Protein 1AZE (pdb70)

Secondary structure (DSSP, 8-state):
-EEEESS-B--SSTTBPPB-TT-EEEEEE-TT-SSEEEEE-SS-EEEEETTTEE--/-PPP------

GO terms:
  GO:0005515 protein binding (F, IPI)
  GO:0005091 guanyl-nucleotide exchange factor adaptor activity (F, IDA)
  GO:0042110 T cell activation (P, IDA)
  GO:0042267 natural killer cell mediated cytotoxicity (P, IDA)
  GO:0030674 protein-macromolecule adaptor activity (F, IDA)
  GO:0045953 negative regulation of natural killer cell mediated cytotoxicity (P, IDA)
  GO:0035022 positive regulation of Rac protein signal transduction (P, IC)
  GO:0005829 cytosol (C, TAS)
  GO:0005634 nucleus (C, IDA)
  GO:0005737 cytoplasm (C, IDA)
  GO:0005768 endosome (C, IDA)
  GO:0017124 SH3 domain binding (F, IDA)
  GO:0005634 nucleus (C, EXP)
  GO:0005737 cytoplasm (C, EXP)
  GO:0005168 neurotrophin TRKA receptor binding (F, IPI)
  GO:0046875 ephrin receptor binding (F, IPI)
  GO:0005886 plasma membrane (C, TAS)
  GO:0042802 identical protein binding (F, IPI)
  GO:0070436 Grb2-EGFR complex (C, IDA)
  GO:0042770 signal transduction in response to DNA damage (P, IMP)

Structure (mmCIF, N/CA/C/O backbone):
data_1AZE
#
_entry.id   1AZE
#
_cell.length_a   1.000
_cell.length_b   1.000
_cell.length_c   1.000
_cell.angle_alpha   90.00
_cell.angle_beta   90.00
_cell.angle_gamma   90.00
#
_symmetry.space_group_name_H-M   'P 1'
#
loop_
_entity.id
_entity.type
_entity.pdbx_description
1 polymer GRB2
2 polymer SOS
#
loop_
_atom_site.group_PDB
_atom_site.id
_atom_site.type_symbol
_atom_site.label_atom_id
_atom_site.label_alt_id
_atom_site.label_comp_id
_atom_site.label_asym_id
_atom_site.label_entity_id
_atom_site.label_seq_id
_atom_site.pdbx_PDB_ins_code
_atom_site.Cartn_x
_atom_site.Cartn_y
_atom_site.Cartn_z
_atom_site.occupancy
_atom_site.B_iso_or_equiv
_atom_site.auth_seq_id
_atom_site.auth_comp_id
_atom_site.auth_asym_id
_atom_site.auth_atom_id
_atom_site.pdbx_PDB_model_num
ATOM 1 N N . MET A 1 1 ? 11.739 3.234 3.588 1.00 0.00 1 MET A N 1
ATOM 2 C CA . MET A 1 1 ? 12.086 1.892 3.129 1.00 0.00 1 MET A CA 1
ATOM 3 C C . MET A 1 1 ? 11.454 1.573 1.758 1.00 0.00 1 MET A C 1
ATOM 4 O O . MET A 1 1 ? 10.885 2.442 1.096 1.00 0.00 1 MET A O 1
ATOM 19 N N . GLU A 1 2 ? 11.567 0.310 1.322 1.00 0.00 2 GLU A N 1
ATOM 20 C CA . GLU A 1 2 ? 10.882 -0.228 0.147 1.00 0.00 2 GLU A CA 1
ATOM 21 C C . GLU A 1 2 ? 10.572 -1.721 0.331 1.00 0.00 2 GLU A C 1
ATOM 22 O O . GLU A 1 2 ? 11.313 -2.437 1.007 1.00 0.00 2 GLU A O 1
ATOM 34 N N . ALA A 1 3 ? 9.445 -2.171 -0.241 1.00 0.00 3 ALA A N 1
ATOM 35 C CA . ALA A 1 3 ? 8.866 -3.493 -0.010 1.00 0.00 3 ALA A CA 1
ATOM 36 C C . ALA A 1 3 ? 8.196 -4.053 -1.277 1.00 0.00 3 ALA A C 1
ATOM 37 O O . ALA A 1 3 ? 7.710 -3.301 -2.123 1.00 0.00 3 ALA A O 1
ATOM 44 N N . ILE A 1 4 ? 8.181 -5.389 -1.399 1.00 0.00 4 ILE A N 1
ATOM 45 C CA . ILE A 1 4 ? 7.683 -6.125 -2.561 1.00 0.00 4 ILE A CA 1
ATOM 46 C C . ILE A 1 4 ? 6.181 -6.390 -2.385 1.00 0.00 4 ILE A C 1
ATOM 47 O O . ILE A 1 4 ? 5.769 -6.970 -1.382 1.00 0.00 4 ILE A O 1
ATOM 63 N N . ALA A 1 5 ? 5.367 -6.011 -3.379 1.00 0.00 5 ALA A N 1
ATOM 64 C CA . ALA A 1 5 ? 3.938 -6.304 -3.440 1.00 0.00 5 ALA A CA 1
ATOM 65 C C . ALA A 1 5 ? 3.689 -7.820 -3.408 1.00 0.00 5 ALA A C 1
ATOM 66 O O . ALA A 1 5 ? 4.115 -8.543 -4.308 1.00 0.00 5 ALA A O 1
ATOM 73 N N . LYS A 1 6 ? 3.004 -8.289 -2.358 1.00 0.00 6 LYS A N 1
ATOM 74 C CA . LYS A 1 6 ? 2.694 -9.695 -2.100 1.00 0.00 6 LYS A CA 1
ATOM 75 C C . LYS A 1 6 ? 1.353 -10.080 -2.751 1.00 0.00 6 LYS A C 1
ATOM 76 O O . LYS A 1 6 ? 1.244 -11.143 -3.361 1.00 0.00 6 LYS A O 1
ATOM 95 N N . VAL A 1 7 ? 0.350 -9.196 -2.646 1.00 0.00 7 VAL A N 1
ATOM 96 C CA . VAL A 1 7 ? -0.936 -9.260 -3.344 1.00 0.00 7 VAL A CA 1
ATOM 97 C C . VAL A 1 7 ? -1.184 -7.934 -4.090 1.00 0.00 7 VAL A C 1
ATOM 98 O O . VAL A 1 7 ? -0.776 -6.864 -3.634 1.00 0.00 7 VAL A O 1
ATOM 111 N N . ASP A 1 8 ? -1.856 -8.017 -5.247 1.00 0.00 8 ASP A N 1
ATOM 112 C CA . ASP A 1 8 ? -2.221 -6.885 -6.093 1.00 0.00 8 ASP A CA 1
ATOM 113 C C . ASP A 1 8 ? -3.353 -6.057 -5.455 1.00 0.00 8 ASP A C 1
ATOM 114 O O . ASP A 1 8 ? -4.388 -6.610 -5.083 1.00 0.00 8 ASP A O 1
ATOM 123 N N . PHE A 1 9 ? -3.162 -4.732 -5.342 1.00 0.00 9 PHE A N 1
ATOM 124 C CA . PHE A 1 9 ? -4.183 -3.783 -4.901 1.00 0.00 9 PHE A CA 1
ATOM 125 C C . PHE A 1 9 ? -4.834 -3.136 -6.133 1.00 0.00 9 PHE A C 1
ATOM 126 O O . PHE A 1 9 ? -4.193 -2.359 -6.842 1.00 0.00 9 PHE A O 1
ATOM 143 N N . LYS A 1 10 ? -6.111 -3.459 -6.379 1.00 0.00 10 LYS A N 1
ATOM 144 C CA . LYS A 1 10 ? -6.914 -2.952 -7.488 1.00 0.00 10 LYS A CA 1
ATOM 145 C C . LYS A 1 10 ? -7.815 -1.818 -6.976 1.00 0.00 10 LYS A C 1
ATOM 146 O O . LYS A 1 10 ? -8.942 -2.062 -6.545 1.00 0.00 10 LYS A O 1
ATOM 165 N N . ALA A 1 11 ? -7.309 -0.575 -7.005 1.00 0.00 11 ALA A N 1
ATOM 166 C CA . ALA A 1 11 ? -8.001 0.598 -6.468 1.00 0.00 11 ALA A CA 1
ATOM 167 C C . ALA A 1 11 ? -9.218 1.000 -7.317 1.00 0.00 11 ALA A C 1
ATOM 168 O O . ALA A 1 11 ? -9.150 0.995 -8.546 1.00 0.00 11 ALA A O 1
ATOM 175 N N . THR A 1 12 ? -10.309 1.395 -6.646 1.00 0.00 12 THR A N 1
ATOM 176 C CA . THR A 1 12 ? -11.490 2.011 -7.254 1.00 0.00 12 THR A CA 1
ATOM 177 C C . THR A 1 12 ? -11.289 3.534 -7.328 1.00 0.00 12 THR A C 1
ATOM 178 O O . THR A 1 12 ? -11.383 4.123 -8.403 1.00 0.00 12 THR A O 1
ATOM 189 N N . ALA A 1 13 ? -11.014 4.163 -6.174 1.00 0.00 13 ALA A N 1
ATOM 190 C CA . ALA A 1 13 ? -10.782 5.598 -6.024 1.00 0.00 13 ALA A CA 1
ATOM 191 C C . ALA A 1 13 ? -9.338 5.970 -6.408 1.00 0.00 13 ALA A C 1
ATOM 192 O O . ALA A 1 13 ? -8.392 5.314 -5.967 1.00 0.00 13 ALA A O 1
ATOM 199 N N . ASP A 1 14 ? -9.171 7.026 -7.223 1.00 0.00 14 ASP A N 1
ATOM 200 C CA . ASP A 1 14 ? -7.876 7.516 -7.701 1.00 0.00 14 ASP A CA 1
ATOM 201 C C . ASP A 1 14 ? -7.192 8.387 -6.625 1.00 0.00 14 ASP A C 1
ATOM 202 O O . ASP A 1 14 ? -7.024 9.596 -6.781 1.00 0.00 14 ASP A O 1
ATOM 211 N N . ASP A 1 15 ? -6.797 7.729 -5.529 1.00 0.00 15 ASP A N 1
ATOM 212 C CA . ASP A 1 15 ? -6.104 8.272 -4.360 1.00 0.00 15 ASP A CA 1
ATOM 213 C C . ASP A 1 15 ? -5.393 7.128 -3.611 1.00 0.00 15 ASP A C 1
ATOM 214 O O . ASP A 1 15 ? -4.224 7.254 -3.247 1.00 0.00 15 ASP A O 1
ATOM 223 N N . GLU A 1 16 ? -6.086 5.994 -3.425 1.00 0.00 16 GLU A N 1
ATOM 224 C CA . GLU A 1 16 ? -5.520 4.740 -2.943 1.00 0.00 16 GLU A CA 1
ATOM 225 C C . GLU A 1 16 ? -4.648 4.152 -4.067 1.00 0.00 16 GLU A C 1
ATOM 226 O O . GLU A 1 16 ? -5.143 3.906 -5.167 1.00 0.00 16 GLU A O 1
ATOM 238 N N . LEU A 1 17 ? -3.344 3.965 -3.816 1.00 0.00 17 LEU A N 1
ATOM 239 C CA . LEU A 1 17 ? -2.370 3.543 -4.822 1.00 0.00 17 LEU A CA 1
ATOM 240 C C . LEU A 1 17 ? -2.683 2.131 -5.333 1.00 0.00 17 LEU A C 1
ATOM 241 O O . LEU A 1 17 ? -2.725 1.187 -4.544 1.00 0.00 17 LEU A O 1
ATOM 257 N N . SER A 1 18 ? -2.870 1.990 -6.653 1.00 0.00 18 SER A N 1
ATOM 258 C CA . SER A 1 18 ? -3.058 0.704 -7.325 1.00 0.00 18 SER A CA 1
ATOM 259 C C . SER A 1 18 ? -1.706 0.137 -7.771 1.00 0.00 18 SER A C 1
ATOM 260 O O . SER A 1 18 ? -0.894 0.863 -8.346 1.00 0.00 18 SER A O 1
ATOM 268 N N . PHE A 1 19 ? -1.476 -1.156 -7.510 1.00 0.00 19 PHE A N 1
ATOM 269 C CA . PHE A 1 19 ? -0.224 -1.854 -7.803 1.00 0.00 19 PHE A CA 1
ATOM 270 C C . PHE A 1 19 ? -0.451 -3.365 -7.944 1.00 0.00 19 PHE A C 1
ATOM 271 O O . PHE A 1 19 ? -1.436 -3.903 -7.439 1.00 0.00 19 PHE A O 1
ATOM 288 N N . LYS A 1 20 ? 0.476 -4.042 -8.637 1.00 0.00 20 LYS A N 1
ATOM 289 C CA . LYS A 1 20 ? 0.446 -5.477 -8.910 1.00 0.00 20 LYS A CA 1
ATOM 290 C C . LYS A 1 20 ? 1.486 -6.223 -8.062 1.00 0.00 20 LYS A C 1
ATOM 291 O O . LYS A 1 20 ? 2.543 -5.687 -7.732 1.00 0.00 20 LYS A O 1
ATOM 310 N N . ARG A 1 21 ? 1.184 -7.488 -7.737 1.00 0.00 21 ARG A N 1
ATOM 311 C CA . ARG A 1 21 ? 2.062 -8.401 -7.011 1.00 0.00 21 ARG A CA 1
ATOM 312 C C . ARG A 1 21 ? 3.388 -8.606 -7.768 1.00 0.00 21 ARG A C 1
ATOM 313 O O . ARG A 1 21 ? 3.383 -9.056 -8.913 1.00 0.00 21 ARG A O 1
ATOM 334 N N . GLY A 1 22 ? 4.511 -8.226 -7.140 1.00 0.00 22 GLY A N 1
ATOM 335 C CA . GLY A 1 22 ? 5.838 -8.160 -7.750 1.00 0.00 22 GLY A CA 1
ATOM 336 C C . GLY A 1 22 ? 6.448 -6.750 -7.709 1.00 0.00 22 GLY A C 1
ATOM 337 O O . GLY A 1 22 ? 7.659 -6.624 -7.528 1.00 0.00 22 GLY A O 1
ATOM 341 N N . ASP A 1 23 ? 5.633 -5.694 -7.889 1.00 0.00 23 ASP A N 1
ATOM 342 C CA . ASP A 1 23 ? 6.052 -4.298 -7.949 1.00 0.00 23 ASP A CA 1
ATOM 343 C C . ASP A 1 23 ? 6.867 -3.877 -6.713 1.00 0.00 23 ASP A C 1
ATOM 344 O O . ASP A 1 23 ? 6.651 -4.364 -5.604 1.00 0.00 23 ASP A O 1
ATOM 353 N N . ILE A 1 24 ? 7.800 -2.945 -6.928 1.00 0.00 24 ILE A N 1
ATOM 354 C CA . ILE A 1 24 ? 8.649 -2.343 -5.898 1.00 0.00 24 ILE A CA 1
ATOM 355 C C . ILE A 1 24 ? 7.939 -1.090 -5.363 1.00 0.00 24 ILE A C 1
ATOM 356 O O . ILE A 1 24 ? 8.018 -0.021 -5.968 1.00 0.00 24 ILE A O 1
ATOM 372 N N . LEU A 1 25 ? 7.245 -1.229 -4.225 1.00 0.00 25 LEU A N 1
ATOM 373 C CA . LEU A 1 25 ? 6.538 -0.147 -3.543 1.00 0.00 25 LEU A CA 1
ATOM 374 C C . LEU A 1 25 ? 7.503 0.510 -2.551 1.00 0.00 25 LEU A C 1
ATOM 375 O O . LEU A 1 25 ? 7.752 -0.022 -1.468 1.00 0.00 25 LEU A O 1
ATOM 391 N N . LYS A 1 26 ? 8.041 1.672 -2.939 1.00 0.00 26 LYS A N 1
ATOM 392 C CA . LYS A 1 26 ? 8.972 2.475 -2.155 1.00 0.00 26 LYS A CA 1
ATOM 393 C C . LYS A 1 26 ? 8.195 3.468 -1.285 1.00 0.00 26 LYS A C 1
ATOM 394 O O . LYS A 1 26 ? 7.394 4.243 -1.800 1.00 0.00 26 LYS A O 1
ATOM 413 N N . VAL A 1 27 ? 8.433 3.463 0.032 1.00 0.00 27 VAL A N 1
ATOM 414 C CA . VAL A 1 27 ? 7.645 4.223 1.000 1.00 0.00 27 VAL A CA 1
ATOM 415 C C . VAL A 1 27 ? 8.245 5.621 1.172 1.00 0.00 27 VAL A C 1
ATOM 416 O O . VAL A 1 27 ? 9.456 5.784 1.318 1.00 0.00 27 VAL A O 1
ATOM 429 N N . LEU A 1 28 ? 7.358 6.624 1.148 1.00 0.00 28 LEU A N 1
ATOM 430 C CA . LEU A 1 28 ? 7.681 8.039 1.299 1.00 0.00 28 LEU A CA 1
ATOM 431 C C . LEU A 1 28 ? 7.510 8.460 2.765 1.00 0.00 28 LEU A C 1
ATOM 432 O O . LEU A 1 28 ? 8.442 9.006 3.356 1.00 0.00 28 LEU A O 1
ATOM 448 N N . ASN A 1 29 ? 6.323 8.218 3.346 1.00 0.00 29 ASN A N 1
ATOM 449 C CA . ASN A 1 29 ? 6.022 8.546 4.737 1.00 0.00 29 ASN A CA 1
ATOM 450 C C . ASN A 1 29 ? 4.988 7.583 5.344 1.00 0.00 29 ASN A C 1
ATOM 451 O O . ASN A 1 29 ? 3.781 7.773 5.180 1.00 0.00 29 ASN A O 1
ATOM 462 N N . GLU A 1 30 ? 5.474 6.577 6.083 1.00 0.00 30 GLU A N 1
ATOM 463 C CA . GLU A 1 30 ? 4.669 5.693 6.928 1.00 0.00 30 GLU A CA 1
ATOM 464 C C . GLU A 1 30 ? 4.511 6.270 8.351 1.00 0.00 30 GLU A C 1
ATOM 465 O O . GLU A 1 30 ? 3.591 5.875 9.068 1.00 0.00 30 GLU A O 1
ATOM 477 N N . GLU A 1 31 ? 5.390 7.208 8.750 1.00 0.00 31 GLU A N 1
ATOM 478 C CA . GLU A 1 31 ? 5.408 7.903 10.035 1.00 0.00 31 GLU A CA 1
ATOM 479 C C . GLU A 1 31 ? 4.249 8.905 10.079 1.00 0.00 31 GLU A C 1
ATOM 480 O O . GLU A 1 31 ? 4.418 10.110 9.896 1.00 0.00 31 GLU A O 1
ATOM 492 N N . SER A 1 32 ? 3.057 8.340 10.275 1.00 0.00 32 SER A N 1
ATOM 493 C CA . SER A 1 32 ? 1.750 8.979 10.164 1.00 0.00 32 SER A CA 1
ATOM 494 C C . SER A 1 32 ? 0.695 8.036 10.753 1.00 0.00 32 SER A C 1
ATOM 495 O O . SER A 1 32 ? 0.006 8.387 11.711 1.00 0.00 32 SER A O 1
ATOM 503 N N . ASP A 1 33 ? 0.623 6.820 10.196 1.00 0.00 33 ASP A N 1
ATOM 504 C CA . ASP A 1 33 ? -0.144 5.693 10.716 1.00 0.00 33 ASP A CA 1
ATOM 505 C C . ASP A 1 33 ? 0.362 4.363 10.127 1.00 0.00 33 ASP A C 1
ATOM 506 O O . ASP A 1 33 ? 0.817 4.306 8.983 1.00 0.00 33 ASP A O 1
ATOM 515 N N . GLN A 1 34 ? 0.263 3.290 10.923 1.00 0.00 34 GLN A N 1
ATOM 516 C CA . GLN A 1 34 ? 0.669 1.935 10.554 1.00 0.00 34 GLN A CA 1
ATOM 517 C C . GLN A 1 34 ? -0.254 1.321 9.486 1.00 0.00 34 GLN A C 1
ATOM 518 O O . GLN A 1 34 ? 0.231 0.631 8.592 1.00 0.00 34 GLN A O 1
ATOM 532 N N . ASN A 1 35 ? -1.573 1.551 9.584 1.00 0.00 35 ASN A N 1
ATOM 533 C CA . ASN A 1 35 ? -2.599 0.970 8.714 1.00 0.00 35 ASN A CA 1
ATOM 534 C C . ASN A 1 35 ? -2.337 1.238 7.221 1.00 0.00 35 ASN A C 1
ATOM 535 O O . ASN A 1 35 ? -2.251 0.295 6.432 1.00 0.00 35 ASN A O 1
ATOM 546 N N . TRP A 1 36 ? -2.232 2.523 6.849 1.00 0.00 36 TRP A N 1
ATOM 547 C CA . TRP A 1 36 ? -2.083 3.003 5.478 1.00 0.00 36 TRP A CA 1
ATOM 548 C C . TRP A 1 36 ? -0.788 3.817 5.333 1.00 0.00 36 TRP A C 1
ATOM 549 O O . TRP A 1 36 ? -0.661 4.902 5.899 1.00 0.00 36 TRP A O 1
ATOM 570 N N . TYR A 1 37 ? 0.157 3.298 4.538 1.00 0.00 37 TYR A N 1
ATOM 571 C CA . TYR A 1 37 ? 1.438 3.924 4.222 1.00 0.00 37 TYR A CA 1
ATOM 572 C C . TYR A 1 37 ? 1.314 4.805 2.977 1.00 0.00 37 TYR A C 1
ATOM 573 O O . TYR A 1 37 ? 0.725 4.382 1.983 1.00 0.00 37 TYR A O 1
ATOM 591 N N . LYS A 1 38 ? 1.924 5.998 3.004 1.00 0.00 38 LYS A N 1
ATOM 592 C CA . LYS A 1 38 ? 2.007 6.873 1.839 1.00 0.00 38 LYS A CA 1
ATOM 593 C C . LYS A 1 38 ? 3.288 6.523 1.070 1.00 0.00 38 LYS A C 1
ATOM 594 O O . LYS A 1 38 ? 4.394 6.720 1.579 1.00 0.00 38 LYS A O 1
ATOM 613 N N . ALA A 1 39 ? 3.119 5.956 -0.135 1.00 0.00 39 ALA A N 1
ATOM 614 C CA . ALA A 1 39 ? 4.182 5.351 -0.933 1.00 0.00 39 ALA A CA 1
ATOM 615 C C . ALA A 1 39 ? 4.126 5.735 -2.423 1.00 0.00 39 ALA A C 1
ATOM 616 O O . ALA A 1 39 ? 3.219 6.430 -2.884 1.00 0.00 39 ALA A O 1
ATOM 623 N N . GLU A 1 40 ? 5.145 5.257 -3.146 1.00 0.00 40 GLU A N 1
ATOM 624 C CA . GLU A 1 40 ? 5.528 5.566 -4.515 1.00 0.00 40 GLU A CA 1
ATOM 625 C C . GLU A 1 40 ? 5.797 4.246 -5.251 1.00 0.00 40 GLU A C 1
ATOM 626 O O . GLU A 1 40 ? 6.717 3.512 -4.887 1.00 0.00 40 GLU A O 1
ATOM 638 N N . LEU A 1 41 ? 5.013 3.944 -6.297 1.00 0.00 41 LEU A N 1
ATOM 639 C CA . LEU A 1 41 ? 5.238 2.812 -7.181 1.00 0.00 41 LEU A CA 1
ATOM 640 C C . LEU A 1 41 ? 6.477 3.080 -8.054 1.00 0.00 41 LEU A C 1
ATOM 641 O O . LEU A 1 41 ? 7.541 2.516 -7.813 1.00 0.00 41 LEU A O 1
ATOM 657 N N . ASN A 1 42 ? 6.315 3.966 -9.045 1.00 0.00 42 ASN A N 1
ATOM 658 C CA . ASN A 1 42 ? 7.299 4.459 -10.001 1.00 0.00 42 ASN A CA 1
ATOM 659 C C . ASN A 1 42 ? 6.703 5.678 -10.723 1.00 0.00 42 ASN A C 1
ATOM 660 O O . ASN A 1 42 ? 7.254 6.777 -10.672 1.00 0.00 42 ASN A O 1
ATOM 671 N N . GLY A 1 43 ? 5.566 5.458 -11.395 1.00 0.00 43 GLY A N 1
ATOM 672 C CA . GLY A 1 43 ? 4.822 6.449 -12.166 1.00 0.00 43 GLY A CA 1
ATOM 673 C C . GLY A 1 43 ? 3.900 7.341 -11.318 1.00 0.00 43 GLY A C 1
ATOM 674 O O . GLY A 1 43 ? 3.711 8.506 -11.664 1.00 0.00 43 GLY A O 1
ATOM 678 N N . LYS A 1 44 ? 3.298 6.798 -10.245 1.00 0.00 44 LYS A N 1
ATOM 679 C CA . LYS A 1 44 ? 2.297 7.483 -9.419 1.00 0.00 44 LYS A CA 1
ATOM 680 C C . LYS A 1 44 ? 2.397 7.098 -7.929 1.00 0.00 44 LYS A C 1
ATOM 681 O O . LYS A 1 44 ? 3.096 6.149 -7.562 1.00 0.00 44 LYS A O 1
ATOM 700 N N . ASP A 1 45 ? 1.674 7.851 -7.085 1.00 0.00 45 ASP A N 1
ATOM 701 C CA . ASP A 1 45 ? 1.757 7.827 -5.623 1.00 0.00 45 ASP A CA 1
ATOM 702 C C . ASP A 1 45 ? 0.360 7.749 -4.979 1.00 0.00 45 ASP A C 1
ATOM 703 O O . ASP A 1 45 ? -0.616 8.254 -5.535 1.00 0.00 45 ASP A O 1
ATOM 712 N N . GLY A 1 46 ? 0.272 7.132 -3.790 1.00 0.00 46 GLY A N 1
ATOM 713 C CA . GLY A 1 46 ? -0.955 7.082 -2.993 1.00 0.00 46 GLY A CA 1
ATOM 714 C C . GLY A 1 46 ? -0.837 6.202 -1.739 1.00 0.00 46 GLY A C 1
ATOM 715 O O . GLY A 1 46 ? 0.265 5.886 -1.290 1.00 0.00 46 GLY A O 1
ATOM 719 N N . PHE A 1 47 ? -1.991 5.800 -1.182 1.00 0.00 47 PHE A N 1
ATOM 720 C CA . PHE A 1 47 ? -2.106 5.032 0.063 1.00 0.00 47 PHE A CA 1
ATOM 721 C C . PHE A 1 47 ? -2.081 3.514 -0.204 1.00 0.00 47 PHE A C 1
ATOM 722 O O . PHE A 1 47 ? -2.705 3.038 -1.151 1.00 0.00 47 PHE A O 1
ATOM 739 N N . ILE A 1 48 ? -1.351 2.759 0.634 1.00 0.00 48 ILE A N 1
ATOM 740 C CA . ILE A 1 48 ? -1.050 1.334 0.483 1.00 0.00 48 ILE A CA 1
ATOM 741 C C . ILE A 1 48 ? -1.346 0.590 1.801 1.00 0.00 48 ILE A C 1
ATOM 742 O O . ILE A 1 48 ? -0.793 0.980 2.830 1.00 0.00 48 ILE A O 1
ATOM 758 N N . PRO A 1 49 ? -2.150 -0.496 1.806 1.00 0.00 49 PRO A N 1
ATOM 759 C CA . PRO A 1 49 ? -2.353 -1.330 2.991 1.00 0.00 49 PRO A CA 1
ATOM 760 C C . PRO A 1 49 ? -1.048 -1.976 3.485 1.00 0.00 49 PRO A C 1
ATOM 761 O O . PRO A 1 49 ? -0.290 -2.529 2.687 1.00 0.00 49 PRO A O 1
ATOM 772 N N . LYS A 1 50 ? -0.827 -1.962 4.807 1.00 0.00 50 LYS A N 1
ATOM 773 C CA . LYS A 1 50 ? 0.243 -2.705 5.479 1.00 0.00 50 LYS A CA 1
ATOM 774 C C . LYS A 1 50 ? 0.272 -4.200 5.096 1.00 0.00 50 LYS A C 1
ATOM 775 O O . LYS A 1 50 ? 1.343 -4.774 4.902 1.00 0.00 50 LYS A O 1
ATOM 794 N N . ASN A 1 51 ? -0.911 -4.823 4.989 1.00 0.00 51 ASN A N 1
ATOM 795 C CA . ASN A 1 51 ? -1.107 -6.247 4.717 1.00 0.00 51 ASN A CA 1
ATOM 796 C C . ASN A 1 51 ? -0.658 -6.655 3.303 1.00 0.00 51 ASN A C 1
ATOM 797 O O . ASN A 1 51 ? -0.095 -7.736 3.130 1.00 0.00 51 ASN A O 1
ATOM 808 N N . TYR A 1 52 ? -0.940 -5.819 2.291 1.00 0.00 52 TYR A N 1
ATOM 809 C CA . TYR A 1 52 ? -0.775 -6.150 0.874 1.00 0.00 52 TYR A CA 1
ATOM 810 C C . TYR A 1 52 ? 0.692 -6.262 0.414 1.00 0.00 52 TYR A C 1
ATOM 811 O O . TYR A 1 52 ? 0.955 -6.924 -0.592 1.00 0.00 52 TYR A O 1
ATOM 829 N N . ILE A 1 53 ? 1.634 -5.629 1.130 1.00 0.00 53 ILE A N 1
ATOM 830 C CA . ILE A 1 53 ? 3.063 -5.601 0.808 1.00 0.00 53 ILE A CA 1
ATOM 831 C C . ILE A 1 53 ? 3.874 -6.442 1.812 1.00 0.00 53 ILE A C 1
ATOM 832 O O . ILE A 1 53 ? 3.473 -6.602 2.966 1.00 0.00 53 ILE A O 1
ATOM 848 N N . GLU A 1 54 ? 5.040 -6.945 1.382 1.00 0.00 54 GLU A N 1
ATOM 849 C CA . GLU A 1 54 ? 6.015 -7.626 2.231 1.00 0.00 54 GLU A CA 1
ATOM 850 C C . GLU A 1 54 ? 6.849 -6.583 2.999 1.00 0.00 54 GLU A C 1
ATOM 851 O O . GLU A 1 54 ? 8.043 -6.409 2.756 1.00 0.00 54 GLU A O 1
ATOM 863 N N . MET A 1 55 ? 6.191 -5.874 3.926 1.00 0.00 55 MET A N 1
ATOM 864 C CA . MET A 1 55 ? 6.770 -4.806 4.745 1.00 0.00 55 MET A CA 1
ATOM 865 C C . MET A 1 55 ? 7.900 -5.301 5.664 1.00 0.00 55 MET A C 1
ATOM 866 O O . MET A 1 55 ? 8.866 -4.576 5.900 1.00 0.00 55 MET A O 1
ATOM 880 N N . LYS A 1 56 ? 7.765 -6.528 6.184 1.00 0.00 56 LYS A N 1
ATOM 881 C CA . LYS A 1 56 ? 8.722 -7.209 7.051 1.00 0.00 56 LYS A CA 1
ATOM 882 C C . LYS A 1 56 ? 8.801 -8.683 6.628 1.00 0.00 56 LYS A C 1
ATOM 883 O O . LYS A 1 56 ? 9.891 -9.189 6.373 1.00 0.00 56 LYS A O 1
ATOM 904 N N . VAL B 2 1 ? -8.245 -17.467 4.646 1.00 0.00 1 VAL B N 1
ATOM 905 C CA . VAL B 2 1 ? -8.577 -16.067 4.997 1.00 0.00 1 VAL B CA 1
ATOM 906 C C . VAL B 2 1 ? -7.809 -15.081 4.093 1.00 0.00 1 VAL B C 1
ATOM 907 O O . VAL B 2 1 ? -6.586 -15.191 4.001 1.00 0.00 1 VAL B O 1
ATOM 922 N N . PRO B 2 2 ? -8.493 -14.137 3.414 1.00 0.00 2 PRO B N 1
ATOM 923 C CA . PRO B 2 2 ? -7.873 -13.206 2.474 1.00 0.00 2 PRO B CA 1
ATOM 924 C C . PRO B 2 2 ? -7.145 -12.059 3.206 1.00 0.00 2 PRO B C 1
ATOM 925 O O . PRO B 2 2 ? -7.468 -11.763 4.358 1.00 0.00 2 PRO B O 1
ATOM 936 N N . PRO B 2 3 ? -6.173 -11.394 2.550 1.00 0.00 3 PRO B N 1
ATOM 937 C CA . PRO B 2 3 ? -5.440 -10.260 3.109 1.00 0.00 3 PRO B CA 1
ATOM 938 C C . PRO B 2 3 ? -6.387 -9.052 3.272 1.00 0.00 3 PRO B C 1
ATOM 939 O O . PRO B 2 3 ? -6.962 -8.603 2.280 1.00 0.00 3 PRO B O 1
ATOM 950 N N . PRO B 2 4 ? -6.593 -8.534 4.501 1.00 0.00 4 PRO B N 1
ATOM 951 C CA . PRO B 2 4 ? -7.587 -7.502 4.782 1.00 0.00 4 PRO B CA 1
ATOM 952 C C . PRO B 2 4 ? -7.093 -6.099 4.386 1.00 0.00 4 PRO B C 1
ATOM 953 O O . PRO B 2 4 ? -5.893 -5.822 4.401 1.00 0.00 4 PRO B O 1
ATOM 964 N N . VAL B 2 5 ? -8.045 -5.211 4.062 1.00 0.00 5 VAL B N 1
ATOM 965 C CA . VAL B 2 5 ? -7.826 -3.794 3.775 1.00 0.00 5 VAL B CA 1
ATOM 966 C C . VAL B 2 5 ? -8.292 -2.985 5.004 1.00 0.00 5 VAL B C 1
ATOM 967 O O . VAL B 2 5 ? -9.491 -2.976 5.288 1.00 0.00 5 VAL B O 1
ATOM 980 N N . PRO B 2 6 ? -7.392 -2.287 5.729 1.00 0.00 6 PRO B N 1
ATOM 981 C CA . PRO B 2 6 ? -7.746 -1.445 6.875 1.00 0.00 6 PRO B CA 1
ATOM 982 C C . PRO B 2 6 ? -8.692 -0.281 6.511 1.00 0.00 6 PRO B C 1
ATOM 983 O O . PRO B 2 6 ? -8.733 0.131 5.352 1.00 0.00 6 PRO B O 1
ATOM 994 N N . PRO B 2 7 ? -9.423 0.298 7.483 1.00 0.00 7 PRO B N 1
ATOM 995 C CA . PRO B 2 7 ? -10.237 1.494 7.270 1.00 0.00 7 PRO B CA 1
ATOM 996 C C . PRO B 2 7 ? -9.340 2.724 7.037 1.00 0.00 7 PRO B C 1
ATOM 997 O O . PRO B 2 7 ? -8.309 2.877 7.694 1.00 0.00 7 PRO B O 1
ATOM 1008 N N . ARG B 2 8 ? -9.723 3.595 6.090 1.00 0.00 8 ARG B N 1
ATOM 1009 C CA . ARG B 2 8 ? -8.950 4.783 5.708 1.00 0.00 8 ARG B CA 1
ATOM 1010 C C . ARG B 2 8 ? -8.789 5.807 6.845 1.00 0.00 8 ARG B C 1
ATOM 1011 O O . ARG B 2 8 ? -7.773 6.500 6.883 1.00 0.00 8 ARG B O 1
ATOM 1032 N N . ARG B 2 9 ? -9.774 5.891 7.756 1.00 0.00 9 ARG B N 1
ATOM 1033 C CA . ARG B 2 9 ? -9.788 6.732 8.957 1.00 0.00 9 ARG B CA 1
ATOM 1034 C C . ARG B 2 9 ? -10.253 8.161 8.631 1.00 0.00 9 ARG B C 1
ATOM 1035 O O . ARG B 2 9 ? -9.740 8.786 7.703 1.00 0.00 9 ARG B O 1
ATOM 1056 N N . ARG B 2 10 ? -11.218 8.678 9.406 1.00 0.00 10 ARG B N 1
ATOM 1057 C CA . ARG B 2 10 ? -11.710 10.054 9.306 1.00 0.00 10 ARG B CA 1
ATOM 1058 C C . ARG B 2 10 ? -10.720 11.065 9.914 1.00 0.00 10 ARG B C 1
ATOM 1059 O O . ARG B 2 10 ? -10.675 12.199 9.389 1.00 0.00 10 ARG B O 1
ATOM 1081 N N . MET A 1 1 ? 13.683 1.678 2.676 1.00 0.00 1 MET A N 2
ATOM 1082 C CA . MET A 1 1 ? 12.581 1.119 3.456 1.00 0.00 1 MET A CA 2
ATOM 1083 C C . MET A 1 1 ? 11.475 0.480 2.584 1.00 0.00 1 MET A C 2
ATOM 1084 O O . MET A 1 1 ? 10.327 0.390 3.019 1.00 0.00 1 MET A O 2
ATOM 1099 N N . GLU A 1 2 ? 11.809 0.007 1.372 1.00 0.00 2 GLU A N 2
ATOM 1100 C CA . GLU A 1 2 ? 10.869 -0.573 0.411 1.00 0.00 2 GLU A CA 2
ATOM 1101 C C . GLU A 1 2 ? 10.301 -1.936 0.855 1.00 0.00 2 GLU A C 2
ATOM 1102 O O . GLU A 1 2 ? 10.829 -2.587 1.757 1.00 0.00 2 GLU A O 2
ATOM 1114 N N . ALA A 1 3 ? 9.190 -2.340 0.220 1.00 0.00 3 ALA A N 2
ATOM 1115 C CA . ALA A 1 3 ? 8.370 -3.499 0.570 1.00 0.00 3 ALA A CA 2
ATOM 1116 C C . ALA A 1 3 ? 7.707 -4.065 -0.700 1.00 0.00 3 ALA A C 2
ATOM 1117 O O . ALA A 1 3 ? 7.131 -3.306 -1.477 1.00 0.00 3 ALA A O 2
ATOM 1124 N N . ILE A 1 4 ? 7.791 -5.385 -0.937 1.00 0.00 4 ILE A N 2
ATOM 1125 C CA . ILE A 1 4 ? 7.281 -6.020 -2.163 1.00 0.00 4 ILE A CA 2
ATOM 1126 C C . ILE A 1 4 ? 5.756 -6.201 -2.126 1.00 0.00 4 ILE A C 2
ATOM 1127 O O . ILE A 1 4 ? 5.182 -6.386 -1.057 1.00 0.00 4 ILE A O 2
ATOM 1143 N N . ALA A 1 5 ? 5.080 -6.145 -3.282 1.00 0.00 5 ALA A N 2
ATOM 1144 C CA . ALA A 1 5 ? 3.643 -6.398 -3.384 1.00 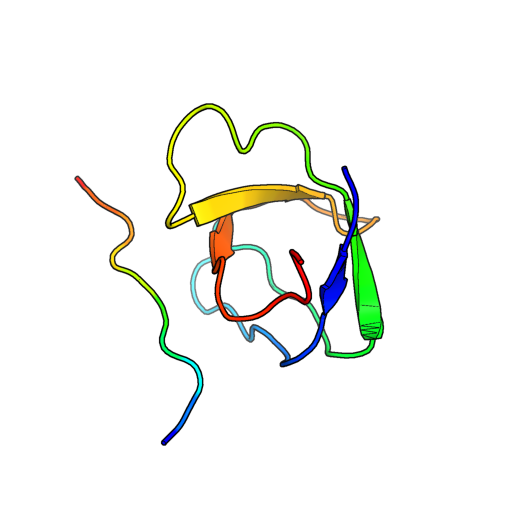0.00 5 ALA A CA 2
ATOM 1145 C C . ALA A 1 5 ? 3.362 -7.874 -3.075 1.00 0.00 5 ALA A C 2
ATOM 1146 O O . ALA A 1 5 ? 3.724 -8.752 -3.858 1.00 0.00 5 ALA A O 2
ATOM 1153 N N . LYS A 1 6 ? 2.728 -8.137 -1.925 1.00 0.00 6 LYS A N 2
ATOM 1154 C CA . LYS A 1 6 ? 2.508 -9.475 -1.379 1.00 0.00 6 LYS A CA 2
ATOM 1155 C C . LYS A 1 6 ? 1.184 -10.058 -1.894 1.00 0.00 6 LYS A C 2
ATOM 1156 O O . LYS A 1 6 ? 1.111 -11.252 -2.179 1.00 0.00 6 LYS A O 2
ATOM 1175 N N . VAL A 1 7 ? 0.155 -9.208 -2.041 1.00 0.00 7 VAL A N 2
ATOM 1176 C CA . VAL A 1 7 ? -1.112 -9.506 -2.707 1.00 0.00 7 VAL A CA 2
ATOM 1177 C C . VAL A 1 7 ? -1.456 -8.350 -3.665 1.00 0.00 7 VAL A C 2
ATOM 1178 O O . VAL A 1 7 ? -1.142 -7.192 -3.388 1.00 0.00 7 VAL A O 2
ATOM 1191 N N . ASP A 1 8 ? -2.104 -8.670 -4.794 1.00 0.00 8 ASP A N 2
ATOM 1192 C CA . ASP A 1 8 ? -2.536 -7.721 -5.817 1.00 0.00 8 ASP A CA 2
ATOM 1193 C C . ASP A 1 8 ? -3.556 -6.714 -5.249 1.00 0.00 8 ASP A C 2
ATOM 1194 O O . ASP A 1 8 ? -4.702 -7.074 -4.980 1.00 0.00 8 ASP A O 2
ATOM 1203 N N . PHE A 1 9 ? -3.134 -5.455 -5.048 1.00 0.00 9 PHE A N 2
ATOM 1204 C CA . PHE A 1 9 ? -3.975 -4.390 -4.506 1.00 0.00 9 PHE A CA 2
ATOM 1205 C C . PHE A 1 9 ? -4.771 -3.714 -5.629 1.00 0.00 9 PHE A C 2
ATOM 1206 O O . PHE A 1 9 ? -4.196 -3.061 -6.499 1.00 0.00 9 PHE A O 2
ATOM 1223 N N . LYS A 1 10 ? -6.098 -3.880 -5.589 1.00 0.00 10 LYS A N 2
ATOM 1224 C CA . LYS A 1 10 ? -7.058 -3.349 -6.549 1.00 0.00 10 LYS A CA 2
ATOM 1225 C C . LYS A 1 10 ? -7.983 -2.383 -5.794 1.00 0.00 10 LYS A C 2
ATOM 1226 O O . LYS A 1 10 ? -9.043 -2.783 -5.311 1.00 0.00 10 LYS A O 2
ATOM 1245 N N . ALA A 1 11 ? -7.557 -1.117 -5.654 1.00 0.00 11 ALA A N 2
ATOM 1246 C CA . ALA A 1 11 ? -8.212 -0.118 -4.809 1.00 0.00 11 ALA A CA 2
ATOM 1247 C C . ALA A 1 11 ? -9.652 0.195 -5.247 1.00 0.00 11 ALA A C 2
ATOM 1248 O O . ALA A 1 11 ? -9.947 0.270 -6.440 1.00 0.00 11 ALA A O 2
ATOM 1255 N N . THR A 1 12 ? -10.534 0.406 -4.260 1.00 0.00 12 THR A N 2
ATOM 1256 C CA . THR A 1 12 ? -11.920 0.838 -4.440 1.00 0.00 12 THR A CA 2
ATOM 1257 C C . THR A 1 12 ? -11.985 2.371 -4.551 1.00 0.00 12 THR A C 2
ATOM 1258 O O . THR A 1 12 ? -12.475 2.901 -5.547 1.00 0.00 12 THR A O 2
ATOM 1269 N N . ALA A 1 13 ? -11.482 3.075 -3.526 1.00 0.00 13 ALA A N 2
ATOM 1270 C CA . ALA A 1 13 ? -11.430 4.533 -3.448 1.00 0.00 13 ALA A CA 2
ATOM 1271 C C . ALA A 1 13 ? -10.451 5.108 -4.486 1.00 0.00 13 ALA A C 2
ATOM 1272 O O . ALA A 1 13 ? -9.283 4.716 -4.519 1.00 0.00 13 ALA A O 2
ATOM 1279 N N . ASP A 1 14 ? -10.925 6.041 -5.326 1.00 0.00 14 ASP A N 2
ATOM 1280 C CA . ASP A 1 14 ? -10.173 6.653 -6.424 1.00 0.00 14 ASP A CA 2
ATOM 1281 C C . ASP A 1 14 ? -9.233 7.782 -5.944 1.00 0.00 14 ASP A C 2
ATOM 1282 O O . ASP A 1 14 ? -9.206 8.870 -6.519 1.00 0.00 14 ASP A O 2
ATOM 1291 N N . ASP A 1 15 ? -8.424 7.492 -4.914 1.00 0.00 15 ASP A N 2
ATOM 1292 C CA . ASP A 1 15 ? -7.372 8.356 -4.375 1.00 0.00 15 ASP A CA 2
ATOM 1293 C C . ASP A 1 15 ? -6.300 7.522 -3.640 1.00 0.00 15 ASP A C 2
ATOM 1294 O O . ASP A 1 15 ? -5.792 7.933 -2.599 1.00 0.00 15 ASP A O 2
ATOM 1303 N N . GLU A 1 16 ? -5.957 6.348 -4.195 1.00 0.00 16 GLU A N 2
ATOM 1304 C CA . GLU A 1 16 ? -5.027 5.363 -3.639 1.00 0.00 16 GLU A CA 2
ATOM 1305 C C . GLU A 1 16 ? -4.143 4.775 -4.755 1.00 0.00 16 GLU A C 2
ATOM 1306 O O . GLU A 1 16 ? -4.426 4.941 -5.943 1.00 0.00 16 GLU A O 2
ATOM 1318 N N . LEU A 1 17 ? -3.082 4.050 -4.369 1.00 0.00 17 LEU A N 2
ATOM 1319 C CA . LEU A 1 17 ? -2.258 3.258 -5.290 1.00 0.00 17 LEU A CA 2
ATOM 1320 C C . LEU A 1 17 ? -3.006 1.977 -5.718 1.00 0.00 17 LEU A C 2
ATOM 1321 O O . LEU A 1 17 ? -4.044 1.631 -5.159 1.00 0.00 17 LEU A O 2
ATOM 1337 N N . SER A 1 18 ? -2.471 1.265 -6.718 1.00 0.00 18 SER A N 2
ATOM 1338 C CA . SER A 1 18 ? -2.938 -0.053 -7.161 1.00 0.00 18 SER A CA 2
ATOM 1339 C C . SER A 1 18 ? -1.818 -0.756 -7.939 1.00 0.00 18 SER A C 2
ATOM 1340 O O . SER A 1 18 ? -1.023 -0.102 -8.617 1.00 0.00 18 SER A O 2
ATOM 1348 N N . PHE A 1 19 ? -1.744 -2.089 -7.815 1.00 0.00 19 PHE A N 2
ATOM 1349 C CA . PHE A 1 19 ? -0.626 -2.895 -8.303 1.00 0.00 19 PHE A CA 2
ATOM 1350 C C . PHE A 1 19 ? -0.946 -4.397 -8.298 1.00 0.00 19 PHE A C 2
ATOM 1351 O O . PHE A 1 19 ? -1.936 -4.830 -7.707 1.00 0.00 19 PHE A O 2
ATOM 1368 N N . LYS A 1 20 ? -0.069 -5.189 -8.935 1.00 0.00 20 LYS A N 2
ATOM 1369 C CA . LYS A 1 20 ? -0.088 -6.651 -8.900 1.00 0.00 20 LYS A CA 2
ATOM 1370 C C . LYS A 1 20 ? 0.986 -7.194 -7.943 1.00 0.00 20 LYS A C 2
ATOM 1371 O O . LYS A 1 20 ? 2.019 -6.562 -7.715 1.00 0.00 20 LYS A O 2
ATOM 1390 N N . ARG A 1 21 ? 0.743 -8.401 -7.416 1.00 0.00 21 ARG A N 2
ATOM 1391 C CA . ARG A 1 21 ? 1.676 -9.196 -6.619 1.00 0.00 21 ARG A CA 2
ATOM 1392 C C . ARG A 1 21 ? 3.019 -9.356 -7.358 1.00 0.00 21 ARG A C 2
ATOM 1393 O O . ARG A 1 21 ? 3.051 -9.887 -8.468 1.00 0.00 21 ARG A O 2
ATOM 1414 N N . GLY A 1 22 ? 4.111 -8.860 -6.752 1.00 0.00 22 GLY A N 2
ATOM 1415 C CA . GLY A 1 22 ? 5.450 -8.786 -7.337 1.00 0.00 22 GLY A CA 2
ATOM 1416 C C . GLY A 1 22 ? 6.010 -7.355 -7.393 1.00 0.00 22 GLY A C 2
ATOM 1417 O O . GLY A 1 22 ? 7.190 -7.157 -7.104 1.00 0.00 22 GLY A O 2
ATOM 1421 N N . ASP A 1 23 ? 5.188 -6.362 -7.776 1.00 0.00 23 ASP A N 2
ATOM 1422 C CA . ASP A 1 23 ? 5.565 -4.960 -7.932 1.00 0.00 23 ASP A CA 2
ATOM 1423 C C . ASP A 1 23 ? 6.194 -4.397 -6.645 1.00 0.00 23 ASP A C 2
ATOM 1424 O O . ASP A 1 23 ? 5.593 -4.466 -5.576 1.00 0.00 23 ASP A O 2
ATOM 1433 N N . ILE A 1 24 ? 7.402 -3.832 -6.746 1.00 0.00 24 ILE A N 2
ATOM 1434 C CA . ILE A 1 24 ? 8.115 -3.224 -5.620 1.00 0.00 24 ILE A CA 2
ATOM 1435 C C . ILE A 1 24 ? 7.499 -1.861 -5.248 1.00 0.00 24 ILE A C 2
ATOM 1436 O O . ILE A 1 24 ? 7.514 -0.930 -6.052 1.00 0.00 24 ILE A O 2
ATOM 1452 N N . LEU A 1 25 ? 6.963 -1.744 -4.023 1.00 0.00 25 LEU A N 2
ATOM 1453 C CA . LEU A 1 25 ? 6.473 -0.492 -3.447 1.00 0.00 25 LEU A CA 2
ATOM 1454 C C . LEU A 1 25 ? 7.623 0.156 -2.663 1.00 0.00 25 LEU A C 2
ATOM 1455 O O . LEU A 1 25 ? 8.056 -0.380 -1.643 1.00 0.00 25 LEU A O 2
ATOM 1471 N N . LYS A 1 26 ? 8.091 1.326 -3.119 1.00 0.00 26 LYS A N 2
ATOM 1472 C CA . LYS A 1 26 ? 9.131 2.104 -2.455 1.00 0.00 26 LYS A CA 2
ATOM 1473 C C . LYS A 1 26 ? 8.445 3.052 -1.466 1.00 0.00 26 LYS A C 2
ATOM 1474 O O . LYS A 1 26 ? 7.775 3.992 -1.889 1.00 0.00 26 LYS A O 2
ATOM 1493 N N . VAL A 1 27 ? 8.636 2.838 -0.156 1.00 0.00 27 VAL A N 2
ATOM 1494 C CA . VAL A 1 27 ? 7.916 3.568 0.889 1.00 0.00 27 VAL A CA 2
ATOM 1495 C C . VAL A 1 27 ? 8.694 4.840 1.237 1.00 0.00 27 VAL A C 2
ATOM 1496 O O . VAL A 1 27 ? 9.925 4.854 1.277 1.00 0.00 27 VAL A O 2
ATOM 1509 N N . LEU A 1 28 ? 7.941 5.923 1.447 1.00 0.00 28 LEU A N 2
ATOM 1510 C CA . LEU A 1 28 ? 8.459 7.264 1.704 1.00 0.00 28 LEU A CA 2
ATOM 1511 C C . LEU A 1 28 ? 8.655 7.487 3.209 1.00 0.00 28 LEU A C 2
ATOM 1512 O O . LEU A 1 28 ? 9.725 7.923 3.633 1.00 0.00 28 LEU A O 2
ATOM 1528 N N . ASN A 1 29 ? 7.619 7.194 4.010 1.00 0.00 29 ASN A N 2
ATOM 1529 C CA . ASN A 1 29 ? 7.642 7.314 5.465 1.00 0.00 29 ASN A CA 2
ATOM 1530 C C . ASN A 1 29 ? 6.707 6.299 6.141 1.00 0.00 29 ASN A C 2
ATOM 1531 O O . ASN A 1 29 ? 5.811 5.737 5.509 1.00 0.00 29 ASN A O 2
ATOM 1542 N N . GLU A 1 30 ? 6.904 6.125 7.453 1.00 0.0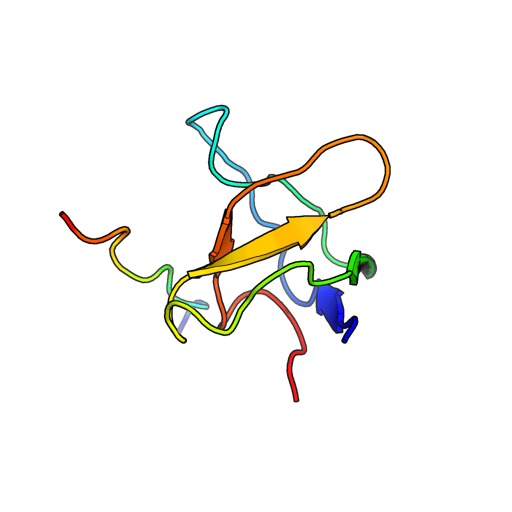0 30 GLU A N 2
ATOM 1543 C CA . GLU A 1 30 ? 6.005 5.399 8.343 1.00 0.00 30 GLU A CA 2
ATOM 1544 C C . GLU A 1 30 ? 5.011 6.423 8.913 1.00 0.00 30 GLU A C 2
ATOM 1545 O O . GLU A 1 30 ? 5.388 7.553 9.232 1.00 0.00 30 GLU A O 2
ATOM 1557 N N . GLU A 1 31 ? 3.734 6.038 9.012 1.00 0.00 31 GLU A N 2
ATOM 1558 C CA . GLU A 1 31 ? 2.651 6.947 9.393 1.00 0.00 31 GLU A CA 2
ATOM 1559 C C . GLU A 1 31 ? 2.524 7.094 10.919 1.00 0.00 31 GLU A C 2
ATOM 1560 O O . GLU A 1 31 ? 3.203 6.412 11.689 1.00 0.00 31 GLU A O 2
ATOM 1572 N N . SER A 1 32 ? 1.638 8.003 11.352 1.00 0.00 32 SER A N 2
ATOM 1573 C CA . SER A 1 32 ? 1.398 8.322 12.763 1.00 0.00 32 SER A CA 2
ATOM 1574 C C . SER A 1 32 ? 0.745 7.133 13.484 1.00 0.00 32 SER A C 2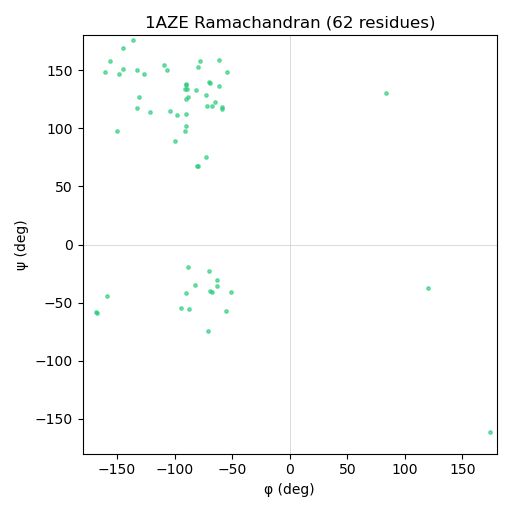
ATOM 1575 O O . SER A 1 32 ? 1.345 6.528 14.372 1.00 0.00 32 SER A O 2
ATOM 1583 N N . ASP A 1 33 ? -0.477 6.797 13.061 1.00 0.00 33 ASP A N 2
ATOM 1584 C CA . ASP A 1 33 ? -1.210 5.593 13.437 1.00 0.00 33 ASP A CA 2
ATOM 1585 C C . ASP A 1 33 ? -2.231 5.296 12.333 1.00 0.00 33 ASP A C 2
ATOM 1586 O O . ASP A 1 33 ? -3.385 5.716 12.407 1.00 0.00 33 ASP A O 2
ATOM 1595 N N . GLN A 1 34 ? -1.785 4.565 11.308 1.00 0.00 34 GLN A N 2
ATOM 1596 C CA . GLN A 1 34 ? -2.600 4.076 10.202 1.00 0.00 34 GLN A CA 2
ATOM 1597 C C . GLN A 1 34 ? -2.082 2.696 9.785 1.00 0.00 34 GLN A C 2
ATOM 1598 O O . GLN A 1 34 ? -0.870 2.486 9.712 1.00 0.00 34 GLN A O 2
ATOM 1612 N N . ASN A 1 35 ? -2.992 1.771 9.449 1.00 0.00 35 ASN A N 2
ATOM 1613 C CA . ASN A 1 35 ? -2.647 0.488 8.831 1.00 0.00 35 ASN A CA 2
ATOM 1614 C C . ASN A 1 35 ? -2.465 0.677 7.310 1.00 0.00 35 ASN A C 2
ATOM 1615 O O . ASN A 1 35 ? -3.033 -0.056 6.500 1.00 0.00 35 ASN A O 2
ATOM 1626 N N . TRP A 1 36 ? -1.666 1.693 6.950 1.00 0.00 36 TRP A N 2
ATOM 1627 C CA . TRP A 1 36 ? -1.378 2.174 5.605 1.00 0.00 36 TRP A CA 2
ATOM 1628 C C . TRP A 1 36 ? 0.037 2.780 5.556 1.00 0.00 36 TRP A C 2
ATOM 1629 O O . TRP A 1 36 ? 0.650 3.030 6.596 1.00 0.00 36 TRP A O 2
ATOM 1650 N N . TYR A 1 37 ? 0.536 3.045 4.340 1.00 0.00 37 TYR A N 2
ATOM 1651 C CA . TYR A 1 37 ? 1.814 3.717 4.084 1.00 0.00 37 TYR A CA 2
ATOM 1652 C C . TYR A 1 37 ? 1.745 4.548 2.799 1.00 0.00 37 TYR A C 2
ATOM 1653 O O . TYR A 1 37 ? 1.046 4.165 1.864 1.00 0.00 37 TYR A O 2
ATOM 1671 N N . LYS A 1 38 ? 2.514 5.645 2.722 1.00 0.00 38 LYS A N 2
ATOM 1672 C CA . LYS A 1 38 ? 2.712 6.399 1.483 1.00 0.00 38 LYS A CA 2
ATOM 1673 C C . LYS A 1 38 ? 3.920 5.819 0.736 1.00 0.00 38 LYS A C 2
ATOM 1674 O O . LYS A 1 38 ? 4.987 5.633 1.324 1.00 0.00 38 LYS A O 2
ATOM 1693 N N . ALA A 1 39 ? 3.737 5.529 -0.560 1.00 0.00 39 ALA A N 2
ATOM 1694 C CA . ALA A 1 39 ? 4.726 4.850 -1.390 1.00 0.00 39 ALA A CA 2
ATOM 1695 C C . ALA A 1 39 ? 4.633 5.272 -2.860 1.00 0.00 39 ALA A C 2
ATOM 1696 O O . ALA A 1 39 ? 3.552 5.584 -3.355 1.00 0.00 39 ALA A O 2
ATOM 1703 N N . GLU A 1 40 ? 5.779 5.220 -3.550 1.00 0.00 40 GLU A N 2
ATOM 1704 C CA . GLU A 1 40 ? 5.941 5.409 -4.988 1.00 0.00 40 GLU A CA 2
ATOM 1705 C C . GLU A 1 40 ? 6.084 4.055 -5.693 1.00 0.00 40 GLU A C 2
ATOM 1706 O O . GLU A 1 40 ? 6.786 3.158 -5.220 1.00 0.00 40 GLU A O 2
ATOM 1718 N N . LEU A 1 41 ? 5.445 3.949 -6.863 1.00 0.00 41 LEU A N 2
ATOM 1719 C CA . LEU A 1 41 ? 5.564 2.846 -7.798 1.00 0.00 41 LEU A CA 2
ATOM 1720 C C . LEU A 1 41 ? 5.139 3.374 -9.179 1.00 0.00 41 LEU A C 2
ATOM 1721 O O . LEU A 1 41 ? 3.971 3.709 -9.386 1.00 0.00 41 LEU A O 2
ATOM 1737 N N . ASN A 1 42 ? 6.098 3.460 -10.117 1.00 0.00 42 ASN A N 2
ATOM 1738 C CA . ASN A 1 42 ? 5.887 3.861 -11.508 1.00 0.00 42 ASN A CA 2
ATOM 1739 C C . ASN A 1 42 ? 5.138 5.206 -11.596 1.00 0.00 42 ASN A C 2
ATOM 1740 O O . ASN A 1 42 ? 3.989 5.257 -12.036 1.00 0.00 42 ASN A O 2
ATOM 1751 N N . GLY A 1 43 ? 5.783 6.290 -11.135 1.00 0.00 43 GLY A N 2
ATOM 1752 C CA . GLY A 1 43 ? 5.254 7.655 -11.174 1.00 0.00 43 GLY A CA 2
ATOM 1753 C C . GLY A 1 43 ? 4.173 7.969 -10.123 1.00 0.00 43 GLY A C 2
ATOM 1754 O O . GLY A 1 43 ? 4.037 9.123 -9.719 1.00 0.00 43 GLY A O 2
ATOM 1758 N N . LYS A 1 44 ? 3.390 6.966 -9.698 1.00 0.00 44 LYS A N 2
ATOM 1759 C CA . LYS A 1 44 ? 2.195 7.121 -8.875 1.00 0.00 44 LYS A CA 2
ATOM 1760 C C . LYS A 1 44 ? 2.557 7.062 -7.383 1.00 0.00 44 LYS A C 2
ATOM 1761 O O . LYS A 1 44 ? 2.804 5.977 -6.854 1.00 0.00 44 LYS A O 2
ATOM 1780 N N . ASP A 1 45 ? 2.552 8.222 -6.704 1.00 0.00 45 ASP A N 2
ATOM 1781 C CA . ASP A 1 45 ? 2.666 8.321 -5.250 1.00 0.00 45 ASP A CA 2
ATOM 1782 C C . ASP A 1 45 ? 1.269 8.326 -4.613 1.00 0.00 45 ASP A C 2
ATOM 1783 O O . ASP A 1 45 ? 0.739 9.373 -4.240 1.00 0.00 45 ASP A O 2
ATOM 1792 N N . GLY A 1 46 ? 0.696 7.128 -4.471 1.00 0.00 46 GLY A N 2
ATOM 1793 C CA . GLY A 1 46 ? -0.523 6.880 -3.708 1.00 0.00 46 GLY A CA 2
ATOM 1794 C C . GLY A 1 46 ? -0.190 6.311 -2.325 1.00 0.00 46 GLY A C 2
ATOM 1795 O O . GLY A 1 46 ? 0.853 6.616 -1.740 1.00 0.00 46 GLY A O 2
ATOM 1799 N N . PHE A 1 47 ? -1.090 5.469 -1.805 1.00 0.00 47 PHE A N 2
ATOM 1800 C CA . PHE A 1 47 ? -0.896 4.730 -0.564 1.00 0.00 47 PHE A CA 2
ATOM 1801 C C . PHE A 1 47 ? -1.491 3.333 -0.649 1.00 0.00 47 PHE A C 2
ATOM 1802 O O . PHE A 1 47 ? -2.393 3.036 -1.435 1.00 0.00 47 PHE A O 2
ATOM 1819 N N . ILE A 1 48 ? -0.880 2.485 0.179 1.00 0.00 48 ILE A N 2
ATOM 1820 C CA . ILE A 1 48 ? -0.985 1.052 0.207 1.00 0.00 48 ILE A CA 2
ATOM 1821 C C . ILE A 1 48 ? -1.331 0.516 1.608 1.00 0.00 48 ILE A C 2
ATOM 1822 O O . ILE A 1 48 ? -0.788 1.019 2.591 1.00 0.00 48 ILE A O 2
ATOM 1838 N N . PRO A 1 49 ? -2.200 -0.511 1.722 1.00 0.00 49 PRO A N 2
ATOM 1839 C CA . PRO A 1 49 ? -2.485 -1.209 2.973 1.00 0.00 49 PRO A CA 2
ATOM 1840 C C . PRO A 1 49 ? -1.255 -1.822 3.657 1.00 0.00 49 PRO A C 2
ATOM 1841 O O . PRO A 1 49 ? -0.265 -2.161 3.009 1.00 0.00 49 PRO A O 2
ATOM 1852 N N . LYS A 1 50 ? -1.376 -2.037 4.971 1.00 0.00 50 LYS A N 2
ATOM 1853 C CA . LYS A 1 50 ? -0.430 -2.798 5.783 1.00 0.00 50 LYS A CA 2
ATOM 1854 C C . LYS A 1 50 ? -0.391 -4.284 5.369 1.00 0.00 50 LYS A C 2
ATOM 1855 O O . LYS A 1 50 ? 0.684 -4.880 5.311 1.00 0.00 50 LYS A O 2
ATOM 1874 N N . ASN A 1 51 ? -1.563 -4.875 5.086 1.00 0.00 51 ASN A N 2
ATOM 1875 C CA . ASN A 1 51 ? -1.750 -6.295 4.774 1.00 0.00 51 ASN A CA 2
ATOM 1876 C C . ASN A 1 51 ? -1.195 -6.682 3.389 1.00 0.00 51 ASN A C 2
ATOM 1877 O O . ASN A 1 51 ? -0.458 -7.661 3.270 1.00 0.00 51 ASN A O 2
ATOM 1888 N N . TYR A 1 52 ? -1.581 -5.940 2.340 1.00 0.00 52 TYR A N 2
ATOM 1889 C CA . TYR A 1 52 ? -1.294 -6.239 0.934 1.00 0.00 52 TYR A CA 2
ATOM 1890 C C . TYR A 1 52 ? 0.201 -6.184 0.562 1.00 0.00 52 TYR A C 2
ATOM 1891 O O . TYR A 1 52 ? 0.581 -6.773 -0.450 1.00 0.00 52 TYR A O 2
ATOM 1909 N N . ILE A 1 53 ? 1.041 -5.481 1.341 1.00 0.00 53 ILE A N 2
ATOM 1910 C CA . ILE A 1 53 ? 2.479 -5.332 1.093 1.00 0.00 53 ILE A CA 2
ATOM 1911 C C . ILE A 1 53 ? 3.315 -6.216 2.044 1.00 0.00 53 ILE A C 2
ATOM 1912 O O . ILE A 1 53 ? 2.866 -6.591 3.128 1.00 0.00 53 ILE A O 2
ATOM 1928 N N . GLU A 1 54 ? 4.557 -6.513 1.639 1.00 0.00 54 GLU A N 2
ATOM 1929 C CA . GLU A 1 54 ? 5.565 -7.251 2.396 1.00 0.00 54 GLU A CA 2
ATOM 1930 C C . GLU A 1 54 ? 6.328 -6.272 3.297 1.00 0.00 54 GLU A C 2
ATOM 1931 O O . GLU A 1 54 ? 7.495 -5.955 3.067 1.00 0.00 54 GLU A O 2
ATOM 1943 N N . MET A 1 55 ? 5.611 -5.764 4.304 1.00 0.00 55 MET A N 2
ATOM 1944 C CA . MET A 1 55 ? 6.024 -4.665 5.175 1.00 0.00 55 MET A CA 2
ATOM 1945 C C . MET A 1 55 ? 7.348 -4.942 5.911 1.00 0.00 55 MET A C 2
ATOM 1946 O O . MET A 1 55 ? 7.623 -6.072 6.317 1.00 0.00 55 MET A O 2
ATOM 1960 N N . LYS A 1 56 ? 8.161 -3.890 6.079 1.00 0.00 56 LYS A N 2
ATOM 1961 C CA . LYS A 1 56 ? 9.485 -3.935 6.693 1.00 0.00 56 LYS A CA 2
ATOM 1962 C C . LYS A 1 56 ? 9.374 -3.704 8.208 1.00 0.00 56 LYS A C 2
ATOM 1963 O O . LYS A 1 56 ? 9.842 -4.531 8.987 1.00 0.00 56 LYS A O 2
ATOM 1984 N N . VAL B 2 1 ? -9.161 -14.658 -2.837 1.00 0.00 1 VAL B N 2
ATOM 1985 C CA . VAL B 2 1 ? -9.807 -13.644 -1.974 1.00 0.00 1 VAL B CA 2
ATOM 1986 C C . VAL B 2 1 ? -8.747 -12.836 -1.197 1.00 0.00 1 VAL B C 2
ATOM 1987 O O . VAL B 2 1 ? -8.276 -13.309 -0.163 1.00 0.00 1 VAL B O 2
ATOM 2002 N N . PRO B 2 2 ? -8.348 -11.643 -1.683 1.00 0.00 2 PRO B N 2
ATOM 2003 C CA . PRO B 2 2 ? -7.365 -10.777 -1.028 1.00 0.00 2 PRO B CA 2
ATOM 2004 C C . PRO B 2 2 ? -7.720 -10.391 0.426 1.00 0.00 2 PRO B C 2
ATOM 2005 O O . PRO B 2 2 ? -8.891 -10.457 0.803 1.00 0.00 2 PRO B O 2
ATOM 2016 N N . PRO B 2 3 ? -6.733 -9.960 1.243 1.00 0.00 3 PRO B N 2
ATOM 2017 C CA . PRO B 2 3 ? -6.935 -9.469 2.609 1.00 0.00 3 PRO B CA 2
ATOM 2018 C C . PRO B 2 3 ? -7.997 -8.357 2.729 1.00 0.00 3 PRO B C 2
ATOM 2019 O O . PRO B 2 3 ? -8.270 -7.660 1.751 1.00 0.00 3 PRO B O 2
ATOM 2030 N N . PRO B 2 4 ? -8.572 -8.138 3.927 1.00 0.00 4 PRO B N 2
ATOM 2031 C CA . PRO B 2 4 ? -9.451 -7.004 4.189 1.00 0.00 4 PRO B CA 2
ATOM 2032 C C . PRO B 2 4 ? -8.643 -5.695 4.136 1.00 0.00 4 PRO B C 2
ATOM 2033 O O . PRO B 2 4 ? -7.585 -5.592 4.757 1.00 0.00 4 PRO B O 2
ATOM 2044 N N . VAL B 2 5 ? -9.139 -4.703 3.382 1.00 0.00 5 VAL B N 2
ATOM 2045 C CA . VAL B 2 5 ? -8.520 -3.386 3.231 1.00 0.00 5 VAL B CA 2
ATOM 2046 C C . VAL B 2 5 ? -8.718 -2.590 4.543 1.00 0.00 5 VAL B C 2
ATOM 2047 O O . VAL B 2 5 ? -9.864 -2.294 4.886 1.00 0.00 5 VAL B O 2
ATOM 2060 N N . PRO B 2 6 ? -7.649 -2.248 5.296 1.00 0.00 6 PRO B N 2
ATOM 2061 C CA . PRO B 2 6 ? -7.750 -1.584 6.600 1.00 0.00 6 PRO B CA 2
ATOM 2062 C C . PRO B 2 6 ? -8.364 -0.172 6.535 1.00 0.00 6 PRO B C 2
ATOM 2063 O O . PRO B 2 6 ? -8.341 0.460 5.479 1.00 0.00 6 PRO B O 2
ATOM 2074 N N . PRO B 2 7 ? -8.871 0.363 7.663 1.00 0.00 7 PRO B N 2
ATOM 2075 C CA . PRO B 2 7 ? -9.376 1.729 7.752 1.00 0.00 7 PRO B CA 2
ATOM 2076 C C . PRO B 2 7 ? -8.223 2.751 7.767 1.00 0.00 7 PRO B C 2
ATOM 2077 O O . PRO B 2 7 ? -7.180 2.519 8.379 1.00 0.00 7 PRO B O 2
ATOM 2088 N N . ARG B 2 8 ? -8.433 3.898 7.107 1.00 0.00 8 ARG B N 2
ATOM 2089 C CA . ARG B 2 8 ? -7.527 5.050 7.126 1.00 0.00 8 ARG B CA 2
ATOM 2090 C C . ARG B 2 8 ? -7.494 5.754 8.498 1.00 0.00 8 ARG B C 2
ATOM 2091 O O . ARG B 2 8 ? -6.462 6.307 8.869 1.00 0.00 8 ARG B O 2
ATOM 2112 N N . ARG B 2 9 ? -8.636 5.759 9.206 1.00 0.00 9 ARG B N 2
ATOM 2113 C CA . ARG B 2 9 ? -8.953 6.516 10.421 1.00 0.00 9 ARG B CA 2
ATOM 2114 C C . ARG B 2 9 ? -9.412 7.947 10.078 1.00 0.00 9 ARG B C 2
ATOM 2115 O O . ARG B 2 9 ? -9.114 8.471 9.004 1.00 0.00 9 ARG B O 2
ATOM 2136 N N . ARG B 2 10 ? -10.137 8.577 11.014 1.00 0.00 10 ARG B N 2
ATOM 2137 C CA . ARG B 2 10 ? -10.627 9.951 10.916 1.00 0.00 10 ARG B CA 2
ATOM 2138 C C . ARG B 2 10 ? -10.879 10.502 12.328 1.00 0.00 10 ARG B C 2
ATOM 2139 O O . ARG B 2 10 ? -10.241 11.522 12.672 1.00 0.00 10 ARG B O 2
ATOM 2161 N N . MET A 1 1 ? 11.809 3.199 3.220 1.00 0.00 1 MET A N 3
ATOM 2162 C CA . MET A 1 1 ? 11.834 1.779 3.542 1.00 0.00 1 MET A CA 3
ATOM 2163 C C . MET A 1 1 ? 10.947 1.001 2.556 1.00 0.00 1 MET A C 3
ATOM 2164 O O . MET A 1 1 ? 9.831 0.603 2.891 1.00 0.00 1 MET A O 3
ATOM 2179 N N . GLU A 1 2 ? 11.451 0.778 1.331 1.00 0.00 2 GLU A N 3
ATOM 2180 C CA . GLU A 1 2 ? 10.731 0.099 0.252 1.00 0.00 2 GLU A CA 3
ATOM 2181 C C . GLU A 1 2 ? 10.108 -1.244 0.683 1.00 0.00 2 GLU A C 3
ATOM 2182 O O . GLU A 1 2 ? 10.669 -1.962 1.512 1.00 0.00 2 GLU A O 3
ATOM 2194 N N . ALA A 1 3 ? 8.915 -1.544 0.144 1.00 0.00 3 ALA A N 3
ATOM 2195 C CA . ALA A 1 3 ? 8.064 -2.653 0.571 1.00 0.00 3 ALA A CA 3
ATOM 2196 C C . ALA A 1 3 ? 7.620 -3.522 -0.613 1.00 0.00 3 ALA A C 3
ATOM 2197 O O . ALA A 1 3 ? 7.261 -3.004 -1.671 1.00 0.00 3 ALA A O 3
ATOM 2204 N N . ILE A 1 4 ? 7.627 -4.848 -0.417 1.00 0.00 4 ILE A N 3
ATOM 2205 C CA . ILE A 1 4 ? 7.244 -5.847 -1.409 1.00 0.00 4 ILE A CA 3
ATOM 2206 C C . ILE A 1 4 ? 5.714 -5.963 -1.467 1.00 0.00 4 ILE A C 3
ATOM 2207 O O . ILE A 1 4 ? 5.075 -6.189 -0.441 1.00 0.00 4 ILE A O 3
ATOM 2223 N N . ALA A 1 5 ? 5.125 -5.849 -2.666 1.00 0.00 5 ALA A N 3
ATOM 2224 C CA . ALA A 1 5 ? 3.697 -6.069 -2.886 1.00 0.00 5 ALA A CA 3
ATOM 2225 C C . ALA A 1 5 ? 3.325 -7.528 -2.572 1.00 0.00 5 ALA A C 3
ATOM 2226 O O . ALA A 1 5 ? 3.839 -8.449 -3.206 1.00 0.00 5 ALA A O 3
ATOM 2233 N N . LYS A 1 6 ? 2.449 -7.735 -1.580 1.00 0.00 6 LYS A N 3
ATOM 2234 C CA . LYS A 1 6 ? 2.073 -9.052 -1.066 1.00 0.00 6 LYS A CA 3
ATOM 2235 C C . LYS A 1 6 ? 0.864 -9.619 -1.832 1.00 0.00 6 LYS A C 3
ATOM 2236 O O . LYS A 1 6 ? 0.872 -10.793 -2.203 1.00 0.00 6 LYS A O 3
ATOM 2255 N N . VAL A 1 7 ? -0.165 -8.787 -2.070 1.00 0.00 7 VAL A N 3
ATOM 2256 C CA . VAL A 1 7 ? -1.384 -9.138 -2.807 1.00 0.00 7 VAL A CA 3
ATOM 2257 C C . VAL A 1 7 ? -1.768 -8.012 -3.787 1.00 0.00 7 VAL A C 3
ATOM 2258 O O . VAL A 1 7 ? -1.558 -6.832 -3.506 1.00 0.00 7 VAL A O 3
ATOM 2271 N N . ASP A 1 8 ? -2.359 -8.397 -4.930 1.00 0.00 8 ASP A N 3
ATOM 2272 C CA . ASP A 1 8 ? -2.915 -7.523 -5.962 1.00 0.00 8 ASP A CA 3
ATOM 2273 C C . ASP A 1 8 ? -4.073 -6.671 -5.410 1.00 0.00 8 ASP A C 3
ATOM 2274 O O . ASP A 1 8 ? -5.158 -7.190 -5.144 1.00 0.00 8 ASP A O 3
ATOM 2283 N N . PHE A 1 9 ? -3.827 -5.363 -5.220 1.00 0.00 9 PHE A N 3
ATOM 2284 C CA . PHE A 1 9 ? -4.750 -4.424 -4.583 1.00 0.00 9 PHE A CA 3
ATOM 2285 C C . PHE A 1 9 ? -5.595 -3.679 -5.628 1.00 0.00 9 PHE A C 3
ATOM 2286 O O . PHE A 1 9 ? -5.057 -3.083 -6.562 1.00 0.00 9 PHE A O 3
ATOM 2303 N N . LYS A 1 10 ? -6.925 -3.719 -5.459 1.00 0.00 10 LYS A N 3
ATOM 2304 C CA . LYS A 1 10 ? -7.918 -3.208 -6.404 1.00 0.00 10 LYS A CA 3
ATOM 2305 C C . LYS A 1 10 ? -8.353 -1.794 -5.989 1.00 0.00 10 LYS A C 3
ATOM 2306 O O . LYS A 1 10 ? -9.449 -1.592 -5.466 1.00 0.00 10 LYS A O 3
ATOM 2325 N N . ALA A 1 11 ? -7.474 -0.811 -6.231 1.00 0.00 11 ALA A N 3
ATOM 2326 C CA . ALA A 1 11 ? -7.653 0.588 -5.855 1.00 0.00 11 ALA A CA 3
ATOM 2327 C C . ALA A 1 11 ? -8.600 1.325 -6.817 1.00 0.00 11 ALA A C 3
ATOM 2328 O O . ALA A 1 11 ? -8.167 2.152 -7.620 1.00 0.00 11 ALA A O 3
ATOM 2335 N N . THR A 1 12 ? -9.908 1.053 -6.707 1.00 0.00 12 THR A N 3
ATOM 2336 C CA . THR A 1 12 ? -10.964 1.719 -7.475 1.00 0.00 12 THR A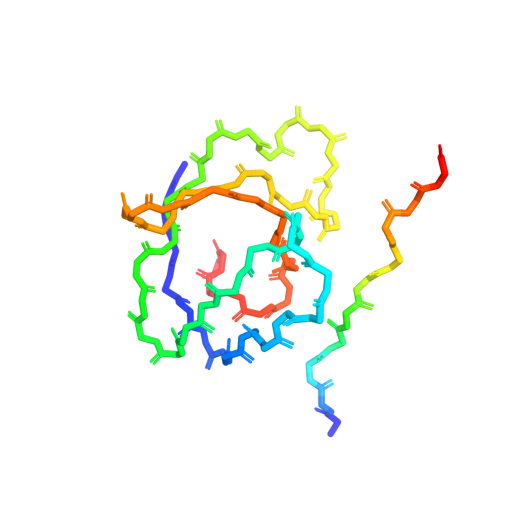 CA 3
ATOM 2337 C C . THR A 1 12 ? -11.359 3.052 -6.808 1.00 0.00 12 THR A C 3
ATOM 2338 O O . THR A 1 12 ? -12.530 3.272 -6.499 1.00 0.00 12 THR A O 3
ATOM 2349 N N . ALA A 1 13 ? -10.372 3.935 -6.585 1.00 0.00 13 ALA A N 3
ATOM 2350 C CA . ALA A 1 13 ? -10.520 5.223 -5.903 1.00 0.00 13 ALA A CA 3
ATOM 2351 C C . ALA A 1 13 ? -9.239 6.064 -6.041 1.00 0.00 13 ALA A C 3
ATOM 2352 O O . ALA A 1 13 ? -8.131 5.525 -6.002 1.00 0.00 13 ALA A O 3
ATOM 2359 N N . ASP A 1 14 ? -9.394 7.392 -6.171 1.00 0.00 14 ASP A N 3
ATOM 2360 C CA . ASP A 1 14 ? -8.309 8.370 -6.274 1.00 0.00 14 ASP A CA 3
ATOM 2361 C C . ASP A 1 14 ? -7.729 8.709 -4.883 1.00 0.00 14 ASP A C 3
ATOM 2362 O O . ASP A 1 14 ? -7.761 9.855 -4.436 1.00 0.00 14 ASP A O 3
ATOM 2371 N N . ASP A 1 15 ? -7.180 7.684 -4.215 1.00 0.00 15 ASP A N 3
ATOM 2372 C CA . ASP A 1 15 ? -6.589 7.725 -2.878 1.00 0.00 15 ASP A CA 3
ATOM 2373 C C . ASP A 1 15 ? -5.705 6.475 -2.710 1.00 0.00 15 ASP A C 3
ATOM 2374 O O . ASP A 1 15 ? -4.489 6.583 -2.551 1.00 0.00 15 ASP A O 3
ATOM 2383 N N . GLU A 1 16 ? -6.325 5.288 -2.792 1.00 0.00 16 GLU A N 3
ATOM 2384 C CA . GLU A 1 16 ? -5.667 3.989 -2.861 1.00 0.00 16 GLU A CA 3
ATOM 2385 C C . GLU A 1 16 ? -4.759 3.889 -4.108 1.00 0.00 16 GLU A C 3
ATOM 2386 O O . GLU A 1 16 ? -4.997 4.553 -5.118 1.00 0.00 16 GLU A O 3
ATOM 2398 N N . LEU A 1 17 ? -3.714 3.049 -4.033 1.00 0.00 17 LEU A N 3
ATOM 2399 C CA . LEU A 1 17 ? -2.691 2.860 -5.069 1.00 0.00 17 LEU A CA 3
ATOM 2400 C C . LEU A 1 17 ? -2.923 1.526 -5.800 1.00 0.00 17 LEU A C 3
ATOM 2401 O O . LEU A 1 17 ? -3.029 0.482 -5.161 1.00 0.00 17 LEU A O 3
ATOM 2417 N N . SER A 1 18 ? -2.978 1.546 -7.137 1.00 0.00 18 SER A N 3
ATOM 2418 C CA . SER A 1 18 ? -3.117 0.351 -7.973 1.00 0.00 18 SER A CA 3
ATOM 2419 C C . SER A 1 18 ? -1.757 -0.354 -8.117 1.00 0.00 18 SER A C 3
ATOM 2420 O O . SER A 1 18 ? -0.880 0.155 -8.816 1.00 0.00 18 SER A O 3
ATOM 2428 N N . PHE A 1 19 ? -1.584 -1.523 -7.478 1.00 0.00 19 PHE A N 3
ATOM 2429 C CA . PHE A 1 19 ? -0.382 -2.358 -7.592 1.00 0.00 19 PHE A CA 3
ATOM 2430 C C . PHE A 1 19 ? -0.724 -3.859 -7.594 1.00 0.00 19 PHE A C 3
ATOM 2431 O O . PHE A 1 19 ? -1.809 -4.262 -7.171 1.00 0.00 19 PHE A O 3
ATOM 2448 N N . LYS A 1 20 ? 0.216 -4.679 -8.090 1.00 0.00 20 LYS A N 3
ATOM 2449 C CA . LYS A 1 20 ? 0.065 -6.117 -8.302 1.00 0.00 20 LYS A CA 3
ATOM 2450 C C . LYS A 1 20 ? 0.672 -6.888 -7.112 1.00 0.00 20 LYS A C 3
ATOM 2451 O O . LYS A 1 20 ? 0.267 -6.674 -5.971 1.00 0.00 20 LYS A O 3
ATOM 2470 N N . ARG A 1 21 ? 1.626 -7.794 -7.363 1.00 0.00 21 ARG A N 3
ATOM 2471 C CA . ARG A 1 21 ? 2.233 -8.670 -6.365 1.00 0.00 21 ARG A CA 3
ATOM 2472 C C . ARG A 1 21 ? 3.624 -9.113 -6.841 1.00 0.00 21 ARG A C 3
ATOM 2473 O O . ARG A 1 21 ? 3.815 -9.407 -8.021 1.00 0.00 21 ARG A O 3
ATOM 2494 N N . GLY A 1 22 ? 4.602 -9.116 -5.925 1.00 0.00 22 GLY A N 3
ATOM 2495 C CA . GLY A 1 22 ? 6.019 -9.296 -6.230 1.00 0.00 22 GLY A CA 3
ATOM 2496 C C . GLY A 1 22 ? 6.728 -7.989 -6.636 1.00 0.00 22 GLY A C 3
ATOM 2497 O O . GLY A 1 22 ? 7.951 -7.988 -6.769 1.00 0.00 22 GLY A O 3
ATOM 2501 N N . ASP A 1 23 ? 5.986 -6.879 -6.805 1.00 0.00 23 ASP A N 3
ATOM 2502 C CA . ASP A 1 23 ? 6.506 -5.538 -7.050 1.00 0.00 23 ASP A CA 3
ATOM 2503 C C . ASP A 1 23 ? 7.334 -5.042 -5.849 1.00 0.00 23 ASP A C 3
ATOM 2504 O O . ASP A 1 23 ? 7.335 -5.652 -4.780 1.00 0.00 23 ASP A O 3
ATOM 2513 N N . ILE A 1 24 ? 8.001 -3.897 -6.026 1.00 0.00 24 ILE A N 3
ATOM 2514 C CA . ILE A 1 24 ? 8.716 -3.165 -4.979 1.00 0.00 24 ILE A CA 3
ATOM 2515 C C . ILE A 1 24 ? 8.339 -1.676 -5.053 1.00 0.00 24 ILE A C 3
ATOM 2516 O O . ILE A 1 24 ? 8.779 -0.957 -5.949 1.00 0.00 24 ILE A O 3
ATOM 2532 N N . LEU A 1 25 ? 7.507 -1.222 -4.105 1.00 0.00 25 LEU A N 3
ATOM 2533 C CA . LEU A 1 25 ? 7.083 0.167 -3.957 1.00 0.00 25 LEU A CA 3
ATOM 2534 C C . LEU A 1 25 ? 8.051 0.926 -3.039 1.00 0.00 25 LEU A C 3
ATOM 2535 O O . LEU A 1 25 ? 8.629 0.347 -2.120 1.00 0.00 25 LEU A O 3
ATOM 2551 N N . LYS A 1 26 ? 8.176 2.241 -3.261 1.00 0.00 26 LYS A N 3
ATOM 2552 C CA . LYS A 1 26 ? 8.967 3.164 -2.451 1.00 0.00 26 LYS A CA 3
ATOM 2553 C C . LYS A 1 26 ? 8.062 3.707 -1.338 1.00 0.00 26 LYS A C 3
ATOM 2554 O O . LYS A 1 26 ? 7.044 4.323 -1.648 1.00 0.00 26 LYS A O 3
ATOM 2573 N N . VAL A 1 27 ? 8.426 3.527 -0.060 1.00 0.00 27 VAL A N 3
ATOM 2574 C CA . VAL A 1 27 ? 7.642 4.051 1.064 1.00 0.00 27 VAL A CA 3
ATOM 2575 C C . VAL A 1 27 ? 8.120 5.467 1.397 1.00 0.00 27 VAL A C 3
ATOM 2576 O O . VAL A 1 27 ? 9.319 5.743 1.446 1.00 0.00 27 VAL A O 3
ATOM 2589 N N . LEU A 1 28 ? 7.142 6.357 1.593 1.00 0.00 28 LEU A N 3
ATOM 2590 C CA . LEU A 1 28 ? 7.314 7.785 1.851 1.00 0.00 28 LEU A CA 3
ATOM 2591 C C . LEU A 1 28 ? 6.981 8.093 3.321 1.00 0.00 28 LEU A C 3
ATOM 2592 O O . LEU A 1 28 ? 7.784 8.715 4.016 1.00 0.00 28 LEU A O 3
ATOM 2608 N N . ASN A 1 29 ? 5.809 7.638 3.798 1.00 0.00 29 ASN A N 3
ATOM 2609 C CA . ASN A 1 29 ? 5.410 7.704 5.205 1.00 0.00 29 ASN A CA 3
ATOM 2610 C C . ASN A 1 29 ? 5.884 6.418 5.904 1.00 0.00 29 ASN A C 3
ATOM 2611 O O . ASN A 1 29 ? 5.212 5.389 5.841 1.00 0.00 29 ASN A O 3
ATOM 2622 N N . GLU A 1 30 ? 7.056 6.498 6.549 1.00 0.00 30 GLU A N 3
ATOM 2623 C CA . GLU A 1 30 ? 7.821 5.385 7.108 1.00 0.00 30 GLU A CA 3
ATOM 2624 C C . GLU A 1 30 ? 7.022 4.510 8.091 1.00 0.00 30 GLU A C 3
ATOM 2625 O O . GLU A 1 30 ? 6.710 3.357 7.791 1.00 0.00 30 GLU A O 3
ATOM 2637 N N . GLU A 1 31 ? 6.718 5.060 9.272 1.00 0.00 31 GLU A N 3
ATOM 2638 C CA . GLU A 1 31 ? 6.159 4.339 10.416 1.00 0.00 31 GLU A CA 3
ATOM 2639 C C . GLU A 1 31 ? 4.671 4.007 10.232 1.00 0.00 31 GLU A C 3
ATOM 2640 O O . GLU A 1 31 ? 4.297 2.835 10.199 1.00 0.00 31 GLU A O 3
ATOM 2652 N N . SER A 1 32 ? 3.840 5.054 10.135 1.00 0.00 32 SER A N 3
ATOM 2653 C CA . SER A 1 32 ? 2.385 5.022 9.972 1.00 0.00 32 SER A CA 3
ATOM 2654 C C . SER A 1 32 ? 1.649 4.640 11.268 1.00 0.00 32 SER A C 3
ATOM 2655 O O . SER A 1 32 ? 1.799 3.523 11.761 1.00 0.00 32 SER A O 3
ATOM 2663 N N . ASP A 1 33 ? 0.809 5.552 11.781 1.00 0.00 33 ASP A N 3
ATOM 2664 C CA . ASP A 1 33 ? -0.134 5.297 12.874 1.00 0.00 33 ASP A CA 3
ATOM 2665 C C . ASP A 1 33 ? -1.135 4.201 12.456 1.00 0.00 33 ASP A C 3
ATOM 2666 O O . ASP A 1 33 ? -1.350 3.229 13.179 1.00 0.00 33 ASP A O 3
ATOM 2675 N N . GLN A 1 34 ? -1.737 4.382 11.272 1.00 0.00 34 GLN A N 3
ATOM 2676 C CA . GLN A 1 34 ? -2.675 3.474 10.623 1.00 0.00 34 GLN A CA 3
ATOM 2677 C C . GLN A 1 34 ? -1.986 2.181 10.154 1.00 0.00 34 GLN A C 3
ATOM 2678 O O . GLN A 1 34 ? -0.771 2.151 9.948 1.00 0.00 34 GLN A O 3
ATOM 2692 N N . ASN A 1 35 ? -2.785 1.132 9.904 1.00 0.00 35 ASN A N 3
ATOM 2693 C CA . ASN A 1 35 ? -2.345 -0.104 9.249 1.00 0.00 35 ASN A CA 3
ATOM 2694 C C . ASN A 1 35 ? -2.295 0.117 7.723 1.00 0.00 35 ASN A C 3
ATOM 2695 O O . ASN A 1 35 ? -2.937 -0.601 6.957 1.00 0.00 35 ASN A O 3
ATOM 2706 N N . TRP A 1 36 ? -1.553 1.153 7.305 1.00 0.00 36 TRP A N 3
ATOM 2707 C CA . TRP A 1 36 ? -1.440 1.668 5.943 1.00 0.00 36 TRP A CA 3
ATOM 2708 C C . TRP A 1 36 ? -0.053 2.300 5.719 1.00 0.00 36 TRP A C 3
ATOM 2709 O O . TRP A 1 36 ? 0.712 2.497 6.663 1.00 0.00 36 TRP A O 3
ATOM 2730 N N . TYR A 1 37 ? 0.260 2.640 4.460 1.00 0.00 37 TYR A N 3
ATOM 2731 C CA . TYR A 1 37 ? 1.510 3.278 4.043 1.00 0.00 37 TYR A CA 3
ATOM 2732 C C . TYR A 1 37 ? 1.266 4.215 2.860 1.00 0.00 37 TYR A C 3
ATOM 2733 O O . TYR A 1 37 ? 0.611 3.828 1.897 1.00 0.00 37 TYR A O 3
ATOM 2751 N N . LYS A 1 38 ? 1.858 5.416 2.894 1.00 0.00 38 LYS A N 3
ATOM 2752 C CA . LYS A 1 38 ? 1.884 6.315 1.746 1.00 0.00 38 LYS A CA 3
ATOM 2753 C C . LYS A 1 38 ? 3.140 5.971 0.943 1.00 0.00 38 LYS A C 3
ATOM 2754 O O . LYS A 1 38 ? 4.256 6.170 1.427 1.00 0.00 38 LYS A O 3
ATOM 2773 N N . ALA A 1 39 ? 2.942 5.389 -0.247 1.00 0.00 39 ALA A N 3
ATOM 2774 C CA . ALA A 1 39 ? 3.995 4.833 -1.091 1.00 0.00 39 ALA A CA 3
ATOM 2775 C C . ALA A 1 39 ? 3.814 5.240 -2.561 1.00 0.00 39 ALA A C 3
ATOM 2776 O O . ALA A 1 39 ? 2.782 5.795 -2.943 1.00 0.00 39 ALA A O 3
ATOM 2783 N N . GLU A 1 40 ? 4.841 4.969 -3.380 1.00 0.00 40 GLU A N 3
ATOM 2784 C CA . GLU A 1 40 ? 4.945 5.466 -4.747 1.00 0.00 40 GLU A CA 3
ATOM 2785 C C . GLU A 1 40 ? 5.706 4.499 -5.668 1.00 0.00 40 GLU A C 3
ATOM 2786 O O . GLU A 1 40 ? 6.767 3.988 -5.312 1.00 0.00 40 GLU A O 3
ATOM 2798 N N . LEU A 1 41 ? 5.158 4.289 -6.873 1.00 0.00 41 LEU A N 3
ATOM 2799 C CA . LEU A 1 41 ? 5.775 3.601 -8.009 1.00 0.00 41 LEU A CA 3
ATOM 2800 C C . LEU A 1 41 ? 6.121 4.635 -9.099 1.00 0.00 41 LEU A C 3
ATOM 2801 O O . LEU A 1 41 ? 5.788 5.814 -8.967 1.00 0.00 41 LEU A O 3
ATOM 2817 N N . ASN A 1 42 ? 6.797 4.174 -10.166 1.00 0.00 42 ASN A N 3
ATOM 2818 C CA . ASN A 1 42 ? 7.316 4.908 -11.334 1.00 0.00 42 ASN A CA 3
ATOM 2819 C C . ASN A 1 42 ? 6.778 6.342 -11.496 1.00 0.00 42 ASN A C 3
ATOM 2820 O O . ASN A 1 42 ? 7.537 7.307 -11.420 1.00 0.00 42 ASN A O 3
ATOM 2831 N N . GLY A 1 43 ? 5.459 6.458 -11.691 1.00 0.00 43 GLY A N 3
ATOM 2832 C CA . GLY A 1 43 ? 4.716 7.716 -11.657 1.00 0.00 43 GLY A CA 3
ATOM 2833 C C . GLY A 1 43 ? 3.294 7.507 -11.122 1.00 0.00 43 GLY A C 3
ATOM 2834 O O . GLY A 1 43 ? 2.334 7.948 -11.752 1.00 0.00 43 GLY A O 3
ATOM 2838 N N . LYS A 1 44 ? 3.161 6.823 -9.972 1.00 0.00 44 LYS A N 3
ATOM 2839 C CA . LYS A 1 44 ? 1.889 6.469 -9.337 1.00 0.00 44 LYS A CA 3
ATOM 2840 C C . LYS A 1 44 ? 2.048 6.467 -7.807 1.00 0.00 44 LYS A C 3
ATOM 2841 O O . LYS A 1 44 ? 2.463 5.461 -7.231 1.00 0.00 44 LYS A O 3
ATOM 2860 N N . ASP A 1 45 ? 1.685 7.583 -7.156 1.00 0.00 45 ASP A N 3
ATOM 2861 C CA . ASP A 1 45 ? 1.599 7.731 -5.702 1.00 0.00 45 ASP A CA 3
ATOM 2862 C C . ASP A 1 45 ? 0.192 7.360 -5.194 1.00 0.00 45 ASP A C 3
ATOM 2863 O O . ASP A 1 45 ? -0.804 7.594 -5.881 1.00 0.00 45 ASP A O 3
ATOM 2872 N N . GLY A 1 46 ? 0.110 6.795 -3.980 1.00 0.00 46 GLY A N 3
ATOM 2873 C CA . GLY A 1 46 ? -1.155 6.491 -3.315 1.00 0.00 46 GLY A CA 3
ATOM 2874 C C . GLY A 1 46 ? -0.976 5.725 -1.998 1.00 0.00 46 GLY A C 3
ATOM 2875 O O . GLY A 1 46 ? 0.144 5.487 -1.541 1.00 0.00 46 GLY A O 3
ATOM 2879 N N . PHE A 1 47 ? -2.105 5.343 -1.381 1.00 0.00 47 PHE A N 3
ATOM 2880 C CA . PHE A 1 47 ? -2.158 4.651 -0.092 1.00 0.00 47 PHE A CA 3
ATOM 2881 C C . PHE A 1 47 ? -2.201 3.122 -0.298 1.00 0.00 47 PHE A C 3
ATOM 2882 O O . PHE A 1 47 ? -2.805 2.626 -1.249 1.00 0.00 47 PHE A O 3
ATOM 2899 N N . ILE A 1 48 ? -1.528 2.380 0.594 1.00 0.00 48 ILE A N 3
ATOM 2900 C CA . ILE A 1 48 ? -1.237 0.951 0.497 1.00 0.00 48 ILE A CA 3
ATOM 2901 C C . ILE A 1 48 ? -1.505 0.274 1.855 1.00 0.00 48 ILE A C 3
ATOM 2902 O O . ILE A 1 48 ? -0.784 0.564 2.809 1.00 0.00 48 ILE A O 3
ATOM 2918 N N . PRO A 1 49 ? -2.496 -0.634 1.970 1.00 0.00 49 PRO A N 3
ATOM 2919 C CA . PRO A 1 49 ? -2.764 -1.405 3.185 1.00 0.00 49 PRO A CA 3
ATOM 2920 C C . PRO A 1 49 ? -1.552 -2.212 3.674 1.00 0.00 49 PRO A C 3
ATOM 2921 O O . PRO A 1 49 ? -0.786 -2.737 2.865 1.00 0.00 49 PRO A O 3
ATOM 2932 N N . LYS A 1 50 ? -1.424 -2.364 5.000 1.00 0.00 50 LYS A N 3
ATOM 2933 C CA . LYS A 1 50 ? -0.433 -3.229 5.641 1.00 0.00 50 LYS A CA 3
ATOM 2934 C C . LYS A 1 50 ? -0.622 -4.707 5.252 1.00 0.00 50 LYS A C 3
ATOM 2935 O O . LYS A 1 50 ? 0.356 -5.425 5.058 1.00 0.00 50 LYS A O 3
ATOM 2954 N N . ASN A 1 51 ? -1.877 -5.163 5.141 1.00 0.00 51 ASN A N 3
ATOM 2955 C CA . ASN A 1 51 ? -2.239 -6.541 4.807 1.00 0.00 51 ASN A CA 3
ATOM 2956 C C . ASN A 1 51 ? -1.841 -6.937 3.369 1.00 0.00 51 ASN A C 3
ATOM 2957 O O . ASN A 1 51 ? -1.483 -8.091 3.133 1.00 0.00 51 ASN A O 3
ATOM 2968 N N . TYR A 1 52 ? -1.891 -5.991 2.417 1.00 0.00 52 TYR A N 3
ATOM 2969 C CA . TYR A 1 52 ? -1.529 -6.186 1.008 1.00 0.00 52 TYR A CA 3
ATOM 2970 C C . TYR A 1 52 ? -0.028 -5.942 0.721 1.00 0.00 52 TYR A C 3
ATOM 2971 O O . TYR A 1 52 ? 0.369 -5.980 -0.445 1.00 0.00 52 TYR A O 3
ATOM 2989 N N . ILE A 1 53 ? 0.818 -5.732 1.747 1.00 0.00 53 ILE A N 3
ATOM 2990 C CA . ILE A 1 53 ? 2.250 -5.435 1.602 1.00 0.00 53 ILE A CA 3
ATOM 2991 C C . ILE A 1 53 ? 3.094 -6.175 2.656 1.00 0.00 53 ILE A C 3
ATOM 2992 O O . ILE A 1 53 ? 2.611 -6.503 3.739 1.00 0.00 53 ILE A O 3
ATOM 3008 N N . GLU A 1 54 ? 4.369 -6.425 2.329 1.00 0.00 54 GLU A N 3
ATOM 3009 C CA . GLU A 1 54 ? 5.413 -6.916 3.225 1.00 0.00 54 GLU A CA 3
ATOM 3010 C C . GLU A 1 54 ? 6.486 -5.820 3.295 1.00 0.00 54 GLU A C 3
ATOM 3011 O O . GLU A 1 54 ? 7.048 -5.460 2.261 1.00 0.00 54 GLU A O 3
ATOM 3023 N N . MET A 1 55 ? 6.763 -5.273 4.489 1.00 0.00 55 MET A N 3
ATOM 3024 C CA . MET A 1 55 ? 7.740 -4.201 4.674 1.00 0.00 55 MET A CA 3
ATOM 3025 C C . MET A 1 55 ? 9.149 -4.685 4.295 1.00 0.00 55 MET A C 3
ATOM 3026 O O . MET A 1 55 ? 9.614 -4.416 3.190 1.00 0.00 55 MET A O 3
ATOM 3040 N N . LYS A 1 56 ? 9.814 -5.408 5.201 1.00 0.00 56 LYS A N 3
ATOM 3041 C CA . LYS A 1 56 ? 11.110 -6.054 4.978 1.00 0.00 56 LYS A CA 3
ATOM 3042 C C . LYS A 1 56 ? 11.216 -7.333 5.822 1.00 0.00 56 LYS A C 3
ATOM 3043 O O . LYS A 1 56 ? 11.766 -8.328 5.356 1.00 0.00 56 LYS A O 3
ATOM 3064 N N . VAL B 2 1 ? -9.674 -15.484 -1.944 1.00 0.00 1 VAL B N 3
ATOM 3065 C CA . VAL B 2 1 ? -10.259 -14.346 -1.199 1.00 0.00 1 VAL B CA 3
ATOM 3066 C C . VAL B 2 1 ? -9.150 -13.435 -0.639 1.00 0.00 1 VAL B C 3
ATOM 3067 O O . VAL B 2 1 ? -8.494 -13.825 0.327 1.00 0.00 1 VAL B O 3
ATOM 3082 N N . PRO B 2 2 ? -8.915 -12.245 -1.232 1.00 0.00 2 PRO B N 3
ATOM 3083 C CA . PRO B 2 2 ? -7.914 -11.279 -0.773 1.00 0.00 2 PRO B CA 3
ATOM 3084 C C . PRO B 2 2 ? -8.091 -10.856 0.703 1.00 0.00 2 PRO B C 3
ATOM 3085 O O . PRO B 2 2 ? -9.201 -10.958 1.231 1.00 0.00 2 PRO B O 3
ATOM 3096 N N . PRO B 2 3 ? -7.031 -10.363 1.378 1.00 0.00 3 PRO B N 3
ATOM 3097 C CA . PRO B 2 3 ? -7.096 -9.880 2.760 1.00 0.00 3 PRO B CA 3
ATOM 3098 C C . PRO B 2 3 ? -8.139 -8.764 2.973 1.00 0.00 3 PRO B C 3
ATOM 3099 O O . PRO B 2 3 ? -8.510 -8.079 2.019 1.00 0.00 3 PRO B O 3
ATOM 3110 N N . PRO B 2 4 ? -8.593 -8.531 4.220 1.00 0.00 4 PRO B N 3
ATOM 3111 C CA . PRO B 2 4 ? -9.427 -7.381 4.558 1.00 0.00 4 PRO B CA 3
ATOM 3112 C C . PRO B 2 4 ? -8.620 -6.074 4.445 1.00 0.00 4 PRO B C 3
ATOM 3113 O O . PRO B 2 4 ? -7.399 -6.071 4.603 1.00 0.00 4 PRO B O 3
ATOM 3124 N N . VAL B 2 5 ? -9.314 -4.963 4.162 1.00 0.00 5 VAL B N 3
ATOM 3125 C CA . VAL B 2 5 ? -8.736 -3.627 4.014 1.00 0.00 5 VAL B CA 3
ATOM 3126 C C . VAL B 2 5 ? -9.062 -2.821 5.289 1.00 0.00 5 VAL B C 3
ATOM 3127 O O . VAL B 2 5 ? -10.238 -2.540 5.527 1.00 0.00 5 VAL B O 3
ATOM 3140 N N . PRO B 2 6 ? -8.064 -2.427 6.111 1.00 0.00 6 PRO B N 3
ATOM 3141 C CA . PRO B 2 6 ? -8.285 -1.660 7.340 1.00 0.00 6 PRO B CA 3
ATOM 3142 C C . PRO B 2 6 ? -8.941 -0.289 7.081 1.00 0.00 6 PRO B C 3
ATOM 3143 O O . PRO B 2 6 ? -8.663 0.331 6.054 1.00 0.00 6 PRO B O 3
ATOM 3154 N N . PRO B 2 7 ? -9.791 0.215 7.997 1.00 0.00 7 PRO B N 3
ATOM 3155 C CA . PRO B 2 7 ? -10.441 1.517 7.865 1.00 0.00 7 PRO B CA 3
ATOM 3156 C C . PRO B 2 7 ? -9.433 2.660 8.086 1.00 0.00 7 PRO B C 3
ATOM 3157 O O . PRO B 2 7 ? -8.592 2.584 8.983 1.00 0.00 7 PRO B O 3
ATOM 3168 N N . ARG B 2 8 ? -9.524 3.720 7.268 1.00 0.00 8 ARG B N 3
ATOM 3169 C CA . ARG B 2 8 ? -8.671 4.908 7.354 1.00 0.00 8 ARG B CA 3
ATOM 3170 C C . ARG B 2 8 ? -9.300 6.000 8.237 1.00 0.00 8 ARG B C 3
ATOM 3171 O O . ARG B 2 8 ? -10.521 6.149 8.296 1.00 0.00 8 ARG B O 3
ATOM 3192 N N . ARG B 2 9 ? -8.439 6.777 8.910 1.00 0.00 9 ARG B N 3
ATOM 3193 C CA . ARG B 2 9 ? -8.791 7.898 9.779 1.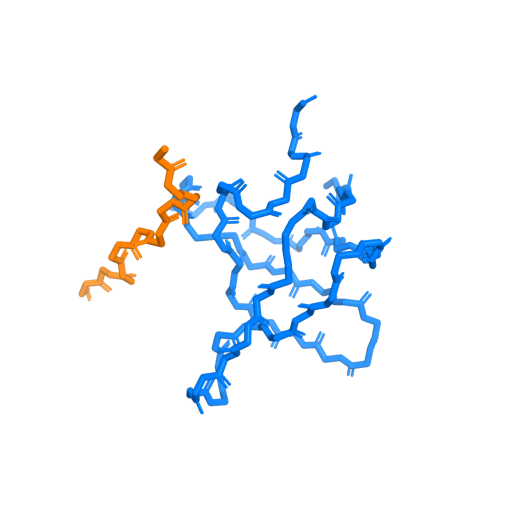00 0.00 9 ARG B CA 3
ATOM 3194 C C . ARG B 2 9 ? -9.324 9.070 8.940 1.00 0.00 9 ARG B C 3
ATOM 3195 O O . ARG B 2 9 ? -8.605 9.603 8.095 1.00 0.00 9 ARG B O 3
ATOM 3216 N N . ARG B 2 10 ? -10.582 9.465 9.183 1.00 0.00 10 ARG B N 3
ATOM 3217 C CA . ARG B 2 10 ? -11.250 10.590 8.531 1.00 0.00 10 ARG B CA 3
ATOM 3218 C C . ARG B 2 10 ? -10.972 11.890 9.304 1.00 0.00 10 ARG B C 3
ATOM 3219 O O . ARG B 2 10 ? -11.330 11.935 10.503 1.00 0.00 10 ARG B O 3
ATOM 3241 N N . MET A 1 1 ? 8.092 -0.402 3.423 1.00 0.00 1 MET A N 4
ATOM 3242 C CA . MET A 1 1 ? 9.326 0.358 3.273 1.00 0.00 1 MET A CA 4
ATOM 3243 C C . MET A 1 1 ? 10.177 -0.301 2.178 1.00 0.00 1 MET A C 4
ATOM 3244 O O . MET A 1 1 ? 10.999 -1.172 2.465 1.00 0.00 1 MET A O 4
ATOM 3259 N N . GLU A 1 2 ? 9.943 0.101 0.916 1.00 0.00 2 GLU A N 4
ATOM 3260 C CA . GLU A 1 2 ? 10.551 -0.459 -0.292 1.00 0.00 2 GLU A CA 4
ATOM 3261 C C . GLU A 1 2 ? 10.377 -1.988 -0.322 1.00 0.00 2 GLU A C 4
ATOM 3262 O O . GLU A 1 2 ? 11.343 -2.735 -0.480 1.00 0.00 2 GLU A O 4
ATOM 3274 N N . ALA A 1 3 ? 9.127 -2.437 -0.139 1.00 0.00 3 ALA A N 4
ATOM 3275 C CA . ALA A 1 3 ? 8.753 -3.830 0.083 1.00 0.00 3 ALA A CA 4
ATOM 3276 C C . ALA A 1 3 ? 7.944 -4.400 -1.089 1.00 0.00 3 ALA A C 4
ATOM 3277 O O . ALA A 1 3 ? 7.094 -3.715 -1.660 1.00 0.00 3 ALA A O 4
ATOM 3284 N N . ILE A 1 4 ? 8.182 -5.682 -1.399 1.00 0.00 4 ILE A N 4
ATOM 3285 C CA . ILE A 1 4 ? 7.398 -6.498 -2.327 1.00 0.00 4 ILE A CA 4
ATOM 3286 C C . ILE A 1 4 ? 5.908 -6.454 -1.949 1.00 0.00 4 ILE A C 4
ATOM 3287 O O . ILE A 1 4 ? 5.554 -6.715 -0.801 1.00 0.00 4 ILE A O 4
ATOM 3303 N N . ALA A 1 5 ? 5.035 -6.156 -2.922 1.00 0.00 5 ALA A N 4
ATOM 3304 C CA . ALA A 1 5 ? 3.587 -6.278 -2.785 1.00 0.00 5 ALA A CA 4
ATOM 3305 C C . ALA A 1 5 ? 3.195 -7.740 -2.514 1.00 0.00 5 ALA A C 4
ATOM 3306 O O . ALA A 1 5 ? 3.710 -8.652 -3.162 1.00 0.00 5 ALA A O 4
ATOM 3313 N N . LYS A 1 6 ? 2.297 -7.956 -1.544 1.00 0.00 6 LYS A N 4
ATOM 3314 C CA . LYS A 1 6 ? 1.952 -9.280 -1.027 1.00 0.00 6 LYS A CA 4
ATOM 3315 C C . LYS A 1 6 ? 0.789 -9.905 -1.817 1.00 0.00 6 LYS A C 4
ATOM 3316 O O . LYS A 1 6 ? 0.878 -11.064 -2.222 1.00 0.00 6 LYS A O 4
ATOM 3335 N N . VAL A 1 7 ? -0.298 -9.144 -2.025 1.00 0.00 7 VAL A N 4
ATOM 3336 C CA . VAL A 1 7 ? -1.504 -9.562 -2.747 1.00 0.00 7 VAL A CA 4
ATOM 3337 C C . VAL A 1 7 ? -2.008 -8.448 -3.681 1.00 0.00 7 VAL A C 4
ATOM 3338 O O . VAL A 1 7 ? -1.749 -7.267 -3.447 1.00 0.00 7 VAL A O 4
ATOM 3351 N N . ASP A 1 8 ? -2.761 -8.834 -4.724 1.00 0.00 8 ASP A N 4
ATOM 3352 C CA . ASP A 1 8 ? -3.415 -7.922 -5.661 1.00 0.00 8 ASP A CA 4
ATOM 3353 C C . ASP A 1 8 ? -4.377 -6.975 -4.923 1.00 0.00 8 ASP A C 4
ATOM 3354 O O . ASP A 1 8 ? -5.255 -7.428 -4.187 1.00 0.00 8 ASP A O 4
ATOM 3363 N N . PHE A 1 9 ? -4.209 -5.662 -5.135 1.00 0.00 9 PHE A N 4
ATOM 3364 C CA . PHE A 1 9 ? -5.041 -4.606 -4.567 1.00 0.00 9 PHE A CA 4
ATOM 3365 C C . PHE A 1 9 ? -5.327 -3.563 -5.656 1.00 0.00 9 PHE A C 4
ATOM 3366 O O . PHE A 1 9 ? -4.404 -2.906 -6.139 1.00 0.00 9 PHE A O 4
ATOM 3383 N N . LYS A 1 10 ? -6.601 -3.449 -6.063 1.00 0.00 10 LYS A N 4
ATOM 3384 C CA . LYS A 1 10 ? -7.046 -2.678 -7.223 1.00 0.00 10 LYS A CA 4
ATOM 3385 C C . LYS A 1 10 ? -8.211 -1.763 -6.820 1.00 0.00 10 LYS A C 4
ATOM 3386 O O . LYS A 1 10 ? -9.378 -2.126 -6.971 1.00 0.00 10 LYS A O 4
ATOM 3405 N N . ALA A 1 11 ? -7.885 -0.572 -6.298 1.00 0.00 11 ALA A N 4
ATOM 3406 C CA . ALA A 1 11 ? -8.848 0.442 -5.871 1.00 0.00 11 ALA A CA 4
ATOM 3407 C C . ALA A 1 11 ? -9.427 1.232 -7.058 1.00 0.00 11 ALA A C 4
ATOM 3408 O O . ALA A 1 11 ? -8.874 1.224 -8.159 1.00 0.00 11 ALA A O 4
ATOM 3415 N N . THR A 1 12 ? -10.546 1.930 -6.811 1.00 0.00 12 THR A N 4
ATOM 3416 C CA . THR A 1 12 ? -11.270 2.752 -7.786 1.00 0.00 12 THR A CA 4
ATOM 3417 C C . THR A 1 12 ? -11.504 4.169 -7.232 1.00 0.00 12 THR A C 4
ATOM 3418 O O . THR A 1 12 ? -12.628 4.671 -7.238 1.00 0.00 12 THR A O 4
ATOM 3429 N N . ALA A 1 13 ? -10.425 4.824 -6.772 1.00 0.00 13 ALA A N 4
ATOM 3430 C CA . ALA A 1 13 ? -10.441 6.172 -6.206 1.00 0.00 13 ALA A CA 4
ATOM 3431 C C . ALA A 1 13 ? -9.048 6.817 -6.317 1.00 0.00 13 ALA A C 4
ATOM 3432 O O . ALA A 1 13 ? -8.035 6.149 -6.099 1.00 0.00 13 ALA A O 4
ATOM 3439 N N . ASP A 1 14 ? -9.003 8.112 -6.673 1.00 0.00 14 ASP A N 4
ATOM 3440 C CA . ASP A 1 14 ? -7.783 8.872 -6.953 1.00 0.00 14 ASP A CA 4
ATOM 3441 C C . ASP A 1 14 ? -7.099 9.327 -5.646 1.00 0.00 14 ASP A C 4
ATOM 3442 O O . ASP A 1 14 ? -6.996 10.520 -5.359 1.00 0.00 14 ASP A O 4
ATOM 3451 N N . ASP A 1 15 ? -6.632 8.346 -4.864 1.00 0.00 15 ASP A N 4
ATOM 3452 C CA . ASP A 1 15 ? -5.999 8.493 -3.551 1.00 0.00 15 ASP A CA 4
ATOM 3453 C C . ASP A 1 15 ? -5.382 7.159 -3.088 1.00 0.00 15 ASP A C 4
ATOM 3454 O O . ASP A 1 15 ? -4.293 7.148 -2.520 1.00 0.00 15 ASP A O 4
ATOM 3463 N N . GLU A 1 16 ? -6.084 6.040 -3.322 1.00 0.00 16 GLU A N 4
ATOM 3464 C CA . GLU A 1 16 ? -5.669 4.685 -2.972 1.00 0.00 16 GLU A CA 4
ATOM 3465 C C . GLU A 1 16 ? -4.738 4.112 -4.054 1.00 0.00 16 GLU A C 4
ATOM 3466 O O . GLU A 1 16 ? -5.179 3.807 -5.163 1.00 0.00 16 GLU A O 4
ATOM 3478 N N . LEU A 1 17 ? -3.448 3.954 -3.722 1.00 0.00 17 LEU A N 4
ATOM 3479 C CA . LEU A 1 17 ? -2.417 3.408 -4.601 1.00 0.00 17 LEU A CA 4
ATOM 3480 C C . LEU A 1 17 ? -2.616 1.897 -4.799 1.00 0.00 17 LEU A C 4
ATOM 3481 O O . LEU A 1 17 ? -2.613 1.131 -3.835 1.00 0.00 17 LEU A O 4
ATOM 3497 N N . SER A 1 18 ? -2.785 1.488 -6.064 1.00 0.00 18 SER A N 4
ATOM 3498 C CA . SER A 1 18 ? -3.055 0.119 -6.503 1.00 0.00 18 SER A CA 4
ATOM 3499 C C . SER A 1 18 ? -1.777 -0.571 -7.013 1.00 0.00 18 SER A C 4
ATOM 3500 O O . SER A 1 18 ? -0.836 0.091 -7.453 1.00 0.00 18 SER A O 4
ATOM 3508 N N . PHE A 1 19 ? -1.753 -1.910 -6.944 1.00 0.00 19 PHE A N 4
ATOM 3509 C CA . PHE A 1 19 ? -0.581 -2.746 -7.224 1.00 0.00 19 PHE A CA 4
ATOM 3510 C C . PHE A 1 19 ? -0.957 -4.236 -7.352 1.00 0.00 19 PHE A C 4
ATOM 3511 O O . PHE A 1 19 ? -2.064 -4.645 -6.994 1.00 0.00 19 PHE A O 4
ATOM 3528 N N . LYS A 1 20 ? -0.017 -5.044 -7.870 1.00 0.00 20 LYS A N 4
ATOM 3529 C CA . LYS A 1 20 ? -0.171 -6.480 -8.098 1.00 0.00 20 LYS A CA 4
ATOM 3530 C C . LYS A 1 20 ? 0.514 -7.290 -6.981 1.00 0.00 20 LYS A C 4
ATOM 3531 O O . LYS A 1 20 ? -0.103 -7.572 -5.956 1.00 0.00 20 LYS A O 4
ATOM 3550 N N . ARG A 1 21 ? 1.775 -7.692 -7.191 1.00 0.00 21 ARG A N 4
ATOM 3551 C CA . ARG A 1 21 ? 2.530 -8.628 -6.357 1.00 0.00 21 ARG A CA 4
ATOM 3552 C C . ARG A 1 21 ? 3.981 -8.660 -6.858 1.00 0.00 21 ARG A C 4
ATOM 3553 O O . ARG A 1 21 ? 4.218 -8.843 -8.052 1.00 0.00 21 ARG A O 4
ATOM 3574 N N . GLY A 1 22 ? 4.946 -8.452 -5.950 1.00 0.00 22 GLY A N 4
ATOM 3575 C CA . GLY A 1 22 ? 6.353 -8.231 -6.292 1.00 0.00 22 GLY A CA 4
ATOM 3576 C C . GLY A 1 22 ? 6.675 -6.733 -6.424 1.00 0.00 22 GLY A C 4
ATOM 3577 O O . GLY A 1 22 ? 7.796 -6.320 -6.130 1.00 0.00 22 GLY A O 4
ATOM 3581 N N . ASP A 1 23 ? 5.691 -5.925 -6.855 1.00 0.00 23 ASP A N 4
ATOM 3582 C CA . ASP A 1 23 ? 5.714 -4.471 -6.982 1.00 0.00 23 ASP A CA 4
ATOM 3583 C C . ASP A 1 23 ? 6.382 -3.831 -5.748 1.00 0.00 23 ASP A C 4
ATOM 3584 O O . ASP A 1 23 ? 5.901 -4.010 -4.631 1.00 0.00 23 ASP A O 4
ATOM 3593 N N . ILE A 1 24 ? 7.499 -3.114 -5.941 1.00 0.00 24 ILE A N 4
ATOM 3594 C CA . ILE A 1 24 ? 8.241 -2.457 -4.863 1.00 0.00 24 ILE A CA 4
ATOM 3595 C C . ILE A 1 24 ? 7.545 -1.143 -4.468 1.00 0.00 24 ILE A C 4
ATOM 3596 O O . ILE A 1 24 ? 7.606 -0.163 -5.207 1.00 0.00 24 ILE A O 4
ATOM 3612 N N . LEU A 1 25 ? 6.894 -1.117 -3.294 1.00 0.00 25 LEU A N 4
ATOM 3613 C CA . LEU A 1 25 ? 6.173 0.049 -2.787 1.00 0.00 25 LEU A CA 4
ATOM 3614 C C . LEU A 1 25 ? 7.145 0.909 -1.969 1.00 0.00 25 LEU A C 4
ATOM 3615 O O . LEU A 1 25 ? 7.572 0.518 -0.883 1.00 0.00 25 LEU A O 4
ATOM 3631 N N . LYS A 1 26 ? 7.461 2.096 -2.503 1.00 0.00 26 LYS A N 4
ATOM 3632 C CA . LYS A 1 26 ? 8.447 3.037 -1.987 1.00 0.00 26 LYS A CA 4
ATOM 3633 C C . LYS A 1 26 ? 7.744 3.970 -0.995 1.00 0.00 26 LYS A C 4
ATOM 3634 O O . LYS A 1 26 ? 6.939 4.805 -1.403 1.00 0.00 26 LYS A O 4
ATOM 3653 N N . VAL A 1 27 ? 8.058 3.837 0.300 1.00 0.00 27 VAL A N 4
ATOM 3654 C CA . VAL A 1 27 ? 7.431 4.596 1.382 1.00 0.00 27 VAL A CA 4
ATOM 3655 C C . VAL A 1 27 ? 8.203 5.897 1.623 1.00 0.00 27 VAL A C 4
ATOM 3656 O O . VAL A 1 27 ? 9.408 5.987 1.383 1.00 0.00 27 VAL A O 4
ATOM 3669 N N . LEU A 1 28 ? 7.471 6.919 2.075 1.00 0.00 28 LEU A N 4
ATOM 3670 C CA . LEU A 1 28 ? 7.966 8.284 2.228 1.00 0.00 28 LEU A CA 4
ATOM 3671 C C . LEU A 1 28 ? 8.560 8.483 3.633 1.00 0.00 28 LEU A C 4
ATOM 3672 O O . LEU A 1 28 ? 9.668 8.015 3.893 1.00 0.00 28 LEU A O 4
ATOM 3688 N N . ASN A 1 29 ? 7.861 9.196 4.528 1.00 0.00 29 ASN A N 4
ATOM 3689 C CA . ASN A 1 29 ? 8.317 9.489 5.888 1.00 0.00 29 ASN A CA 4
ATOM 3690 C C . ASN A 1 29 ? 7.109 9.632 6.827 1.00 0.00 29 ASN A C 4
ATOM 3691 O O . ASN A 1 29 ? 6.814 8.720 7.598 1.00 0.00 29 ASN A O 4
ATOM 3702 N N . GLU A 1 30 ? 6.396 10.764 6.744 1.00 0.00 30 GLU A N 4
ATOM 3703 C CA . GLU A 1 30 ? 5.195 11.051 7.523 1.00 0.00 30 GLU A CA 4
ATOM 3704 C C . GLU A 1 30 ? 3.997 10.310 6.914 1.00 0.00 30 GLU A C 4
ATOM 3705 O O . GLU A 1 30 ? 3.153 10.910 6.247 1.00 0.00 30 GLU A O 4
ATOM 3717 N N . GLU A 1 31 ? 3.932 8.993 7.157 1.00 0.00 31 GLU A N 4
ATOM 3718 C CA . GLU A 1 31 ? 2.811 8.134 6.777 1.00 0.00 31 GLU A CA 4
ATOM 3719 C C . GLU A 1 31 ? 1.517 8.513 7.518 1.00 0.00 31 GLU A C 4
ATOM 3720 O O . GLU A 1 31 ? 0.454 8.548 6.901 1.00 0.00 31 GLU A O 4
ATOM 3732 N N . SER A 1 32 ? 1.629 8.826 8.820 1.00 0.00 32 SER A N 4
ATOM 3733 C CA . SER A 1 32 ? 0.568 9.278 9.726 1.00 0.00 32 SER A CA 4
ATOM 3734 C C . SER A 1 32 ? -0.436 8.160 10.040 1.00 0.00 32 SER A C 4
ATOM 3735 O O . SER A 1 32 ? -0.540 7.701 11.178 1.00 0.00 32 SER A O 4
ATOM 3743 N N . ASP A 1 33 ? -1.162 7.725 9.008 1.00 0.00 33 ASP A N 4
ATOM 3744 C CA . ASP A 1 33 ? -2.117 6.628 9.006 1.00 0.00 33 ASP A CA 4
ATOM 3745 C C . ASP A 1 33 ? -1.363 5.292 9.149 1.00 0.00 33 ASP A C 4
ATOM 3746 O O . ASP A 1 33 ? -1.056 4.636 8.155 1.00 0.00 33 ASP A O 4
ATOM 3755 N N . GLN A 1 34 ? -1.071 4.879 10.391 1.00 0.00 34 GLN A N 4
ATOM 3756 C CA . GLN A 1 34 ? -0.401 3.610 10.696 1.00 0.00 34 GLN A CA 4
ATOM 3757 C C . GLN A 1 34 ? -1.404 2.445 10.595 1.00 0.00 34 GLN A C 4
ATOM 3758 O O . GLN A 1 34 ? -1.768 1.809 11.583 1.00 0.00 34 GLN A O 4
ATOM 3772 N N . ASN A 1 35 ? -1.844 2.202 9.355 1.00 0.00 35 ASN A N 4
ATOM 3773 C CA . ASN A 1 35 ? -2.930 1.324 8.923 1.00 0.00 35 ASN A CA 4
ATOM 3774 C C . ASN A 1 35 ? -2.890 1.209 7.386 1.00 0.00 35 ASN A C 4
ATOM 3775 O O . ASN A 1 35 ? -3.041 0.112 6.847 1.00 0.00 35 ASN A O 4
ATOM 3786 N N . TRP A 1 36 ? -2.678 2.340 6.687 1.00 0.00 36 TRP A N 4
ATOM 3787 C CA . TRP A 1 36 ? -2.389 2.415 5.257 1.00 0.00 36 TRP A CA 4
ATOM 3788 C C . TRP A 1 36 ? -1.264 3.447 5.043 1.00 0.00 36 TRP A C 4
ATOM 3789 O O . TRP A 1 36 ? -1.427 4.602 5.430 1.00 0.00 36 TRP A O 4
ATOM 3810 N N . TYR A 1 37 ? -0.151 3.077 4.388 1.00 0.00 37 TYR A N 4
ATOM 3811 C CA . TYR A 1 37 ? 1.035 3.941 4.301 1.00 0.00 37 TYR A CA 4
ATOM 3812 C C . TYR A 1 37 ? 0.966 4.870 3.087 1.00 0.00 37 TYR A C 4
ATOM 3813 O O . TYR A 1 37 ? 0.401 4.509 2.058 1.00 0.00 37 TYR A O 4
ATOM 3831 N N . LYS A 1 38 ? 1.637 6.026 3.180 1.00 0.00 38 LYS A N 4
ATOM 3832 C CA . LYS A 1 38 ? 1.788 6.969 2.078 1.00 0.00 38 LYS A CA 4
ATOM 3833 C C . LYS A 1 38 ? 3.051 6.580 1.300 1.00 0.00 38 LYS A C 4
ATOM 3834 O O . LYS A 1 38 ? 4.168 6.754 1.793 1.00 0.00 38 LYS A O 4
ATOM 3853 N N . ALA A 1 39 ? 2.850 6.007 0.104 1.00 0.00 39 ALA A N 4
ATOM 3854 C CA . ALA A 1 39 ? 3.881 5.373 -0.711 1.00 0.00 39 ALA A CA 4
ATOM 3855 C C . ALA A 1 39 ? 3.713 5.674 -2.211 1.00 0.00 39 ALA A C 4
ATOM 3856 O O . ALA A 1 39 ? 2.788 6.375 -2.625 1.00 0.00 39 ALA A O 4
ATOM 3863 N N . GLU A 1 40 ? 4.650 5.144 -3.012 1.00 0.00 40 GLU A N 4
ATOM 3864 C CA . GLU A 1 40 ? 4.823 5.416 -4.436 1.00 0.00 40 GLU A CA 4
ATOM 3865 C C . GLU A 1 40 ? 5.205 4.153 -5.227 1.00 0.00 40 GLU A C 4
ATOM 3866 O O . GLU A 1 40 ? 5.592 3.126 -4.668 1.00 0.00 40 GLU A O 4
ATOM 3878 N N . LEU A 1 41 ? 5.117 4.285 -6.556 1.00 0.00 41 LEU A N 4
ATOM 3879 C CA . LEU A 1 41 ? 5.608 3.351 -7.574 1.00 0.00 41 LEU A CA 4
ATOM 3880 C C . LEU A 1 41 ? 6.422 4.122 -8.630 1.00 0.00 41 LEU A C 4
ATOM 3881 O O . LEU A 1 41 ? 6.651 5.326 -8.510 1.00 0.00 41 LEU A O 4
ATOM 3897 N N . ASN A 1 42 ? 6.841 3.407 -9.684 1.00 0.00 42 ASN A N 4
ATOM 3898 C CA . ASN A 1 42 ? 7.549 3.921 -10.859 1.00 0.00 42 ASN A CA 4
ATOM 3899 C C . ASN A 1 42 ? 6.960 5.238 -11.402 1.00 0.00 42 ASN A C 4
ATOM 3900 O O . ASN A 1 42 ? 7.707 6.149 -11.755 1.00 0.00 42 ASN A O 4
ATOM 3911 N N . GLY A 1 43 ? 5.625 5.329 -11.451 1.00 0.00 43 GLY A N 4
ATOM 3912 C CA . GLY A 1 43 ? 4.894 6.543 -11.807 1.00 0.00 43 GLY A CA 4
ATOM 3913 C C . GLY A 1 43 ? 3.456 6.539 -11.272 1.00 0.00 43 GLY A C 4
ATOM 3914 O O . GLY A 1 43 ? 2.523 6.802 -12.029 1.00 0.00 43 GLY A O 4
ATOM 3918 N N . LYS A 1 44 ? 3.283 6.258 -9.969 1.00 0.00 44 LYS A N 4
ATOM 3919 C CA . LYS A 1 44 ? 2.018 6.376 -9.234 1.00 0.00 44 LYS A CA 4
ATOM 3920 C C . LYS A 1 44 ? 2.285 6.758 -7.766 1.00 0.00 44 LYS A C 4
ATOM 3921 O O . LYS A 1 44 ? 3.386 6.550 -7.254 1.00 0.00 44 LYS A O 4
ATOM 3940 N N . ASP A 1 45 ? 1.260 7.312 -7.100 1.00 0.00 45 ASP A N 4
ATOM 3941 C CA . ASP A 1 45 ? 1.308 7.873 -5.748 1.00 0.00 45 ASP A CA 4
ATOM 3942 C C . ASP A 1 45 ? 0.003 7.537 -5.000 1.00 0.00 45 ASP A C 4
ATOM 3943 O O . ASP A 1 45 ? -1.064 7.524 -5.617 1.00 0.00 45 ASP A O 4
ATOM 3952 N N . GLY A 1 46 ? 0.068 7.306 -3.675 1.00 0.00 46 GLY A N 4
ATOM 3953 C CA . GLY A 1 46 ? -1.124 7.190 -2.828 1.00 0.00 46 GLY A CA 4
ATOM 3954 C C . GLY A 1 46 ? -0.993 6.217 -1.646 1.00 0.00 46 GLY A C 4
ATOM 3955 O O . GLY A 1 46 ? 0.107 5.826 -1.257 1.00 0.00 46 GLY A O 4
ATOM 3959 N N . PHE A 1 47 ? -2.148 5.837 -1.074 1.00 0.00 47 PHE A N 4
ATOM 3960 C CA . PHE A 1 47 ? -2.279 5.025 0.136 1.00 0.00 47 PHE A CA 4
ATOM 3961 C C . PHE A 1 47 ? -2.333 3.520 -0.187 1.00 0.00 47 PHE A C 4
ATOM 3962 O O . PHE A 1 47 ? -3.163 3.094 -0.990 1.00 0.00 47 PHE A O 4
ATOM 3979 N N . ILE A 1 48 ? -1.477 2.719 0.469 1.00 0.00 48 ILE A N 4
ATOM 3980 C CA . ILE A 1 48 ? -1.401 1.256 0.357 1.00 0.00 48 ILE A CA 4
ATOM 3981 C C . ILE A 1 48 ? -1.874 0.604 1.665 1.00 0.00 48 ILE A C 4
ATOM 3982 O O . ILE A 1 48 ? -1.456 1.063 2.725 1.00 0.00 48 ILE A O 4
ATOM 3998 N N . PRO A 1 49 ? -2.687 -0.469 1.641 1.00 0.00 49 PRO A N 4
ATOM 3999 C CA . PRO A 1 49 ? -2.993 -1.268 2.827 1.00 0.00 49 PRO A CA 4
ATOM 4000 C C . PRO A 1 49 ? -1.708 -1.811 3.485 1.00 0.00 49 PRO A C 4
ATOM 4001 O O . PRO A 1 49 ? -0.948 -2.534 2.839 1.00 0.00 49 PRO A O 4
ATOM 4012 N N . LYS A 1 50 ? -1.460 -1.459 4.758 1.00 0.00 50 LYS A N 4
ATOM 4013 C CA . LYS A 1 50 ? -0.268 -1.841 5.531 1.00 0.00 50 LYS A CA 4
ATOM 4014 C C . LYS A 1 50 ? 0.017 -3.354 5.504 1.00 0.00 50 LYS A C 4
ATOM 4015 O O . LYS A 1 50 ? 1.177 -3.761 5.460 1.00 0.00 50 LYS A O 4
ATOM 4034 N N . ASN A 1 51 ? -1.035 -4.183 5.543 1.00 0.00 51 ASN A N 4
ATOM 4035 C CA . ASN A 1 51 ? -0.947 -5.643 5.525 1.00 0.00 51 ASN A CA 4
ATOM 4036 C C . ASN A 1 51 ? -0.432 -6.202 4.184 1.00 0.00 51 ASN A C 4
ATOM 4037 O O . ASN A 1 51 ? 0.252 -7.225 4.177 1.00 0.00 51 ASN A O 4
ATOM 4048 N N . TYR A 1 52 ? -0.773 -5.563 3.052 1.00 0.00 52 TYR A N 4
ATOM 4049 C CA . TYR A 1 52 ? -0.543 -6.101 1.706 1.00 0.00 52 TYR A CA 4
ATOM 4050 C C . TYR A 1 52 ? 0.859 -5.795 1.142 1.00 0.00 52 TYR A C 4
ATOM 4051 O O . TYR A 1 52 ? 1.013 -5.566 -0.058 1.00 0.00 52 TYR A O 4
ATOM 4069 N N . ILE A 1 53 ? 1.890 -5.872 1.996 1.00 0.00 53 ILE A N 4
ATOM 4070 C CA . ILE A 1 53 ? 3.308 -5.822 1.637 1.00 0.00 53 ILE A CA 4
ATOM 4071 C C . ILE A 1 53 ? 4.103 -6.847 2.468 1.00 0.00 53 ILE A C 4
ATOM 4072 O O . ILE A 1 53 ? 3.645 -7.308 3.514 1.00 0.00 53 ILE A O 4
ATOM 4088 N N . GLU A 1 54 ? 5.299 -7.203 1.982 1.00 0.00 54 GLU A N 4
ATOM 4089 C CA . GLU A 1 54 ? 6.208 -8.172 2.586 1.00 0.00 54 GLU A CA 4
ATOM 4090 C C . GLU A 1 54 ? 6.799 -7.606 3.889 1.00 0.00 54 GLU A C 4
ATOM 4091 O O . GLU A 1 54 ? 6.305 -7.914 4.972 1.00 0.00 54 GLU A O 4
ATOM 4103 N N . MET A 1 55 ? 7.829 -6.758 3.770 1.00 0.00 55 MET A N 4
ATOM 4104 C CA . MET A 1 55 ? 8.439 -5.973 4.844 1.00 0.00 55 MET A CA 4
ATOM 4105 C C . MET A 1 55 ? 8.854 -6.838 6.048 1.00 0.00 55 MET A C 4
ATOM 4106 O O . MET A 1 55 ? 8.149 -6.919 7.055 1.00 0.00 55 MET A O 4
ATOM 4120 N N . LYS A 1 56 ? 10.042 -7.444 5.955 1.00 0.00 56 LYS A N 4
ATOM 4121 C CA . LYS A 1 56 ? 10.589 -8.346 6.970 1.00 0.00 56 LYS A CA 4
ATOM 4122 C C . LYS A 1 56 ? 11.391 -7.524 7.991 1.00 0.00 56 LYS A C 4
ATOM 4123 O O . LYS A 1 56 ? 12.613 -7.640 8.066 1.00 0.00 56 LYS A O 4
ATOM 4144 N N . VAL B 2 1 ? -12.486 -16.341 -0.732 1.00 0.00 1 VAL B N 4
ATOM 4145 C CA . VAL B 2 1 ? -12.540 -14.874 -0.532 1.00 0.00 1 VAL B CA 4
ATOM 4146 C C . VAL B 2 1 ? -11.135 -14.267 -0.334 1.00 0.00 1 VAL B C 4
ATOM 4147 O O . VAL B 2 1 ? -10.260 -14.944 0.210 1.00 0.00 1 VAL B O 4
ATOM 4162 N N . PRO B 2 2 ? -10.896 -13.009 -0.756 1.00 0.00 2 PRO B N 4
ATOM 4163 C CA . PRO B 2 2 ? -9.612 -12.328 -0.582 1.00 0.00 2 PRO B CA 4
ATOM 4164 C C . PRO B 2 2 ? -9.403 -11.879 0.881 1.00 0.00 2 PRO B C 4
ATOM 4165 O O . PRO B 2 2 ? -10.357 -11.873 1.663 1.00 0.00 2 PRO B O 4
ATOM 4176 N N . PRO B 2 3 ? -8.171 -11.487 1.271 1.00 0.00 3 PRO B N 4
ATOM 4177 C CA . PRO B 2 3 ? -7.869 -10.973 2.609 1.00 0.00 3 PRO B CA 4
ATOM 4178 C C . PRO B 2 3 ? -8.722 -9.748 3.007 1.00 0.00 3 PRO B C 4
ATOM 4179 O O . PRO B 2 3 ? -9.185 -9.014 2.132 1.00 0.00 3 PRO B O 4
ATOM 4190 N N . PRO B 2 4 ? -8.916 -9.498 4.317 1.00 0.00 4 PRO B N 4
ATOM 4191 C CA . PRO B 2 4 ? -9.621 -8.325 4.826 1.00 0.00 4 PRO B CA 4
ATOM 4192 C C . PRO B 2 4 ? -8.726 -7.075 4.744 1.00 0.00 4 PRO B C 4
ATOM 4193 O O . PRO B 2 4 ? -7.588 -7.090 5.215 1.00 0.00 4 PRO B O 4
ATOM 4204 N N . VAL B 2 5 ? -9.246 -5.988 4.155 1.00 0.00 5 VAL B N 4
ATOM 4205 C CA . VAL B 2 5 ? -8.557 -4.702 4.035 1.00 0.00 5 VAL B CA 4
ATOM 4206 C C . VAL B 2 5 ? -8.670 -3.938 5.376 1.00 0.00 5 VAL B C 4
ATOM 4207 O O . VAL B 2 5 ? -9.792 -3.735 5.845 1.00 0.00 5 VAL B O 4
ATOM 4220 N N . PRO B 2 6 ? -7.557 -3.491 5.998 1.00 0.00 6 PRO B N 4
ATOM 4221 C CA . PRO B 2 6 ? -7.561 -2.649 7.202 1.00 0.00 6 PRO B CA 4
ATOM 4222 C C . PRO B 2 6 ? -8.433 -1.378 7.089 1.00 0.00 6 PRO B C 4
ATOM 4223 O O . PRO B 2 6 ? -8.730 -0.945 5.974 1.00 0.00 6 PRO B O 4
ATOM 4234 N N . PRO B 2 7 ? -8.810 -0.741 8.220 1.00 0.00 7 PRO B N 4
ATOM 4235 C CA . PRO B 2 7 ? -9.517 0.542 8.247 1.00 0.00 7 PRO B CA 4
ATOM 4236 C C . PRO B 2 7 ? -8.847 1.594 7.348 1.00 0.00 7 PRO B C 4
ATOM 4237 O O . PRO B 2 7 ? -7.636 1.795 7.437 1.00 0.00 7 PRO B O 4
ATOM 4248 N N . ARG B 2 8 ? -9.631 2.235 6.468 1.00 0.00 8 ARG B N 4
ATOM 4249 C CA . ARG B 2 8 ? -9.150 3.102 5.392 1.00 0.00 8 ARG B CA 4
ATOM 4250 C C . ARG B 2 8 ? -8.168 4.192 5.856 1.00 0.00 8 ARG B C 4
ATOM 4251 O O . ARG B 2 8 ? -7.030 4.238 5.387 1.00 0.00 8 ARG B O 4
ATOM 4272 N N . ARG B 2 9 ? -8.622 5.061 6.766 1.00 0.00 9 ARG B N 4
ATOM 4273 C CA . ARG B 2 9 ? -7.826 6.107 7.413 1.00 0.00 9 ARG B CA 4
ATOM 4274 C C . ARG B 2 9 ? -8.164 6.168 8.911 1.00 0.00 9 ARG B C 4
ATOM 4275 O O . ARG B 2 9 ? -8.786 7.123 9.377 1.00 0.00 9 ARG B O 4
ATOM 4296 N N . ARG B 2 10 ? -7.737 5.142 9.662 1.00 0.00 10 ARG B N 4
ATOM 4297 C CA . ARG B 2 10 ? -7.867 5.052 11.115 1.00 0.00 10 ARG B CA 4
ATOM 4298 C C . ARG B 2 10 ? -6.822 4.068 11.669 1.00 0.00 10 ARG B C 4
ATOM 4299 O O . ARG B 2 10 ? -6.004 4.509 12.509 1.00 0.00 10 ARG B O 4
ATOM 4321 N N . MET A 1 1 ? 12.452 1.877 3.582 1.00 0.00 1 MET A N 5
ATOM 4322 C CA . MET A 1 1 ? 12.104 0.564 4.110 1.00 0.00 1 MET A CA 5
ATOM 4323 C C . MET A 1 1 ? 10.988 -0.081 3.262 1.00 0.00 1 MET A C 5
ATOM 4324 O O . MET A 1 1 ? 9.921 -0.422 3.771 1.00 0.00 1 MET A O 5
ATOM 4339 N N . GLU A 1 2 ? 11.252 -0.256 1.956 1.00 0.00 2 GLU A N 5
ATOM 4340 C CA . GLU A 1 2 ? 10.297 -0.709 0.941 1.00 0.00 2 GLU A CA 5
ATOM 4341 C C . GLU A 1 2 ? 9.666 -2.084 1.233 1.00 0.00 2 GLU A C 5
ATOM 4342 O O . GLU A 1 2 ? 10.156 -2.849 2.064 1.00 0.00 2 GLU A O 5
ATOM 4354 N N . ALA A 1 3 ? 8.566 -2.388 0.529 1.00 0.00 3 ALA A N 5
ATOM 4355 C CA . ALA A 1 3 ? 7.791 -3.619 0.667 1.00 0.00 3 ALA A CA 5
ATOM 4356 C C . ALA A 1 3 ? 7.328 -4.120 -0.711 1.00 0.00 3 ALA A C 5
ATOM 4357 O O . ALA A 1 3 ? 6.857 -3.334 -1.533 1.00 0.00 3 ALA A O 5
ATOM 4364 N N . ILE A 1 4 ? 7.453 -5.432 -0.959 1.00 0.00 4 ILE A N 5
ATOM 4365 C CA . ILE A 1 4 ? 7.020 -6.081 -2.199 1.00 0.00 4 ILE A CA 5
ATOM 4366 C C . ILE A 1 4 ? 5.533 -6.439 -2.072 1.00 0.00 4 ILE A C 5
ATOM 4367 O O . ILE A 1 4 ? 5.141 -7.096 -1.113 1.00 0.00 4 ILE A O 5
ATOM 4383 N N . ALA A 1 5 ? 4.708 -6.039 -3.046 1.00 0.00 5 ALA A N 5
ATOM 4384 C CA . ALA A 1 5 ? 3.290 -6.374 -3.134 1.00 0.00 5 ALA A CA 5
ATOM 4385 C C . ALA A 1 5 ? 3.061 -7.888 -2.974 1.00 0.00 5 ALA A C 5
ATOM 4386 O O . ALA A 1 5 ? 3.543 -8.684 -3.780 1.00 0.00 5 ALA A O 5
ATOM 4393 N N . LYS A 1 6 ? 2.343 -8.264 -1.908 1.00 0.00 6 LYS A N 5
ATOM 4394 C CA . LYS A 1 6 ? 2.074 -9.632 -1.477 1.00 0.00 6 LYS A CA 5
ATOM 4395 C C . LYS A 1 6 ? 0.787 -10.160 -2.127 1.00 0.00 6 LYS A C 5
ATOM 4396 O O . LYS A 1 6 ? 0.747 -11.312 -2.554 1.00 0.00 6 LYS A O 5
ATOM 4415 N N . VAL A 1 7 ? -0.255 -9.318 -2.200 1.00 0.00 7 VAL A N 5
ATOM 4416 C CA . VAL A 1 7 ? -1.530 -9.604 -2.856 1.00 0.00 7 VAL A CA 5
ATOM 4417 C C . VAL A 1 7 ? -1.895 -8.434 -3.786 1.00 0.00 7 VAL A C 5
ATOM 4418 O O . VAL A 1 7 ? -1.588 -7.276 -3.497 1.00 0.00 7 VAL A O 5
ATOM 4431 N N . ASP A 1 8 ? -2.550 -8.746 -4.913 1.00 0.00 8 ASP A N 5
ATOM 4432 C CA . ASP A 1 8 ? -2.975 -7.796 -5.936 1.00 0.00 8 ASP A CA 5
ATOM 4433 C C . ASP A 1 8 ? -4.056 -6.856 -5.370 1.00 0.00 8 ASP A C 5
ATOM 4434 O O . ASP A 1 8 ? -5.196 -7.273 -5.160 1.00 0.00 8 ASP A O 5
ATOM 4443 N N . PHE A 1 9 ? -3.686 -5.595 -5.101 1.00 0.00 9 PHE A N 5
ATOM 4444 C CA . PHE A 1 9 ? -4.537 -4.581 -4.486 1.00 0.00 9 PHE A CA 5
ATOM 4445 C C . PHE A 1 9 ? -5.101 -3.635 -5.556 1.00 0.00 9 PHE A C 5
ATOM 4446 O O . PHE A 1 9 ? -4.403 -2.734 -6.018 1.00 0.00 9 PHE A O 5
ATOM 4463 N N . LYS A 1 10 ? -6.375 -3.824 -5.924 1.00 0.00 10 LYS A N 5
ATOM 4464 C CA . LYS A 1 10 ? -7.094 -2.977 -6.873 1.00 0.00 10 LYS A CA 5
ATOM 4465 C C . LYS A 1 10 ? -7.783 -1.833 -6.110 1.00 0.00 10 LYS A C 5
ATOM 4466 O O . LYS A 1 10 ? -8.938 -1.964 -5.704 1.00 0.00 10 LYS A O 5
ATOM 4485 N N . ALA A 1 11 ? -7.074 -0.709 -5.914 1.00 0.00 11 ALA A N 5
ATOM 4486 C CA . ALA A 1 11 ? -7.603 0.469 -5.222 1.00 0.00 11 ALA A CA 5
ATOM 4487 C C . ALA A 1 11 ? -8.715 1.156 -6.036 1.00 0.00 11 ALA A C 5
ATOM 4488 O O . ALA A 1 11 ? -8.646 1.215 -7.264 1.00 0.00 11 ALA A O 5
ATOM 4495 N N . THR A 1 12 ? -9.739 1.673 -5.341 1.00 0.00 12 THR A N 5
ATOM 4496 C CA . THR A 1 12 ? -10.913 2.322 -5.927 1.00 0.00 12 THR A CA 5
ATOM 4497 C C . THR A 1 12 ? -10.666 3.828 -6.123 1.00 0.00 12 THR A C 5
ATOM 4498 O O . THR A 1 12 ? -10.556 4.295 -7.256 1.00 0.00 12 THR A O 5
ATOM 4509 N N . ALA A 1 13 ? -10.605 4.586 -5.019 1.00 0.00 13 ALA A N 5
ATOM 4510 C CA . ALA A 1 13 ? -10.489 6.044 -5.003 1.00 0.00 13 ALA A CA 5
ATOM 4511 C C . ALA A 1 13 ? -9.089 6.534 -5.415 1.00 0.00 13 ALA A C 5
ATOM 4512 O O . ALA A 1 13 ? -8.090 5.842 -5.210 1.00 0.00 13 ALA A O 5
ATOM 4519 N N . ASP A 1 14 ? -9.027 7.749 -5.983 1.00 0.00 14 ASP A N 5
ATOM 4520 C CA . ASP A 1 14 ? -7.815 8.409 -6.469 1.00 0.00 14 ASP A CA 5
ATOM 4521 C C . ASP A 1 14 ? -7.009 9.048 -5.317 1.00 0.00 14 ASP A C 5
ATOM 4522 O O . ASP A 1 14 ? -6.749 10.250 -5.307 1.00 0.00 14 ASP A O 5
ATOM 4531 N N . ASP A 1 15 ? -6.587 8.205 -4.364 1.00 0.00 15 ASP A N 5
ATOM 4532 C CA . ASP A 1 15 ? -5.720 8.529 -3.231 1.00 0.00 15 ASP A CA 5
ATOM 4533 C C . ASP A 1 15 ? -5.007 7.249 -2.755 1.00 0.00 15 ASP A C 5
ATOM 4534 O O . ASP A 1 15 ? -3.791 7.246 -2.562 1.00 0.00 15 ASP A O 5
ATOM 4543 N N . GLU A 1 16 ? -5.761 6.149 -2.603 1.00 0.00 16 GLU A N 5
ATOM 4544 C CA . GLU A 1 16 ? -5.247 4.807 -2.369 1.00 0.00 16 GLU A CA 5
ATOM 4545 C C . GLU A 1 16 ? -4.517 4.312 -3.632 1.00 0.00 16 GLU A C 5
ATOM 4546 O O . GLU A 1 16 ? -5.101 4.263 -4.714 1.00 0.00 16 GLU A O 5
ATOM 4558 N N . LEU A 1 17 ? -3.232 3.959 -3.491 1.00 0.00 17 LEU A N 5
ATOM 4559 C CA . LEU A 1 17 ? -2.369 3.478 -4.567 1.00 0.00 17 LEU A CA 5
ATOM 4560 C C . LEU A 1 17 ? -2.692 2.015 -4.899 1.00 0.00 17 LEU A C 5
ATOM 4561 O O . LEU A 1 17 ? -2.608 1.149 -4.031 1.00 0.00 17 LEU A O 5
ATOM 4577 N N . SER A 1 18 ? -3.037 1.751 -6.167 1.00 0.00 18 SER A N 5
ATOM 4578 C CA . SER A 1 18 ? -3.305 0.419 -6.711 1.00 0.00 18 SER A CA 5
ATOM 4579 C C . SER A 1 18 ? -1.990 -0.260 -7.125 1.00 0.00 18 SER A C 5
ATOM 4580 O O . SER A 1 18 ? -1.078 0.411 -7.612 1.00 0.00 18 SER A O 5
ATOM 4588 N N . PHE A 1 19 ? -1.896 -1.589 -6.961 1.00 0.00 19 PHE A N 5
ATOM 4589 C CA . PHE A 1 19 ? -0.711 -2.360 -7.340 1.00 0.00 19 PHE A CA 5
ATOM 4590 C C . PHE A 1 19 ? -1.013 -3.854 -7.546 1.00 0.00 19 PHE A C 5
ATOM 4591 O O . PHE A 1 19 ? -1.946 -4.405 -6.964 1.00 0.00 19 PHE A O 5
ATOM 4608 N N . LYS A 1 20 ? -0.179 -4.503 -8.370 1.00 0.00 20 LYS A N 5
ATOM 4609 C CA . LYS A 1 20 ? -0.156 -5.937 -8.656 1.00 0.00 20 LYS A CA 5
ATOM 4610 C C . LYS A 1 20 ? 0.863 -6.631 -7.731 1.00 0.00 20 LYS A C 5
ATOM 4611 O O . LYS A 1 20 ? 1.883 -6.039 -7.378 1.00 0.00 20 LYS A O 5
ATOM 4630 N N . ARG A 1 21 ? 0.624 -7.906 -7.380 1.00 0.00 21 ARG A N 5
ATOM 4631 C CA . ARG A 1 21 ? 1.588 -8.766 -6.686 1.00 0.00 21 ARG A CA 5
ATOM 4632 C C . ARG A 1 21 ? 2.942 -8.774 -7.426 1.00 0.00 21 ARG A C 5
ATOM 4633 O O . ARG A 1 21 ? 2.993 -9.068 -8.622 1.00 0.00 21 ARG A O 5
ATOM 4654 N N . GLY A 1 22 ? 4.026 -8.443 -6.707 1.00 0.00 22 GLY A N 5
ATOM 4655 C CA . GLY A 1 22 ? 5.381 -8.305 -7.241 1.00 0.00 22 GLY A CA 5
ATOM 4656 C C . GLY A 1 22 ? 5.867 -6.849 -7.329 1.00 0.00 22 GLY A C 5
ATOM 4657 O O . GLY A 1 22 ? 7.069 -6.614 -7.204 1.00 0.00 22 GLY A O 5
ATOM 4661 N N . ASP A 1 23 ? 4.966 -5.875 -7.545 1.00 0.00 23 ASP A N 5
ATOM 4662 C CA . ASP A 1 23 ? 5.287 -4.451 -7.642 1.00 0.00 23 ASP A CA 5
ATOM 4663 C C . ASP A 1 23 ? 5.991 -3.965 -6.365 1.00 0.00 23 ASP A C 5
ATOM 4664 O O . ASP A 1 23 ? 5.479 -4.148 -5.264 1.00 0.00 23 ASP A O 5
ATOM 4673 N N . ILE A 1 24 ? 7.163 -3.340 -6.514 1.00 0.00 24 ILE A N 5
ATOM 4674 C CA . ILE A 1 24 ? 7.944 -2.776 -5.412 1.00 0.00 24 ILE A CA 5
ATOM 4675 C C . ILE A 1 24 ? 7.347 -1.431 -4.959 1.00 0.00 24 ILE A C 5
ATOM 4676 O O . ILE A 1 24 ? 7.505 -0.420 -5.638 1.00 0.00 24 ILE A O 5
ATOM 4692 N N . LEU A 1 25 ? 6.655 -1.422 -3.807 1.00 0.00 25 LEU A N 5
ATOM 4693 C CA . LEU A 1 25 ? 6.113 -0.223 -3.166 1.00 0.00 25 LEU A CA 5
ATOM 4694 C C . LEU A 1 25 ? 7.172 0.339 -2.210 1.00 0.00 25 LEU A C 5
ATOM 4695 O O . LEU A 1 25 ? 7.416 -0.230 -1.145 1.00 0.00 25 LEU A O 5
ATOM 4711 N N . LYS A 1 26 ? 7.786 1.468 -2.587 1.00 0.00 26 LYS A N 5
ATOM 4712 C CA . LYS A 1 26 ? 8.780 2.173 -1.784 1.00 0.00 26 LYS A CA 5
ATOM 4713 C C . LYS A 1 26 ? 8.068 3.192 -0.886 1.00 0.00 26 LYS A C 5
ATOM 4714 O O . LYS A 1 26 ? 7.471 4.144 -1.388 1.00 0.00 26 LYS A O 5
ATOM 4733 N N . VAL A 1 27 ? 8.154 3.011 0.441 1.00 0.00 27 VAL A N 5
ATOM 4734 C CA . VAL A 1 27 ? 7.492 3.853 1.427 1.00 0.00 27 VAL A CA 5
ATOM 4735 C C . VAL A 1 27 ? 8.423 5.017 1.779 1.00 0.00 27 VAL A C 5
ATOM 4736 O O . VAL A 1 27 ? 9.616 4.834 2.024 1.00 0.00 27 VAL A O 5
ATOM 4749 N N . LEU A 1 28 ? 7.854 6.227 1.757 1.00 0.00 28 LEU A N 5
ATOM 4750 C CA . LEU A 1 28 ? 8.583 7.487 1.841 1.00 0.00 28 LEU A CA 5
ATOM 4751 C C . LEU A 1 28 ? 8.729 7.902 3.313 1.00 0.00 28 LEU A C 5
ATOM 4752 O O . LEU A 1 28 ? 9.803 7.732 3.890 1.00 0.00 28 LEU A O 5
ATOM 4768 N N . ASN A 1 29 ? 7.660 8.428 3.927 1.00 0.00 29 ASN A N 5
ATOM 4769 C CA . ASN A 1 29 ? 7.582 8.703 5.362 1.00 0.00 29 ASN A CA 5
ATOM 4770 C C . ASN A 1 29 ? 6.129 8.591 5.857 1.00 0.00 29 ASN A C 5
ATOM 4771 O O . ASN A 1 29 ? 5.188 8.822 5.097 1.00 0.00 29 ASN A O 5
ATOM 4782 N N . GLU A 1 30 ? 5.957 8.281 7.150 1.00 0.00 30 GLU A N 5
ATOM 4783 C CA . GLU A 1 30 ? 4.678 8.323 7.856 1.00 0.00 30 GLU A CA 5
ATOM 4784 C C . GLU A 1 30 ? 4.105 9.753 7.831 1.00 0.00 30 GLU A C 5
ATOM 4785 O O . GLU A 1 30 ? 4.849 10.730 7.928 1.00 0.00 30 GLU A O 5
ATOM 4797 N N . GLU A 1 31 ? 2.780 9.861 7.682 1.00 0.00 31 GLU A N 5
ATOM 4798 C CA . GLU A 1 31 ? 2.051 11.104 7.419 1.00 0.00 31 GLU A CA 5
ATOM 4799 C C . GLU A 1 31 ? 0.975 11.393 8.473 1.00 0.00 31 GLU A C 5
ATOM 4800 O O . GLU A 1 31 ? 0.929 12.490 9.030 1.00 0.00 31 GLU A O 5
ATOM 4812 N N . SER A 1 32 ? 0.113 10.406 8.743 1.00 0.00 32 SER A N 5
ATOM 4813 C CA . SER A 1 32 ? -0.987 10.487 9.700 1.00 0.00 32 SER A CA 5
ATOM 4814 C C . SER A 1 32 ? -1.411 9.073 10.114 1.00 0.00 32 SER A C 5
ATOM 4815 O O . SER A 1 32 ? -0.987 8.573 11.157 1.00 0.00 32 SER A O 5
ATOM 4823 N N . ASP A 1 33 ? -2.249 8.433 9.292 1.00 0.00 33 ASP A N 5
ATOM 4824 C CA . ASP A 1 33 ? -2.788 7.099 9.519 1.00 0.00 33 ASP A CA 5
ATOM 4825 C C . ASP A 1 33 ? -1.771 6.029 9.084 1.00 0.00 33 ASP A C 5
ATOM 4826 O O . ASP A 1 33 ? -1.955 5.371 8.065 1.00 0.00 33 ASP A O 5
ATOM 4835 N N . GLN A 1 34 ? -0.708 5.843 9.885 1.00 0.00 34 GLN A N 5
ATOM 4836 C CA . GLN A 1 34 ? 0.398 4.903 9.673 1.00 0.00 34 GLN A CA 5
ATOM 4837 C C . GLN A 1 34 ? -0.020 3.476 9.256 1.00 0.00 34 GLN A C 5
ATOM 4838 O O . GLN A 1 34 ? 0.753 2.784 8.592 1.00 0.00 34 GLN A O 5
ATOM 4852 N N . ASN A 1 35 ? -1.239 3.044 9.624 1.00 0.00 35 ASN A N 5
ATOM 4853 C CA . ASN A 1 35 ? -1.907 1.822 9.160 1.00 0.00 35 ASN A CA 5
ATOM 4854 C C . ASN A 1 35 ? -1.790 1.632 7.634 1.00 0.00 35 ASN A C 5
ATOM 4855 O O . ASN A 1 35 ? -1.617 0.507 7.162 1.00 0.00 35 ASN A O 5
ATOM 4866 N N . TRP A 1 36 ? -1.882 2.739 6.877 1.00 0.00 36 TRP A N 5
ATOM 4867 C CA . TRP A 1 36 ? -1.595 2.818 5.450 1.00 0.00 36 TRP A CA 5
ATOM 4868 C C . TRP A 1 36 ? -0.502 3.872 5.203 1.00 0.00 36 TRP A C 5
ATOM 4869 O O . TRP A 1 36 ? -0.630 5.011 5.650 1.00 0.00 36 TRP A O 5
ATOM 4890 N N . TYR A 1 37 ? 0.561 3.510 4.473 1.00 0.00 37 TYR A N 5
ATOM 4891 C CA . TYR A 1 37 ? 1.686 4.407 4.181 1.00 0.00 37 TYR A CA 5
ATOM 4892 C C . TYR A 1 37 ? 1.468 5.127 2.851 1.00 0.00 37 TYR A C 5
ATOM 4893 O O . TYR A 1 37 ? 1.118 4.471 1.872 1.00 0.00 37 TYR A O 5
ATOM 4911 N N . LYS A 1 38 ? 1.791 6.427 2.762 1.00 0.00 38 LYS A N 5
ATOM 4912 C CA . LYS A 1 38 ? 1.656 7.159 1.506 1.00 0.00 38 LYS A CA 5
ATOM 4913 C C . LYS A 1 38 ? 2.971 6.985 0.739 1.00 0.00 38 LYS A C 5
ATOM 4914 O O . LYS A 1 38 ? 3.874 7.821 0.776 1.00 0.00 38 LYS A O 5
ATOM 4933 N N . ALA A 1 39 ? 3.049 5.835 0.062 1.00 0.00 39 ALA A N 5
ATOM 4934 C CA . ALA A 1 39 ? 4.212 5.316 -0.637 1.00 0.00 39 ALA A CA 5
ATOM 4935 C C . ALA A 1 39 ? 4.247 5.790 -2.093 1.00 0.00 39 ALA A C 5
ATOM 4936 O O . ALA A 1 39 ? 3.417 6.592 -2.526 1.00 0.00 39 ALA A O 5
ATOM 4943 N N . GLU A 1 40 ? 5.204 5.241 -2.849 1.00 0.00 40 GLU A N 5
ATOM 4944 C CA . GLU A 1 40 ? 5.301 5.372 -4.292 1.00 0.00 40 GLU A CA 5
ATOM 4945 C C . GLU A 1 40 ? 5.910 4.098 -4.891 1.00 0.00 40 GLU A C 5
ATOM 4946 O O . GLU A 1 40 ? 6.970 3.646 -4.458 1.00 0.00 40 GLU A O 5
ATOM 4958 N N . LEU A 1 41 ? 5.241 3.534 -5.909 1.00 0.00 41 LEU A N 5
ATOM 4959 C CA . LEU A 1 41 ? 5.718 2.417 -6.714 1.00 0.00 41 LEU A CA 5
ATOM 4960 C C . LEU A 1 41 ? 7.083 2.771 -7.325 1.00 0.00 41 LEU A C 5
ATOM 4961 O O . LEU A 1 41 ? 8.108 2.190 -6.968 1.00 0.00 41 LEU A O 5
ATOM 4977 N N . ASN A 1 42 ? 7.081 3.776 -8.207 1.00 0.00 42 ASN A N 5
ATOM 4978 C CA . ASN A 1 42 ? 8.256 4.432 -8.761 1.00 0.00 42 ASN A CA 5
ATOM 4979 C C . ASN A 1 42 ? 7.912 5.821 -9.323 1.00 0.00 42 ASN A C 5
ATOM 4980 O O . ASN A 1 42 ? 8.628 6.786 -9.061 1.00 0.00 42 ASN A O 5
ATOM 4991 N N . GLY A 1 43 ? 6.808 5.911 -10.078 1.00 0.00 43 GLY A N 5
ATOM 4992 C CA . GLY A 1 43 ? 6.192 7.158 -10.533 1.00 0.00 43 GLY A CA 5
ATOM 4993 C C . GLY A 1 43 ? 4.664 7.127 -10.373 1.00 0.00 43 GLY A C 5
ATOM 4994 O O . GLY A 1 43 ? 3.945 7.588 -11.260 1.00 0.00 43 GLY A O 5
ATOM 4998 N N . LYS A 1 44 ? 4.173 6.560 -9.258 1.00 0.00 44 LYS A N 5
ATOM 4999 C CA . LYS A 1 44 ? 2.759 6.425 -8.907 1.00 0.00 44 LYS A CA 5
ATOM 5000 C C . LYS A 1 44 ? 2.629 6.448 -7.375 1.00 0.00 44 LYS A C 5
ATOM 5001 O O . LYS A 1 44 ? 2.843 5.420 -6.731 1.00 0.00 44 LYS A O 5
ATOM 5020 N N . ASP A 1 45 ? 2.293 7.610 -6.797 1.00 0.00 45 ASP A N 5
ATOM 5021 C CA . ASP A 1 45 ? 2.178 7.838 -5.361 1.00 0.00 45 ASP A CA 5
ATOM 5022 C C . ASP A 1 45 ? 0.755 7.579 -4.822 1.00 0.00 45 ASP A C 5
ATOM 5023 O O . ASP A 1 45 ? -0.226 7.696 -5.558 1.00 0.00 45 ASP A O 5
ATOM 5032 N N . GLY A 1 46 ? 0.647 7.250 -3.524 1.00 0.00 46 GLY A N 5
ATOM 5033 C CA . GLY A 1 46 ? -0.624 7.092 -2.810 1.00 0.00 46 GLY A CA 5
ATOM 5034 C C . GLY A 1 46 ? -0.551 6.087 -1.649 1.00 0.00 46 GLY A C 5
ATOM 5035 O O . GLY A 1 46 ? 0.522 5.585 -1.314 1.00 0.00 46 GLY A O 5
ATOM 5039 N N . PHE A 1 47 ? -1.709 5.782 -1.039 1.00 0.00 47 PHE A N 5
ATOM 5040 C CA . PHE A 1 47 ? -1.813 5.020 0.210 1.00 0.00 47 PHE A CA 5
ATOM 5041 C C . PHE A 1 47 ? -1.915 3.503 -0.036 1.00 0.00 47 PHE A C 5
ATOM 5042 O O . PHE A 1 47 ? -2.824 3.038 -0.723 1.00 0.00 47 PHE A O 5
ATOM 5059 N N . ILE A 1 48 ? -0.983 2.740 0.558 1.00 0.00 48 ILE A N 5
ATOM 5060 C CA . ILE A 1 48 ? -0.884 1.279 0.523 1.00 0.00 48 ILE A CA 5
ATOM 5061 C C . ILE A 1 48 ? -1.357 0.721 1.876 1.00 0.00 48 ILE A C 5
ATOM 5062 O O . ILE A 1 48 ? -0.913 1.228 2.905 1.00 0.00 48 ILE A O 5
ATOM 5078 N N . PRO A 1 49 ? -2.213 -0.317 1.918 1.00 0.00 49 PRO A N 5
ATOM 5079 C CA . PRO A 1 49 ? -2.602 -0.978 3.160 1.00 0.00 49 PRO A CA 5
ATOM 5080 C C . PRO A 1 49 ? -1.469 -1.880 3.671 1.00 0.00 49 PRO A C 5
ATOM 5081 O O . PRO A 1 49 ? -0.871 -2.621 2.889 1.00 0.00 49 PRO A O 5
ATOM 5092 N N . LYS A 1 50 ? -1.201 -1.852 4.987 1.00 0.00 50 LYS A N 5
ATOM 5093 C CA . LYS A 1 50 ? -0.242 -2.751 5.630 1.00 0.00 50 LYS A CA 5
ATOM 5094 C C . LYS A 1 50 ? -0.862 -4.151 5.821 1.00 0.00 50 LYS A C 5
ATOM 5095 O O . LYS A 1 50 ? -1.096 -4.594 6.945 1.00 0.00 50 LYS A O 5
ATOM 5114 N N . ASN A 1 51 ? -1.140 -4.835 4.700 1.00 0.00 51 ASN A N 5
ATOM 5115 C CA . ASN A 1 51 ? -1.798 -6.142 4.640 1.00 0.00 51 ASN A CA 5
ATOM 5116 C C . ASN A 1 51 ? -1.511 -6.831 3.294 1.00 0.00 51 ASN A C 5
ATOM 5117 O O . ASN A 1 51 ? -1.024 -7.960 3.270 1.00 0.00 51 ASN A O 5
ATOM 5128 N N . TYR A 1 52 ? -1.791 -6.142 2.176 1.00 0.00 52 TYR A N 5
ATOM 5129 C CA . TYR A 1 52 ? -1.532 -6.615 0.812 1.00 0.00 52 TYR A CA 5
ATOM 5130 C C . TYR A 1 52 ? -0.041 -6.505 0.405 1.00 0.00 52 TYR A C 5
ATOM 5131 O O . TYR A 1 52 ? 0.273 -6.678 -0.772 1.00 0.00 52 TYR A O 5
ATOM 5149 N N . ILE A 1 53 ? 0.879 -6.241 1.351 1.00 0.00 53 ILE A N 5
ATOM 5150 C CA . ILE A 1 53 ? 2.312 -6.030 1.121 1.00 0.00 53 ILE A CA 5
ATOM 5151 C C . ILE A 1 53 ? 3.178 -6.941 2.010 1.00 0.00 53 ILE A C 5
ATOM 5152 O O . ILE A 1 53 ? 2.743 -7.399 3.068 1.00 0.00 53 ILE A O 5
ATOM 5168 N N . GLU A 1 54 ? 4.414 -7.191 1.556 1.00 0.00 54 GLU A N 5
ATOM 5169 C CA . GLU A 1 54 ? 5.429 -8.033 2.180 1.00 0.00 54 GLU A CA 5
ATOM 5170 C C . GLU A 1 54 ? 6.506 -7.105 2.763 1.00 0.00 54 GLU A C 5
ATOM 5171 O O . GLU A 1 54 ? 7.360 -6.609 2.025 1.00 0.00 54 GLU A O 5
ATOM 5183 N N . MET A 1 55 ? 6.438 -6.828 4.075 1.00 0.00 55 MET A N 5
ATOM 5184 C CA . MET A 1 55 ? 7.288 -5.855 4.763 1.00 0.00 55 MET A CA 5
ATOM 5185 C C . MET A 1 55 ? 8.755 -6.320 4.780 1.00 0.00 55 MET A C 5
ATOM 5186 O O . MET A 1 55 ? 9.166 -7.079 5.657 1.00 0.00 55 MET A O 5
ATOM 5200 N N . LYS A 1 56 ? 9.534 -5.851 3.796 1.00 0.00 56 LYS A N 5
ATOM 5201 C CA . LYS A 1 56 ? 10.926 -6.229 3.561 1.00 0.00 56 LYS A CA 5
ATOM 5202 C C . LYS A 1 56 ? 11.875 -5.298 4.333 1.00 0.00 56 LYS A C 5
ATOM 5203 O O . LYS A 1 56 ? 12.690 -5.784 5.114 1.00 0.00 56 LYS A O 5
ATOM 5224 N N . VAL B 2 1 ? -13.104 -15.289 -0.724 1.00 0.00 1 VAL B N 5
ATOM 5225 C CA . VAL B 2 1 ? -13.074 -14.026 0.048 1.00 0.00 1 VAL B CA 5
ATOM 5226 C C . VAL B 2 1 ? -11.632 -13.484 0.143 1.00 0.00 1 VAL B C 5
ATOM 5227 O O . VAL B 2 1 ? -10.759 -14.218 0.608 1.00 0.00 1 VAL B O 5
ATOM 5242 N N . PRO B 2 2 ? -11.351 -12.238 -0.293 1.00 0.00 2 PRO B N 5
ATOM 5243 C CA . PRO B 2 2 ? -10.005 -11.661 -0.274 1.00 0.00 2 PRO B CA 5
ATOM 5244 C C . PRO B 2 2 ? -9.573 -11.257 1.154 1.00 0.00 2 PRO B C 5
ATOM 5245 O O . PRO B 2 2 ? -10.416 -11.194 2.052 1.00 0.00 2 PRO B O 5
ATOM 5256 N N . PRO B 2 3 ? -8.275 -10.969 1.387 1.00 0.00 3 PRO B N 5
ATOM 5257 C CA . PRO B 2 3 ? -7.761 -10.533 2.686 1.00 0.00 3 PRO B CA 5
ATOM 5258 C C . PRO B 2 3 ? -8.503 -9.304 3.244 1.00 0.00 3 PRO B C 5
ATOM 5259 O O . PRO B 2 3 ? -8.826 -8.396 2.477 1.00 0.00 3 PRO B O 5
ATOM 5270 N N . PRO B 2 4 ? -8.771 -9.240 4.563 1.00 0.00 4 PRO B N 5
ATOM 5271 C CA . PRO B 2 4 ? -9.423 -8.092 5.182 1.00 0.00 4 PRO B CA 5
ATOM 5272 C C . PRO B 2 4 ? -8.440 -6.910 5.217 1.00 0.00 4 PRO B C 5
ATOM 5273 O O . PRO B 2 4 ? -7.420 -6.969 5.903 1.00 0.00 4 PRO B O 5
ATOM 5284 N N . VAL B 2 5 ? -8.751 -5.837 4.475 1.00 0.00 5 VAL B N 5
ATOM 5285 C CA . VAL B 2 5 ? -7.898 -4.656 4.358 1.00 0.00 5 VAL B CA 5
ATOM 5286 C C . VAL B 2 5 ? -8.092 -3.748 5.595 1.00 0.00 5 VAL B C 5
ATOM 5287 O O . VAL B 2 5 ? -9.231 -3.385 5.895 1.00 0.00 5 VAL B O 5
ATOM 5300 N N . PRO B 2 6 ? -7.023 -3.389 6.340 1.00 0.00 6 PRO B N 5
ATOM 5301 C CA . PRO B 2 6 ? -7.086 -2.508 7.510 1.00 0.00 6 PRO B CA 5
ATOM 5302 C C . PRO B 2 6 ? -7.822 -1.179 7.257 1.00 0.00 6 PRO B C 5
ATOM 5303 O O . PRO B 2 6 ? -7.859 -0.708 6.121 1.00 0.00 6 PRO B O 5
ATOM 5314 N N . PRO B 2 7 ? -8.381 -0.539 8.301 1.00 0.00 7 PRO B N 5
ATOM 5315 C CA . PRO B 2 7 ? -8.962 0.796 8.207 1.00 0.00 7 PRO B CA 5
ATOM 5316 C C . PRO B 2 7 ? -7.863 1.875 8.188 1.00 0.00 7 PRO B C 5
ATOM 5317 O O . PRO B 2 7 ? -6.778 1.680 8.738 1.00 0.00 7 PRO B O 5
ATOM 5328 N N . ARG B 2 8 ? -8.162 3.028 7.573 1.00 0.00 8 ARG B N 5
ATOM 5329 C CA . ARG B 2 8 ? -7.334 4.232 7.641 1.00 0.00 8 ARG B CA 5
ATOM 5330 C C . ARG B 2 8 ? -7.675 4.997 8.926 1.00 0.00 8 ARG B C 5
ATOM 5331 O O . ARG B 2 8 ? -6.879 5.046 9.863 1.00 0.00 8 ARG B O 5
ATOM 5352 N N . ARG B 2 9 ? -8.883 5.569 8.962 1.00 0.00 9 ARG B N 5
ATOM 5353 C CA . ARG B 2 9 ? -9.457 6.288 10.096 1.00 0.00 9 ARG B CA 5
ATOM 5354 C C . ARG B 2 9 ? -10.992 6.216 10.026 1.00 0.00 9 ARG B C 5
ATOM 5355 O O . ARG B 2 9 ? -11.569 6.314 8.942 1.00 0.00 9 ARG B O 5
ATOM 5376 N N . ARG B 2 10 ? -11.638 6.049 11.189 1.00 0.00 10 ARG B N 5
ATOM 5377 C CA . ARG B 2 10 ? -13.090 6.014 11.366 1.00 0.00 10 ARG B CA 5
ATOM 5378 C C . ARG B 2 10 ? -13.526 7.181 12.268 1.00 0.00 10 ARG B C 5
ATOM 5379 O O . ARG B 2 10 ? -14.464 7.901 11.863 1.00 0.00 10 ARG B O 5
ATOM 5401 N N . MET A 1 1 ? 11.905 3.114 3.564 1.00 0.00 1 MET A N 6
ATOM 5402 C CA . MET A 1 1 ? 11.924 1.735 4.039 1.00 0.00 1 MET A CA 6
ATOM 5403 C C . MET A 1 1 ? 11.070 0.841 3.116 1.00 0.00 1 MET A C 6
ATOM 5404 O O . MET A 1 1 ? 10.070 0.263 3.539 1.00 0.00 1 MET A O 6
ATOM 5419 N N . GLU A 1 2 ? 11.472 0.735 1.838 1.00 0.00 2 GLU A N 6
ATOM 5420 C CA . GLU A 1 2 ? 10.695 0.107 0.768 1.00 0.00 2 GLU A CA 6
ATOM 5421 C C . GLU A 1 2 ? 10.339 -1.369 1.033 1.00 0.00 2 GLU A C 6
ATOM 5422 O O . GLU A 1 2 ? 11.022 -2.067 1.783 1.00 0.00 2 GLU A O 6
ATOM 5434 N N . ALA A 1 3 ? 9.241 -1.821 0.411 1.00 0.00 3 ALA A N 6
ATOM 5435 C CA . ALA A 1 3 ? 8.628 -3.136 0.590 1.00 0.00 3 ALA A CA 6
ATOM 5436 C C . ALA A 1 3 ? 8.255 -3.773 -0.763 1.00 0.00 3 ALA A C 6
ATOM 5437 O O . ALA A 1 3 ? 8.359 -3.136 -1.811 1.00 0.00 3 ALA A O 6
ATOM 5444 N N . ILE A 1 4 ? 7.822 -5.042 -0.730 1.00 0.00 4 ILE A N 6
ATOM 5445 C CA . ILE A 1 4 ? 7.450 -5.850 -1.896 1.00 0.00 4 ILE A CA 6
ATOM 5446 C C . ILE A 1 4 ? 5.946 -6.166 -1.844 1.00 0.00 4 ILE A C 6
ATOM 5447 O O . ILE A 1 4 ? 5.413 -6.481 -0.783 1.00 0.00 4 ILE A O 6
ATOM 5463 N N . ALA A 1 5 ? 5.257 -6.104 -2.991 1.00 0.00 5 ALA A N 6
ATOM 5464 C CA . ALA A 1 5 ? 3.827 -6.381 -3.107 1.00 0.00 5 ALA A CA 6
ATOM 5465 C C . ALA A 1 5 ? 3.515 -7.864 -2.849 1.00 0.00 5 ALA A C 6
ATOM 5466 O O . ALA A 1 5 ? 4.068 -8.744 -3.510 1.00 0.00 5 ALA A O 6
ATOM 5473 N N . LYS A 1 6 ? 2.600 -8.123 -1.904 1.00 0.00 6 LYS A N 6
ATOM 5474 C CA . LYS A 1 6 ? 2.181 -9.449 -1.452 1.00 0.00 6 LYS A CA 6
ATOM 5475 C C . LYS A 1 6 ? 1.000 -9.963 -2.288 1.00 0.00 6 LYS A C 6
ATOM 5476 O O . LYS A 1 6 ? 1.019 -11.109 -2.735 1.00 0.00 6 LYS A O 6
ATOM 5495 N N . VAL A 1 7 ? -0.021 -9.113 -2.489 1.00 0.00 7 VAL A N 6
ATOM 5496 C CA . VAL A 1 7 ? -1.232 -9.379 -3.271 1.00 0.00 7 VAL A CA 6
ATOM 5497 C C . VAL A 1 7 ? -1.491 -8.203 -4.236 1.00 0.00 7 VAL A C 6
ATOM 5498 O O . VAL A 1 7 ? -1.163 -7.057 -3.926 1.00 0.00 7 VAL A O 6
ATOM 5511 N N . ASP A 1 8 ? -2.081 -8.488 -5.407 1.00 0.00 8 ASP A N 6
ATOM 5512 C CA . ASP A 1 8 ? -2.394 -7.521 -6.458 1.00 0.00 8 ASP A CA 6
ATOM 5513 C C . ASP A 1 8 ? -3.533 -6.574 -6.028 1.00 0.00 8 ASP A C 6
ATOM 5514 O O . ASP A 1 8 ? -4.714 -6.868 -6.218 1.00 0.00 8 ASP A O 6
ATOM 5523 N N . PHE A 1 9 ? -3.157 -5.434 -5.430 1.00 0.00 9 PHE A N 6
ATOM 5524 C CA . PHE A 1 9 ? -4.047 -4.455 -4.810 1.00 0.00 9 PHE A CA 6
ATOM 5525 C C . PHE A 1 9 ? -4.745 -3.534 -5.827 1.00 0.00 9 PHE A C 6
ATOM 5526 O O . PHE A 1 9 ? -4.168 -3.165 -6.850 1.00 0.00 9 PHE A O 6
ATOM 5543 N N . LYS A 1 10 ? -5.996 -3.163 -5.507 1.00 0.00 10 LYS A N 6
ATOM 5544 C CA . LYS A 1 10 ? -6.903 -2.360 -6.325 1.00 0.00 10 LYS A CA 6
ATOM 5545 C C . LYS A 1 10 ? -7.813 -1.516 -5.409 1.00 0.00 10 LYS A C 6
ATOM 5546 O O . LYS A 1 10 ? -8.302 -2.019 -4.396 1.00 0.00 10 LYS A O 6
ATOM 5565 N N . ALA A 1 11 ? -8.073 -0.253 -5.782 1.00 0.00 11 ALA A N 6
ATOM 5566 C CA . ALA A 1 11 ? -9.032 0.637 -5.118 1.00 0.00 11 ALA A CA 6
ATOM 5567 C C . ALA A 1 11 ? -9.499 1.770 -6.050 1.00 0.00 11 ALA A C 6
ATOM 5568 O O . ALA A 1 11 ? -8.926 1.997 -7.116 1.00 0.00 11 ALA A O 6
ATOM 5575 N N . THR A 1 12 ? -10.563 2.469 -5.627 1.00 0.00 12 THR A N 6
ATOM 5576 C CA . THR A 1 12 ? -11.233 3.558 -6.347 1.00 0.00 12 THR A CA 6
ATOM 5577 C C . THR A 1 12 ? -10.980 4.923 -5.677 1.00 0.00 12 THR A C 6
ATOM 5578 O O . THR A 1 12 ? -10.864 5.929 -6.375 1.00 0.00 12 THR A O 6
ATOM 5589 N N . ALA A 1 13 ? -10.933 4.963 -4.334 1.00 0.00 13 ALA A N 6
ATOM 5590 C CA . ALA A 1 13 ? -10.850 6.176 -3.514 1.00 0.00 13 ALA A CA 6
ATOM 5591 C C . ALA A 1 13 ? -9.705 7.124 -3.915 1.00 0.00 13 ALA A C 6
ATOM 5592 O O . ALA A 1 13 ? -8.654 6.678 -4.380 1.00 0.00 13 ALA A O 6
ATOM 5599 N N . ASP A 1 14 ? -9.920 8.433 -3.705 1.00 0.00 14 ASP A N 6
ATOM 5600 C CA . ASP A 1 14 ? -9.024 9.531 -4.075 1.00 0.00 14 ASP A CA 6
ATOM 5601 C C . ASP A 1 14 ? -7.824 9.629 -3.109 1.00 0.00 14 ASP A C 6
ATOM 5602 O O . ASP A 1 14 ? -7.637 10.633 -2.422 1.00 0.00 14 ASP A O 6
ATOM 5611 N N . ASP A 1 15 ? -7.014 8.565 -3.080 1.00 0.00 15 ASP A N 6
ATOM 5612 C CA . ASP A 1 15 ? -5.858 8.359 -2.213 1.00 0.00 15 ASP A CA 6
ATOM 5613 C C . ASP A 1 15 ? -5.008 7.188 -2.736 1.00 0.00 15 ASP A C 6
ATOM 5614 O O . ASP A 1 15 ? -3.785 7.306 -2.803 1.00 0.00 15 ASP A O 6
ATOM 5623 N N . GLU A 1 16 ? -5.654 6.055 -3.059 1.00 0.00 16 GLU A N 6
ATOM 5624 C CA . GLU A 1 16 ? -5.027 4.773 -3.361 1.00 0.00 16 GLU A CA 6
ATOM 5625 C C . GLU A 1 16 ? -3.888 4.799 -4.395 1.00 0.00 16 GLU A C 6
ATOM 5626 O O . GLU A 1 16 ? -3.775 5.707 -5.219 1.00 0.00 16 GLU A O 6
ATOM 5638 N N . LEU A 1 17 ? -3.074 3.740 -4.350 1.00 0.00 17 LEU A N 6
ATOM 5639 C CA . LEU A 1 17 ? -2.053 3.388 -5.326 1.00 0.00 17 LEU A CA 6
ATOM 5640 C C . LEU A 1 17 ? -2.162 1.882 -5.564 1.00 0.00 17 LEU A C 6
ATOM 5641 O O . LEU A 1 17 ? -1.911 1.095 -4.655 1.00 0.00 17 LEU A O 6
ATOM 5657 N N . SER A 1 18 ? -2.519 1.505 -6.795 1.00 0.00 18 SER A N 6
ATOM 5658 C CA . SER A 1 18 ? -2.784 0.138 -7.246 1.00 0.00 18 SER A CA 6
ATOM 5659 C C . SER A 1 18 ? -1.506 -0.510 -7.795 1.00 0.00 18 SER A C 6
ATOM 5660 O O . SER A 1 18 ? -0.681 0.162 -8.416 1.00 0.00 18 SER A O 6
ATOM 5668 N N . PHE A 1 19 ? -1.344 -1.821 -7.566 1.00 0.00 19 PHE A N 6
ATOM 5669 C CA . PHE A 1 19 ? -0.130 -2.565 -7.909 1.00 0.00 19 PHE A CA 6
ATOM 5670 C C . PHE A 1 19 ? -0.408 -4.065 -8.094 1.00 0.00 19 PHE A C 6
ATOM 5671 O O . PHE A 1 19 ? -1.428 -4.579 -7.637 1.00 0.00 19 PHE A O 6
ATOM 5688 N N . LYS A 1 20 ? 0.525 -4.761 -8.760 1.00 0.00 20 LYS A N 6
ATOM 5689 C CA . LYS A 1 20 ? 0.547 -6.214 -8.942 1.00 0.00 20 LYS A CA 6
ATOM 5690 C C . LYS A 1 20 ? 1.520 -6.876 -7.949 1.00 0.00 20 LYS A C 6
ATOM 5691 O O . LYS A 1 20 ? 2.310 -6.203 -7.288 1.00 0.00 20 LYS A O 6
ATOM 5710 N N . ARG A 1 21 ? 1.472 -8.212 -7.854 1.00 0.00 21 ARG A N 6
ATOM 5711 C CA . ARG A 1 21 ? 2.334 -9.016 -6.994 1.00 0.00 21 ARG A CA 6
ATOM 5712 C C . ARG A 1 21 ? 3.807 -8.889 -7.429 1.00 0.00 21 ARG A C 6
ATOM 5713 O O . ARG A 1 21 ? 4.108 -8.994 -8.618 1.00 0.00 21 ARG A O 6
ATOM 5734 N N . GLY A 1 22 ? 4.719 -8.656 -6.472 1.00 0.00 22 GLY A N 6
ATOM 5735 C CA . GLY A 1 22 ? 6.148 -8.468 -6.726 1.00 0.00 22 GLY A CA 6
ATOM 5736 C C . GLY A 1 22 ? 6.585 -6.998 -6.860 1.00 0.00 22 GLY A C 6
ATOM 5737 O O . GLY A 1 22 ? 7.748 -6.698 -6.589 1.00 0.00 22 GLY A O 6
ATOM 5741 N N . ASP A 1 23 ? 5.689 -6.086 -7.277 1.00 0.00 23 ASP A N 6
ATOM 5742 C CA . ASP A 1 23 ? 5.949 -4.662 -7.478 1.00 0.00 23 ASP A CA 6
ATOM 5743 C C . ASP A 1 23 ? 6.618 -4.015 -6.254 1.00 0.00 23 ASP A C 6
ATOM 5744 O O . ASP A 1 23 ? 6.273 -4.308 -5.109 1.00 0.00 23 ASP A O 6
ATOM 5753 N N . ILE A 1 24 ? 7.568 -3.113 -6.517 1.00 0.00 24 ILE A N 6
ATOM 5754 C CA . ILE A 1 24 ? 8.260 -2.313 -5.506 1.00 0.00 24 ILE A CA 6
ATOM 5755 C C . ILE A 1 24 ? 7.360 -1.160 -5.028 1.00 0.00 24 ILE A C 6
ATOM 5756 O O . ILE A 1 24 ? 6.907 -0.347 -5.833 1.00 0.00 24 ILE A O 6
ATOM 5772 N N . LEU A 1 25 ? 7.097 -1.101 -3.714 1.00 0.00 25 LEU A N 6
ATOM 5773 C CA . LEU A 1 25 ? 6.387 -0.021 -3.037 1.00 0.00 25 LEU A CA 6
ATOM 5774 C C . LEU A 1 25 ? 7.370 0.688 -2.095 1.00 0.00 25 LEU A C 6
ATOM 5775 O O . LEU A 1 25 ? 7.665 0.201 -1.003 1.00 0.00 25 LEU A O 6
ATOM 5791 N N . LYS A 1 26 ? 7.856 1.856 -2.530 1.00 0.00 26 LYS A N 6
ATOM 5792 C CA . LYS A 1 26 ? 8.799 2.720 -1.830 1.00 0.00 26 LYS A CA 6
ATOM 5793 C C . LYS A 1 26 ? 7.994 3.695 -0.961 1.00 0.00 26 LYS A C 6
ATOM 5794 O O . LYS A 1 26 ? 7.411 4.640 -1.488 1.00 0.00 26 LYS A O 6
ATOM 5813 N N . VAL A 1 27 ? 7.979 3.488 0.365 1.00 0.00 27 VAL A N 6
ATOM 5814 C CA . VAL A 1 27 ? 7.096 4.191 1.293 1.00 0.00 27 VAL A CA 6
ATOM 5815 C C . VAL A 1 27 ? 7.762 5.486 1.775 1.00 0.00 27 VAL A C 6
ATOM 5816 O O . VAL A 1 27 ? 8.872 5.471 2.306 1.00 0.00 27 VAL A O 6
ATOM 5829 N N . LEU A 1 28 ? 7.070 6.610 1.536 1.00 0.00 28 LEU A N 6
ATOM 5830 C CA . LEU A 1 28 ? 7.575 7.966 1.729 1.00 0.00 28 LEU A CA 6
ATOM 5831 C C . LEU A 1 28 ? 7.194 8.486 3.122 1.00 0.00 28 LEU A C 6
ATOM 5832 O O . LEU A 1 28 ? 8.068 8.691 3.963 1.00 0.00 28 LEU A O 6
ATOM 5848 N N . ASN A 1 29 ? 5.893 8.731 3.347 1.00 0.00 29 ASN A N 6
ATOM 5849 C CA . ASN A 1 29 ? 5.355 9.384 4.542 1.00 0.00 29 ASN A CA 6
ATOM 5850 C C . ASN A 1 29 ? 3.933 8.890 4.866 1.00 0.00 29 ASN A C 6
ATOM 5851 O O . ASN A 1 29 ? 3.254 8.298 4.026 1.00 0.00 29 ASN A O 6
ATOM 5862 N N . GLU A 1 30 ? 3.492 9.185 6.096 1.00 0.00 30 GLU A N 6
ATOM 5863 C CA . GLU A 1 30 ? 2.141 8.973 6.614 1.00 0.00 30 GLU A CA 6
ATOM 5864 C C . GLU A 1 30 ? 2.046 9.610 8.014 1.00 0.00 30 GLU A C 6
ATOM 5865 O O . GLU A 1 30 ? 1.892 10.828 8.110 1.00 0.00 30 GLU A O 6
ATOM 5877 N N . GLU A 1 31 ? 2.159 8.811 9.086 1.00 0.00 31 GLU A N 6
ATOM 5878 C CA . GLU A 1 31 ? 2.164 9.248 10.483 1.00 0.00 31 GLU A CA 6
ATOM 5879 C C . GLU A 1 31 ? 3.321 8.592 11.251 1.00 0.00 31 GLU A C 6
ATOM 5880 O O . GLU A 1 31 ? 4.134 9.279 11.869 1.00 0.00 31 GLU A O 6
ATOM 5892 N N . SER A 1 32 ? 3.374 7.256 11.214 1.00 0.00 32 SER A N 6
ATOM 5893 C CA . SER A 1 32 ? 4.370 6.415 11.872 1.00 0.00 32 SER A CA 6
ATOM 5894 C C . SER A 1 32 ? 4.369 5.016 11.237 1.00 0.00 32 SER A C 6
ATOM 5895 O O . SER A 1 32 ? 5.269 4.680 10.468 1.00 0.00 32 SER A O 6
ATOM 5903 N N . ASP A 1 33 ? 3.347 4.216 11.565 1.00 0.00 33 ASP A N 6
ATOM 5904 C CA . ASP A 1 33 ? 3.123 2.861 11.059 1.00 0.00 33 ASP A CA 6
ATOM 5905 C C . ASP A 1 33 ? 1.610 2.573 10.984 1.00 0.00 33 ASP A C 6
ATOM 5906 O O . ASP A 1 33 ? 1.115 1.560 11.480 1.00 0.00 33 ASP A O 6
ATOM 5915 N N . GLN A 1 34 ? 0.884 3.497 10.345 1.00 0.00 34 GLN A N 6
ATOM 5916 C CA . GLN A 1 34 ? -0.571 3.531 10.188 1.00 0.00 34 GLN A CA 6
ATOM 5917 C C . GLN A 1 34 ? -1.087 2.383 9.296 1.00 0.00 34 GLN A C 6
ATOM 5918 O O . GLN A 1 34 ? -0.323 1.716 8.596 1.00 0.00 34 GLN A O 6
ATOM 5932 N N . ASN A 1 35 ? -2.411 2.172 9.318 1.00 0.00 35 ASN A N 6
ATOM 5933 C CA . ASN A 1 35 ? -3.161 1.274 8.437 1.00 0.00 35 ASN A CA 6
ATOM 5934 C C . ASN A 1 35 ? -2.879 1.478 6.932 1.00 0.00 35 ASN A C 6
ATOM 5935 O O . ASN A 1 35 ? -3.131 0.560 6.152 1.00 0.00 35 ASN A O 6
ATOM 5946 N N . TRP A 1 36 ? -2.382 2.657 6.516 1.00 0.00 36 TRP A N 6
ATOM 5947 C CA . TRP A 1 36 ? -1.974 2.952 5.142 1.00 0.00 36 TRP A CA 6
ATOM 5948 C C . TRP A 1 36 ? -0.727 3.854 5.121 1.00 0.00 36 TRP A C 6
ATOM 5949 O O . TRP A 1 36 ? -0.620 4.788 5.915 1.00 0.00 36 TRP A O 6
ATOM 5970 N N . TYR A 1 37 ? 0.184 3.589 4.172 1.00 0.00 37 TYR A N 6
ATOM 5971 C CA . TYR A 1 37 ? 1.423 4.333 3.921 1.00 0.00 37 TYR A CA 6
ATOM 5972 C C . TYR A 1 37 ? 1.309 5.040 2.568 1.00 0.00 37 TYR A C 6
ATOM 5973 O O . TYR A 1 37 ? 0.814 4.423 1.627 1.00 0.00 37 TYR A O 6
ATOM 5991 N N . LYS A 1 38 ? 1.822 6.273 2.416 1.00 0.00 38 LYS A N 6
ATOM 5992 C CA . LYS A 1 38 ? 1.871 6.915 1.101 1.00 0.00 38 LYS A CA 6
ATOM 5993 C C . LYS A 1 38 ? 3.194 6.554 0.411 1.00 0.00 38 LYS A C 6
ATOM 5994 O O . LYS A 1 38 ? 4.253 7.060 0.783 1.00 0.00 38 LYS A O 6
ATOM 6013 N N . ALA A 1 39 ? 3.113 5.661 -0.586 1.00 0.00 39 ALA A N 6
ATOM 6014 C CA . ALA A 1 39 ? 4.235 5.125 -1.347 1.00 0.00 39 ALA A CA 6
ATOM 6015 C C . ALA A 1 39 ? 4.305 5.646 -2.789 1.00 0.00 39 ALA A C 6
ATOM 6016 O O . ALA A 1 39 ? 3.379 6.277 -3.300 1.00 0.00 39 ALA A O 6
ATOM 6023 N N . GLU A 1 40 ? 5.434 5.331 -3.434 1.00 0.00 40 GLU A N 6
ATOM 6024 C CA . GLU A 1 40 ? 5.775 5.561 -4.824 1.00 0.00 40 GLU A CA 6
ATOM 6025 C C . GLU A 1 40 ? 6.071 4.200 -5.476 1.00 0.00 40 GLU A C 6
ATOM 6026 O O . GLU A 1 40 ? 6.911 3.448 -4.979 1.00 0.00 40 GLU A O 6
ATOM 6038 N N . LEU A 1 41 ? 5.396 3.880 -6.589 1.00 0.00 41 LEU A N 6
ATOM 6039 C CA . LEU A 1 41 ? 5.692 2.714 -7.414 1.00 0.00 41 LEU A CA 6
ATOM 6040 C C . LEU A 1 41 ? 6.954 3.009 -8.241 1.00 0.00 41 LEU A C 6
ATOM 6041 O O . LEU A 1 41 ? 8.020 2.456 -7.975 1.00 0.00 41 LEU A O 6
ATOM 6057 N N . ASN A 1 42 ? 6.812 3.927 -9.206 1.00 0.00 42 ASN A N 6
ATOM 6058 C CA . ASN A 1 42 ? 7.868 4.556 -10.002 1.00 0.00 42 ASN A CA 6
ATOM 6059 C C . ASN A 1 42 ? 7.275 5.620 -10.938 1.00 0.00 42 ASN A C 6
ATOM 6060 O O . ASN A 1 42 ? 7.658 6.787 -10.885 1.00 0.00 42 ASN A O 6
ATOM 6071 N N . GLY A 1 43 ? 6.320 5.205 -11.779 1.00 0.00 43 GLY A N 6
ATOM 6072 C CA . GLY A 1 43 ? 5.557 6.064 -12.682 1.00 0.00 43 GLY A CA 6
ATOM 6073 C C . GLY A 1 43 ? 4.378 6.781 -12.004 1.00 0.00 43 GLY A C 6
ATOM 6074 O O . GLY A 1 43 ? 3.853 7.741 -12.565 1.00 0.00 43 GLY A O 6
ATOM 6078 N N . LYS A 1 44 ? 3.944 6.307 -10.824 1.00 0.00 44 LYS A N 6
ATOM 6079 C CA . LYS A 1 44 ? 2.806 6.834 -10.068 1.00 0.00 44 LYS A CA 6
ATOM 6080 C C . LYS A 1 44 ? 2.995 6.635 -8.551 1.00 0.00 44 LYS A C 6
ATOM 6081 O O . LYS A 1 44 ? 3.776 5.784 -8.121 1.00 0.00 44 LYS A O 6
ATOM 6100 N N . ASP A 1 45 ? 2.260 7.425 -7.751 1.00 0.00 45 ASP A N 6
ATOM 6101 C CA . ASP A 1 45 ? 2.345 7.478 -6.291 1.00 0.00 45 ASP A CA 6
ATOM 6102 C C . ASP A 1 45 ? 0.951 7.600 -5.640 1.00 0.00 45 ASP A C 6
ATOM 6103 O O . ASP A 1 45 ? 0.050 8.235 -6.188 1.00 0.00 45 ASP A O 6
ATOM 6112 N N . GLY A 1 46 ? 0.787 6.993 -4.455 1.00 0.00 46 GLY A N 6
ATOM 6113 C CA . GLY A 1 46 ? -0.429 7.035 -3.640 1.00 0.00 46 GLY A CA 6
ATOM 6114 C C . GLY A 1 46 ? -0.386 6.028 -2.481 1.00 0.00 46 GLY A C 6
ATOM 6115 O O . GLY A 1 46 ? 0.674 5.497 -2.154 1.00 0.00 46 GLY A O 6
ATOM 6119 N N . PHE A 1 47 ? -1.541 5.761 -1.856 1.00 0.00 47 PHE A N 6
ATOM 6120 C CA . PHE A 1 47 ? -1.645 5.001 -0.611 1.00 0.00 47 PHE A CA 6
ATOM 6121 C C . PHE A 1 47 ? -1.805 3.484 -0.832 1.00 0.00 47 PHE A C 6
ATOM 6122 O O . PHE A 1 47 ? -2.674 3.040 -1.581 1.00 0.00 47 PHE A O 6
ATOM 6139 N N . ILE A 1 48 ? -0.979 2.697 -0.125 1.00 0.00 48 ILE A N 6
ATOM 6140 C CA . ILE A 1 48 ? -0.989 1.232 -0.057 1.00 0.00 48 ILE A CA 6
ATOM 6141 C C . ILE A 1 48 ? -1.581 0.786 1.294 1.00 0.00 48 ILE A C 6
ATOM 6142 O O . ILE A 1 48 ? -1.388 1.486 2.290 1.00 0.00 48 ILE A O 6
ATOM 6158 N N . PRO A 1 49 ? -2.274 -0.366 1.371 1.00 0.00 49 PRO A N 6
ATOM 6159 C CA . PRO A 1 49 ? -2.852 -0.867 2.615 1.00 0.00 49 PRO A CA 6
ATOM 6160 C C . PRO A 1 49 ? -1.824 -1.681 3.423 1.00 0.00 49 PRO A C 6
ATOM 6161 O O . PRO A 1 49 ? -0.897 -2.271 2.863 1.00 0.00 49 PRO A O 6
ATOM 6172 N N . LYS A 1 50 ? -2.028 -1.758 4.744 1.00 0.00 50 LYS A N 6
ATOM 6173 C CA . LYS A 1 50 ? -1.237 -2.566 5.674 1.00 0.00 50 LYS A CA 6
ATOM 6174 C C . LYS A 1 50 ? -1.722 -4.032 5.642 1.00 0.00 50 LYS A C 6
ATOM 6175 O O . LYS A 1 50 ? -2.155 -4.570 6.661 1.00 0.00 50 LYS A O 6
ATOM 6194 N N . ASN A 1 51 ? -1.664 -4.673 4.461 1.00 0.00 51 ASN A N 6
ATOM 6195 C CA . ASN A 1 51 ? -2.125 -6.047 4.232 1.00 0.00 51 ASN A CA 6
ATOM 6196 C C . ASN A 1 51 ? -1.589 -6.599 2.897 1.00 0.00 51 ASN A C 6
ATOM 6197 O O . ASN A 1 51 ? -0.889 -7.611 2.881 1.00 0.00 51 ASN A O 6
ATOM 6208 N N . TYR A 1 52 ? -1.931 -5.941 1.778 1.00 0.00 52 TYR A N 6
ATOM 6209 C CA . TYR A 1 52 ? -1.530 -6.313 0.418 1.00 0.00 52 TYR A CA 6
ATOM 6210 C C . TYR A 1 52 ? -0.020 -6.135 0.149 1.00 0.00 52 TYR A C 6
ATOM 6211 O O . TYR A 1 52 ? 0.457 -6.589 -0.890 1.00 0.00 52 TYR A O 6
ATOM 6229 N N . ILE A 1 53 ? 0.726 -5.498 1.066 1.00 0.00 53 ILE A N 6
ATOM 6230 C CA . ILE A 1 53 ? 2.183 -5.350 1.043 1.00 0.00 53 ILE A CA 6
ATOM 6231 C C . ILE A 1 53 ? 2.860 -6.399 1.950 1.00 0.00 53 ILE A C 6
ATOM 6232 O O . ILE A 1 53 ? 2.246 -6.909 2.888 1.00 0.00 53 ILE A O 6
ATOM 6248 N N . GLU A 1 54 ? 4.142 -6.690 1.684 1.00 0.00 54 GLU A N 6
ATOM 6249 C CA . GLU A 1 54 ? 5.037 -7.486 2.522 1.00 0.00 54 GLU A CA 6
ATOM 6250 C C . GLU A 1 54 ? 6.368 -6.741 2.699 1.00 0.00 54 GLU A C 6
ATOM 6251 O O . GLU A 1 54 ? 7.107 -6.546 1.733 1.00 0.00 54 GLU A O 6
ATOM 6263 N N . MET A 1 55 ? 6.676 -6.341 3.940 1.00 0.00 55 MET A N 6
ATOM 6264 C CA . MET A 1 55 ? 7.916 -5.666 4.317 1.00 0.00 55 MET A CA 6
ATOM 6265 C C . MET A 1 55 ? 9.073 -6.659 4.524 1.00 0.00 55 MET A C 6
ATOM 6266 O O . MET A 1 55 ? 10.205 -6.373 4.135 1.00 0.00 55 MET A O 6
ATOM 6280 N N . LYS A 1 56 ? 8.787 -7.814 5.144 1.00 0.00 56 LYS A N 6
ATOM 6281 C CA . LYS A 1 56 ? 9.755 -8.866 5.451 1.00 0.00 56 LYS A CA 6
ATOM 6282 C C . LYS A 1 56 ? 9.050 -10.231 5.445 1.00 0.00 56 LYS A C 6
ATOM 6283 O O . LYS A 1 56 ? 8.628 -10.717 6.493 1.00 0.00 56 LYS A O 6
ATOM 6304 N N . VAL B 2 1 ? -10.745 -17.009 3.586 1.00 0.00 1 VAL B N 6
ATOM 6305 C CA . VAL B 2 1 ? -10.740 -15.623 4.103 1.00 0.00 1 VAL B CA 6
ATOM 6306 C C . VAL B 2 1 ? -10.066 -14.669 3.095 1.00 0.00 1 VAL B C 6
ATOM 6307 O O . VAL B 2 1 ? -8.837 -14.637 3.039 1.00 0.00 1 VAL B O 6
ATOM 6322 N N . PRO B 2 2 ? -10.835 -13.901 2.295 1.00 0.00 2 PRO B N 6
ATOM 6323 C CA . PRO B 2 2 ? -10.307 -12.901 1.363 1.00 0.00 2 PRO B CA 6
ATOM 6324 C C . PRO B 2 2 ? -9.382 -11.869 2.042 1.00 0.00 2 PRO B C 6
ATOM 6325 O O . PRO B 2 2 ? -9.590 -11.556 3.215 1.00 0.00 2 PRO B O 6
ATOM 6336 N N . PRO B 2 3 ? -8.373 -11.330 1.329 1.00 0.00 3 PRO B N 6
ATOM 6337 C CA . PRO B 2 3 ? -7.402 -10.378 1.869 1.00 0.00 3 PRO B CA 6
ATOM 6338 C C . PRO B 2 3 ? -8.088 -9.042 2.227 1.00 0.00 3 PRO B C 6
ATOM 6339 O O . PRO B 2 3 ? -8.593 -8.365 1.329 1.00 0.00 3 PRO B O 6
ATOM 6350 N N . PRO B 2 4 ? -8.140 -8.650 3.517 1.00 0.00 4 PRO B N 6
ATOM 6351 C CA . PRO B 2 4 ? -8.908 -7.495 3.976 1.00 0.00 4 PRO B CA 6
ATOM 6352 C C . PRO B 2 4 ? -8.207 -6.169 3.639 1.00 0.00 4 PRO B C 6
ATOM 6353 O O . PRO B 2 4 ? -6.984 -6.063 3.731 1.00 0.00 4 PRO B O 6
ATOM 6364 N N . VAL B 2 5 ? -9.001 -5.151 3.275 1.00 0.00 5 VAL B N 6
ATOM 6365 C CA . VAL B 2 5 ? -8.559 -3.777 3.039 1.00 0.00 5 VAL B CA 6
ATOM 6366 C C . VAL B 2 5 ? -8.827 -2.965 4.327 1.00 0.00 5 VAL B C 6
ATOM 6367 O O . VAL B 2 5 ? -9.993 -2.776 4.677 1.00 0.00 5 VAL B O 6
ATOM 6380 N N . PRO B 2 6 ? -7.791 -2.464 5.037 1.00 0.00 6 PRO B N 6
ATOM 6381 C CA . PRO B 2 6 ? -7.938 -1.681 6.269 1.00 0.00 6 PRO B CA 6
ATOM 6382 C C . PRO B 2 6 ? -8.662 -0.334 6.065 1.00 0.00 6 PRO B C 6
ATOM 6383 O O . PRO B 2 6 ? -8.679 0.188 4.950 1.00 0.00 6 PRO B O 6
ATOM 6394 N N . PRO B 2 7 ? -9.210 0.276 7.135 1.00 0.00 7 PRO B N 6
ATOM 6395 C CA . PRO B 2 7 ? -9.728 1.643 7.107 1.00 0.00 7 PRO B CA 6
ATOM 6396 C C . PRO B 2 7 ? -8.567 2.653 7.037 1.00 0.00 7 PRO B C 6
ATOM 6397 O O . PRO B 2 7 ? -7.481 2.389 7.553 1.00 0.00 7 PRO B O 6
ATOM 6408 N N . ARG B 2 8 ? -8.789 3.810 6.394 1.00 0.00 8 ARG B N 6
ATOM 6409 C CA . ARG B 2 8 ? -7.772 4.851 6.219 1.00 0.00 8 ARG B CA 6
ATOM 6410 C C . ARG B 2 8 ? -7.439 5.523 7.558 1.00 0.00 8 ARG B C 6
ATOM 6411 O O . ARG B 2 8 ? -6.375 5.280 8.128 1.00 0.00 8 ARG B O 6
ATOM 6432 N N . ARG B 2 9 ? -8.368 6.340 8.062 1.00 0.00 9 ARG B N 6
ATOM 6433 C CA . ARG B 2 9 ? -8.349 6.910 9.410 1.00 0.00 9 ARG B CA 6
ATOM 6434 C C . ARG B 2 9 ? -9.789 6.895 9.943 1.00 0.00 9 ARG B C 6
ATOM 6435 O O . ARG B 2 9 ? -10.411 7.944 10.102 1.00 0.00 9 ARG B O 6
ATOM 6456 N N . ARG B 2 10 ? -10.308 5.679 10.179 1.00 0.00 10 ARG B N 6
ATOM 6457 C CA . ARG B 2 10 ? -11.704 5.375 10.488 1.00 0.00 10 ARG B CA 6
ATOM 6458 C C . ARG B 2 10 ? -12.560 5.568 9.222 1.00 0.00 10 ARG B C 6
ATOM 6459 O O . ARG B 2 10 ? -13.084 6.688 9.030 1.00 0.00 10 ARG B O 6
ATOM 6481 N N . MET A 1 1 ? 13.996 3.977 1.432 1.00 0.00 1 MET A N 7
ATOM 6482 C CA . MET A 1 1 ? 13.188 2.956 2.088 1.00 0.00 1 MET A CA 7
ATOM 6483 C C . MET A 1 1 ? 12.081 2.437 1.149 1.00 0.00 1 MET A C 7
ATOM 6484 O O . MET A 1 1 ? 11.400 3.215 0.477 1.00 0.00 1 MET A O 7
ATOM 6499 N N . GLU A 1 2 ? 11.904 1.107 1.106 1.00 0.00 2 GLU A N 7
ATOM 6500 C CA . GLU A 1 2 ? 10.939 0.425 0.244 1.00 0.00 2 GLU A CA 7
ATOM 6501 C C . GLU A 1 2 ? 10.455 -0.908 0.845 1.00 0.00 2 GLU A C 7
ATOM 6502 O O . GLU A 1 2 ? 10.939 -1.356 1.885 1.00 0.00 2 GLU A O 7
ATOM 6514 N N . ALA A 1 3 ? 9.472 -1.523 0.175 1.00 0.00 3 ALA A N 7
ATOM 6515 C CA . ALA A 1 3 ? 8.789 -2.750 0.577 1.00 0.00 3 ALA A CA 7
ATOM 6516 C C . ALA A 1 3 ? 8.371 -3.575 -0.650 1.00 0.00 3 ALA A C 7
ATOM 6517 O O . ALA A 1 3 ? 8.178 -3.032 -1.737 1.00 0.00 3 ALA A O 7
ATOM 6524 N N . ILE A 1 4 ? 8.204 -4.892 -0.459 1.00 0.00 4 ILE A N 7
ATOM 6525 C CA . ILE A 1 4 ? 7.738 -5.840 -1.472 1.00 0.00 4 ILE A CA 7
ATOM 6526 C C . ILE A 1 4 ? 6.271 -6.206 -1.192 1.00 0.00 4 ILE A C 7
ATOM 6527 O O . ILE A 1 4 ? 5.914 -6.520 -0.056 1.00 0.00 4 ILE A O 7
ATOM 6543 N N . ALA A 1 5 ? 5.428 -6.185 -2.234 1.00 0.00 5 ALA A N 7
ATOM 6544 C CA . ALA A 1 5 ? 4.024 -6.587 -2.174 1.00 0.00 5 ALA A CA 7
ATOM 6545 C C . ALA A 1 5 ? 3.884 -8.093 -1.880 1.00 0.00 5 ALA A C 7
ATOM 6546 O O . ALA A 1 5 ? 4.365 -8.923 -2.652 1.00 0.00 5 ALA A O 7
ATOM 6553 N N . LYS A 1 6 ? 3.214 -8.434 -0.768 1.00 0.00 6 LYS A N 7
ATOM 6554 C CA . LYS A 1 6 ? 2.993 -9.800 -0.280 1.00 0.00 6 LYS A CA 7
ATOM 6555 C C . LYS A 1 6 ? 1.695 -10.396 -0.849 1.00 0.00 6 LYS A C 7
ATOM 6556 O O . LYS A 1 6 ? 1.681 -11.566 -1.231 1.00 0.00 6 LYS A O 7
ATOM 6575 N N . VAL A 1 7 ? 0.617 -9.598 -0.914 1.00 0.00 7 VAL A N 7
ATOM 6576 C CA . VAL A 1 7 ? -0.633 -9.918 -1.611 1.00 0.00 7 VAL A CA 7
ATOM 6577 C C . VAL A 1 7 ? -1.093 -8.709 -2.447 1.00 0.00 7 VAL A C 7
ATOM 6578 O O . VAL A 1 7 ? -0.812 -7.561 -2.101 1.00 0.00 7 VAL A O 7
ATOM 6591 N N . ASP A 1 8 ? -1.773 -8.975 -3.573 1.00 0.00 8 ASP A N 7
ATOM 6592 C CA . ASP A 1 8 ? -2.176 -7.974 -4.562 1.00 0.00 8 ASP A CA 7
ATOM 6593 C C . ASP A 1 8 ? -3.335 -7.097 -4.052 1.00 0.00 8 ASP A C 7
ATOM 6594 O O . ASP A 1 8 ? -4.206 -7.573 -3.323 1.00 0.00 8 ASP A O 7
ATOM 6603 N N . PHE A 1 9 ? -3.321 -5.809 -4.430 1.00 0.00 9 PHE A N 7
ATOM 6604 C CA . PHE A 1 9 ? -4.240 -4.770 -3.969 1.00 0.00 9 PHE A CA 7
ATOM 6605 C C . PHE A 1 9 ? -4.851 -4.002 -5.153 1.00 0.00 9 PHE A C 7
ATOM 6606 O O . PHE A 1 9 ? -4.122 -3.429 -5.964 1.00 0.00 9 PHE A O 7
ATOM 6623 N N . LYS A 1 10 ? -6.190 -3.935 -5.194 1.00 0.00 10 LYS A N 7
ATOM 6624 C CA . LYS A 1 10 ? -6.972 -3.101 -6.102 1.00 0.00 10 LYS A CA 7
ATOM 6625 C C . LYS A 1 10 ? -7.450 -1.845 -5.353 1.00 0.00 10 LYS A C 7
ATOM 6626 O O . LYS A 1 10 ? -8.233 -1.949 -4.408 1.00 0.00 10 LYS A O 7
ATOM 6645 N N . ALA A 1 11 ? -7.006 -0.660 -5.797 1.00 0.00 11 ALA A N 7
ATOM 6646 C CA . ALA A 1 11 ? -7.455 0.635 -5.282 1.00 0.00 11 ALA A CA 7
ATOM 6647 C C . ALA A 1 11 ? -8.912 0.940 -5.677 1.00 0.00 11 ALA A C 7
ATOM 6648 O O . ALA A 1 11 ? -9.395 0.473 -6.710 1.00 0.00 11 ALA A O 7
ATOM 6655 N N . THR A 1 12 ? -9.598 1.740 -4.848 1.00 0.00 12 THR A N 7
ATOM 6656 C CA . THR A 1 12 ? -10.977 2.198 -5.042 1.00 0.00 12 THR A CA 7
ATOM 6657 C C . THR A 1 12 ? -11.114 3.714 -4.799 1.00 0.00 12 THR A C 7
ATOM 6658 O O . THR A 1 12 ? -11.788 4.392 -5.575 1.00 0.00 12 THR A O 7
ATOM 6669 N N . ALA A 1 13 ? -10.471 4.259 -3.751 1.00 0.00 13 ALA A N 7
ATOM 6670 C CA . ALA A 1 13 ? -10.457 5.698 -3.464 1.00 0.00 13 ALA A CA 7
ATOM 6671 C C . ALA A 1 13 ? -9.527 6.473 -4.422 1.00 0.00 13 ALA A C 7
ATOM 6672 O O . ALA A 1 13 ? -8.817 5.882 -5.237 1.00 0.00 13 ALA A O 7
ATOM 6679 N N . ASP A 1 14 ? -9.548 7.811 -4.337 1.00 0.00 14 ASP A N 7
ATOM 6680 C CA . ASP A 1 14 ? -8.799 8.714 -5.212 1.00 0.00 14 ASP A CA 7
ATOM 6681 C C . ASP A 1 14 ? -7.283 8.655 -4.939 1.00 0.00 14 ASP A C 7
ATOM 6682 O O . ASP A 1 14 ? -6.518 8.247 -5.813 1.00 0.00 14 ASP A O 7
ATOM 6691 N N . ASP A 1 15 ? -6.847 9.034 -3.728 1.00 0.00 15 ASP A N 7
ATOM 6692 C CA . ASP A 1 15 ? -5.453 8.998 -3.286 1.00 0.00 15 ASP A CA 7
ATOM 6693 C C . ASP A 1 15 ? -5.070 7.570 -2.854 1.00 0.00 15 ASP A C 7
ATOM 6694 O O . ASP A 1 15 ? -4.723 7.330 -1.697 1.00 0.00 15 ASP A O 7
ATOM 6703 N N . GLU A 1 16 ? -5.148 6.603 -3.781 1.00 0.00 16 GLU A N 7
ATOM 6704 C CA . GLU A 1 16 ? -5.029 5.186 -3.462 1.00 0.00 16 GLU A CA 7
ATOM 6705 C C . GLU A 1 16 ? -4.324 4.442 -4.603 1.00 0.00 16 GLU A C 7
ATOM 6706 O O . GLU A 1 16 ? -4.814 4.414 -5.732 1.00 0.00 16 GLU A O 7
ATOM 6718 N N . LEU A 1 17 ? -3.145 3.879 -4.305 1.00 0.00 17 LEU A N 7
ATOM 6719 C CA . LEU A 1 17 ? -2.231 3.258 -5.258 1.00 0.00 17 LEU A CA 7
ATOM 6720 C C . LEU A 1 17 ? -2.457 1.743 -5.299 1.00 0.00 17 LEU A C 7
ATOM 6721 O O . LEU A 1 17 ? -2.305 1.066 -4.285 1.00 0.00 17 LEU A O 7
ATOM 6737 N N . SER A 1 18 ? -2.780 1.221 -6.490 1.00 0.00 18 SER A N 7
ATOM 6738 C CA . SER A 1 18 ? -2.961 -0.203 -6.777 1.00 0.00 18 SER A CA 7
ATOM 6739 C C . SER A 1 18 ? -1.609 -0.873 -7.075 1.00 0.00 18 SER A C 7
ATOM 6740 O O . SER A 1 18 ? -0.699 -0.227 -7.600 1.00 0.00 18 SER A O 7
ATOM 6748 N N . PHE A 1 19 ? -1.478 -2.169 -6.752 1.00 0.00 19 PHE A N 7
ATOM 6749 C CA . PHE A 1 19 ? -0.255 -2.941 -6.984 1.00 0.00 19 PHE A CA 7
ATOM 6750 C C . PHE A 1 19 ? -0.517 -4.456 -6.999 1.00 0.00 19 PHE A C 7
ATOM 6751 O O . PHE A 1 19 ? -1.539 -4.930 -6.507 1.00 0.00 19 PHE A O 7
ATOM 6768 N N . LYS A 1 20 ? 0.437 -5.207 -7.564 1.00 0.00 20 LYS A N 7
ATOM 6769 C CA . LYS A 1 20 ? 0.444 -6.663 -7.694 1.00 0.00 20 LYS A CA 7
ATOM 6770 C C . LYS A 1 20 ? 1.548 -7.276 -6.811 1.00 0.00 20 LYS A C 7
ATOM 6771 O O . LYS A 1 20 ? 2.506 -6.603 -6.436 1.00 0.00 20 LYS A O 7
ATOM 6790 N N . ARG A 1 21 ? 1.422 -8.573 -6.491 1.00 0.00 21 ARG A N 7
ATOM 6791 C CA . ARG A 1 21 ? 2.434 -9.371 -5.793 1.00 0.00 21 ARG A CA 7
ATOM 6792 C C . ARG A 1 21 ? 3.827 -9.230 -6.432 1.00 0.00 21 ARG A C 7
ATOM 6793 O O . ARG A 1 21 ? 3.971 -9.376 -7.646 1.00 0.00 21 ARG A O 7
ATOM 6814 N N . GLY A 1 22 ? 4.842 -8.945 -5.602 1.00 0.00 22 GLY A N 7
ATOM 6815 C CA . GLY A 1 22 ? 6.229 -8.754 -6.015 1.00 0.00 22 GLY A CA 7
ATOM 6816 C C . GLY A 1 22 ? 6.614 -7.292 -6.291 1.00 0.00 22 GLY A C 7
ATOM 6817 O O . GLY A 1 22 ? 7.802 -6.975 -6.245 1.00 0.00 22 GLY A O 7
ATOM 6821 N N . ASP A 1 23 ? 5.647 -6.402 -6.583 1.00 0.00 23 ASP A N 7
ATOM 6822 C CA . ASP A 1 23 ? 5.884 -5.006 -6.934 1.00 0.00 23 ASP A CA 7
ATOM 6823 C C . ASP A 1 23 ? 6.689 -4.272 -5.848 1.00 0.00 23 ASP A C 7
ATOM 6824 O O . ASP A 1 23 ? 6.397 -4.380 -4.655 1.00 0.00 23 ASP A O 7
ATOM 6833 N N . ILE A 1 24 ? 7.709 -3.528 -6.295 1.00 0.00 24 ILE A N 7
ATOM 6834 C CA . ILE A 1 24 ? 8.634 -2.766 -5.460 1.00 0.00 24 ILE A CA 7
ATOM 6835 C C . ILE A 1 24 ? 8.042 -1.383 -5.147 1.00 0.00 24 ILE A C 7
ATOM 6836 O O . ILE A 1 24 ? 8.140 -0.448 -5.941 1.00 0.00 24 ILE A O 7
ATOM 6852 N N . LEU A 1 25 ? 7.416 -1.269 -3.969 1.00 0.00 25 LEU A N 7
ATOM 6853 C CA . LEU A 1 25 ? 6.768 -0.070 -3.454 1.00 0.00 25 LEU A CA 7
ATOM 6854 C C . LEU A 1 25 ? 7.792 0.749 -2.665 1.00 0.00 25 LEU A C 7
ATOM 6855 O O . LEU A 1 25 ? 8.214 0.334 -1.588 1.00 0.00 25 LEU A O 7
ATOM 6871 N N . LYS A 1 26 ? 8.141 1.940 -3.171 1.00 0.00 26 LYS A N 7
ATOM 6872 C CA . LYS A 1 26 ? 9.049 2.871 -2.512 1.00 0.00 26 LYS A CA 7
ATOM 6873 C C . LYS A 1 26 ? 8.164 3.740 -1.616 1.00 0.00 26 LYS A C 7
ATOM 6874 O O . LYS A 1 26 ? 7.347 4.519 -2.111 1.00 0.00 26 LYS A O 7
ATOM 6893 N N . VAL A 1 27 ? 8.298 3.560 -0.294 1.00 0.00 27 VAL A N 7
ATOM 6894 C CA . VAL A 1 27 ? 7.390 4.142 0.687 1.00 0.00 27 VAL A CA 7
ATOM 6895 C C . VAL A 1 27 ? 7.894 5.531 1.100 1.00 0.00 27 VAL A C 7
ATOM 6896 O O . VAL A 1 27 ? 9.091 5.761 1.266 1.00 0.00 27 VAL A O 7
ATOM 6909 N N . LEU A 1 28 ? 6.945 6.463 1.201 1.00 0.00 28 LEU A N 7
ATOM 6910 C CA . LEU A 1 28 ? 7.142 7.898 1.370 1.00 0.00 28 LEU A CA 7
ATOM 6911 C C . LEU A 1 28 ? 6.769 8.299 2.805 1.00 0.00 28 LEU A C 7
ATOM 6912 O O . LEU A 1 28 ? 7.589 8.887 3.509 1.00 0.00 28 LEU A O 7
ATOM 6928 N N . ASN A 1 29 ? 5.546 7.950 3.243 1.00 0.00 29 ASN A N 7
ATOM 6929 C CA . ASN A 1 29 ? 5.075 8.113 4.620 1.00 0.00 29 ASN A CA 7
ATOM 6930 C C . ASN A 1 29 ? 5.018 6.734 5.292 1.00 0.00 29 ASN A C 7
ATOM 6931 O O . ASN A 1 29 ? 4.233 5.879 4.875 1.00 0.00 29 ASN A O 7
ATOM 6942 N N . GLU A 1 30 ? 5.829 6.532 6.342 1.00 0.00 30 GLU A N 7
ATOM 6943 C CA . GLU A 1 30 ? 5.803 5.338 7.187 1.00 0.00 30 GLU A CA 7
ATOM 6944 C C . GLU A 1 30 ? 4.473 5.227 7.959 1.00 0.00 30 GLU A C 7
ATOM 6945 O O . GLU A 1 30 ? 3.771 6.222 8.149 1.00 0.00 30 GLU A O 7
ATOM 6957 N N . GLU A 1 31 ? 4.125 4.002 8.382 1.00 0.00 31 GLU A N 7
ATOM 6958 C CA . GLU A 1 31 ? 2.840 3.609 8.943 1.00 0.00 31 GLU A CA 7
ATOM 6959 C C . GLU A 1 31 ? 2.310 4.567 10.022 1.00 0.00 31 GLU A C 7
ATOM 6960 O O . GLU A 1 31 ? 1.366 5.322 9.788 1.00 0.00 31 GLU A O 7
ATOM 6972 N N . SER A 1 32 ? 2.932 4.518 11.207 1.00 0.00 32 SER A N 7
ATOM 6973 C CA . SER A 1 32 ? 2.536 5.242 12.417 1.00 0.00 32 SER A CA 7
ATOM 6974 C C . SER A 1 32 ? 1.106 4.860 12.861 1.00 0.00 32 SER A C 7
ATOM 6975 O O . SER A 1 32 ? 0.594 3.805 12.483 1.00 0.00 32 SER A O 7
ATOM 6983 N N . ASP A 1 33 ? 0.446 5.719 13.651 1.00 0.00 33 ASP A N 7
ATOM 6984 C CA . ASP A 1 33 ? -0.965 5.572 13.998 1.00 0.00 33 ASP A CA 7
ATOM 6985 C C . ASP A 1 33 ? -1.827 6.042 12.816 1.00 0.00 33 ASP A C 7
ATOM 6986 O O . ASP A 1 33 ? -2.342 7.160 12.804 1.00 0.00 33 ASP A O 7
ATOM 6995 N N . GLN A 1 34 ? -1.974 5.157 11.823 1.00 0.00 34 GLN A N 7
ATOM 6996 C CA . GLN A 1 34 ? -2.775 5.363 10.619 1.00 0.00 34 GLN A CA 7
ATOM 6997 C C . GLN A 1 34 ? -3.570 4.089 10.289 1.00 0.00 34 GLN A C 7
ATOM 6998 O O . GLN A 1 34 ? -4.799 4.135 10.279 1.00 0.00 34 GLN A O 7
ATOM 7012 N N . ASN A 1 35 ? -2.852 2.980 10.034 1.00 0.00 35 ASN A N 7
ATOM 7013 C CA . ASN A 1 35 ? -3.279 1.671 9.511 1.00 0.00 35 ASN A CA 7
ATOM 7014 C C . ASN A 1 35 ? -2.895 1.482 8.023 1.00 0.00 35 ASN A C 7
ATOM 7015 O O . ASN A 1 35 ? -3.002 0.373 7.494 1.00 0.00 35 ASN A O 7
ATOM 7026 N N . TRP A 1 36 ? -2.475 2.559 7.338 1.00 0.00 36 TRP A N 7
ATOM 7027 C CA . TRP A 1 36 ? -2.033 2.584 5.945 1.00 0.00 36 TRP A CA 7
ATOM 7028 C C . TRP A 1 36 ? -0.714 3.378 5.824 1.00 0.00 36 TRP A C 7
ATOM 7029 O O . TRP A 1 36 ? -0.381 4.191 6.686 1.00 0.00 36 TRP A O 7
ATOM 7050 N N . TYR A 1 37 ? 0.028 3.151 4.731 1.00 0.00 37 TYR A N 7
ATOM 7051 C CA . TYR A 1 37 ? 1.206 3.922 4.317 1.00 0.00 37 TYR A CA 7
ATOM 7052 C C . TYR A 1 37 ? 0.877 4.798 3.096 1.00 0.00 37 TYR A C 7
ATOM 7053 O O . TYR A 1 37 ? -0.180 4.650 2.484 1.00 0.00 37 TYR A O 7
ATOM 7071 N N . LYS A 1 38 ? 1.817 5.679 2.717 1.00 0.00 38 LYS A N 7
ATOM 7072 C CA . LYS A 1 38 ? 1.795 6.423 1.456 1.00 0.00 38 LYS A CA 7
ATOM 7073 C C . LYS A 1 38 ? 3.011 5.94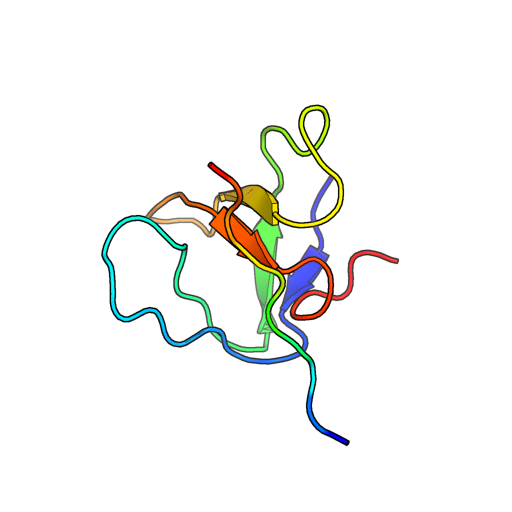8 0.653 1.00 0.00 38 LYS A C 7
ATOM 7074 O O . LYS A 1 38 ? 4.136 6.094 1.131 1.00 0.00 38 LYS A O 7
ATOM 7093 N N . ALA A 1 39 ? 2.793 5.366 -0.536 1.00 0.00 39 ALA A N 7
ATOM 7094 C CA . ALA A 1 39 ? 3.840 4.745 -1.351 1.00 0.00 39 ALA A CA 7
ATOM 7095 C C . ALA A 1 39 ? 3.718 5.097 -2.839 1.00 0.00 39 ALA A C 7
ATOM 7096 O O . ALA A 1 39 ? 2.813 5.823 -3.247 1.00 0.00 39 ALA A O 7
ATOM 7103 N N . GLU A 1 40 ? 4.672 4.601 -3.638 1.00 0.00 40 GLU A N 7
ATOM 7104 C CA . GLU A 1 40 ? 4.869 4.964 -5.038 1.00 0.00 40 GLU A CA 7
ATOM 7105 C C . GLU A 1 40 ? 5.472 3.784 -5.824 1.00 0.00 40 GLU A C 7
ATOM 7106 O O . GLU A 1 40 ? 6.366 3.101 -5.326 1.00 0.00 40 GLU A O 7
ATOM 7118 N N . LEU A 1 41 ? 4.989 3.556 -7.058 1.00 0.00 41 LEU A N 7
ATOM 7119 C CA . LEU A 1 41 ? 5.562 2.615 -8.029 1.00 0.00 41 LEU A CA 7
ATOM 7120 C C . LEU A 1 41 ? 6.225 3.409 -9.168 1.00 0.00 41 LEU A C 7
ATOM 7121 O O . LEU A 1 41 ? 7.412 3.728 -9.093 1.00 0.00 41 LEU A O 7
ATOM 7137 N N . ASN A 1 42 ? 5.448 3.700 -10.221 1.00 0.00 42 ASN A N 7
ATOM 7138 C CA . ASN A 1 42 ? 5.808 4.455 -11.416 1.00 0.00 42 ASN A CA 7
ATOM 7139 C C . ASN A 1 42 ? 6.205 5.913 -11.117 1.00 0.00 42 ASN A C 7
ATOM 7140 O O . ASN A 1 42 ? 7.135 6.440 -11.726 1.00 0.00 42 ASN A O 7
ATOM 7151 N N . GLY A 1 43 ? 5.454 6.561 -10.221 1.00 0.00 43 GLY A N 7
ATOM 7152 C CA . GLY A 1 43 ? 5.507 7.995 -9.938 1.00 0.00 43 GLY A CA 7
ATOM 7153 C C . GLY A 1 43 ? 4.178 8.557 -9.397 1.00 0.00 43 GLY A C 7
ATOM 7154 O O . GLY A 1 43 ? 4.134 9.710 -8.974 1.00 0.00 43 GLY A O 7
ATOM 7158 N N . LYS A 1 44 ? 3.099 7.756 -9.413 1.00 0.00 44 LYS A N 7
ATOM 7159 C CA . LYS A 1 44 ? 1.769 8.096 -8.918 1.00 0.00 44 LYS A CA 7
ATOM 7160 C C . LYS A 1 44 ? 1.716 7.696 -7.436 1.00 0.00 44 LYS A C 7
ATOM 7161 O O . LYS A 1 44 ? 1.609 6.514 -7.109 1.00 0.00 44 LYS A O 7
ATOM 7180 N N . ASP A 1 45 ? 1.823 8.686 -6.542 1.00 0.00 45 ASP A N 7
ATOM 7181 C CA . ASP A 1 45 ? 2.015 8.509 -5.111 1.00 0.00 45 ASP A CA 7
ATOM 7182 C C . ASP A 1 45 ? 0.688 8.413 -4.336 1.00 0.00 45 ASP A C 7
ATOM 7183 O O . ASP A 1 45 ? 0.264 9.364 -3.680 1.00 0.00 45 ASP A O 7
ATOM 7192 N N . GLY A 1 46 ? 0.053 7.234 -4.392 1.00 0.00 46 GLY A N 7
ATOM 7193 C CA . GLY A 1 46 ? -1.170 6.906 -3.648 1.00 0.00 46 GLY A CA 7
ATOM 7194 C C . GLY A 1 46 ? -0.912 6.065 -2.386 1.00 0.00 46 GLY A C 7
ATOM 7195 O O . GLY A 1 46 ? 0.199 5.590 -2.150 1.00 0.00 46 GLY A O 7
ATOM 7199 N N . PHE A 1 47 ? -1.957 5.878 -1.564 1.00 0.00 47 PHE A N 7
ATOM 7200 C CA . PHE A 1 47 ? -1.887 5.166 -0.285 1.00 0.00 47 PHE A CA 7
ATOM 7201 C C . PHE A 1 47 ? -2.159 3.657 -0.442 1.00 0.00 47 PHE A C 7
ATOM 7202 O O . PHE A 1 47 ? -2.829 3.229 -1.383 1.00 0.00 47 PHE A O 7
ATOM 7219 N N . ILE A 1 48 ? -1.610 2.856 0.487 1.00 0.00 48 ILE A N 7
ATOM 7220 C CA . ILE A 1 48 ? -1.616 1.390 0.483 1.00 0.00 48 ILE A CA 7
ATOM 7221 C C . ILE A 1 48 ? -2.023 0.835 1.866 1.00 0.00 48 ILE A C 7
ATOM 7222 O O . ILE A 1 48 ? -1.619 1.394 2.885 1.00 0.00 48 ILE A O 7
ATOM 7238 N N . PRO A 1 49 ? -2.799 -0.265 1.936 1.00 0.00 49 PRO A N 7
ATOM 7239 C CA . PRO A 1 49 ? -3.164 -0.917 3.192 1.00 0.00 49 PRO A CA 7
ATOM 7240 C C . PRO A 1 49 ? -1.966 -1.669 3.799 1.00 0.00 49 PRO A C 7
ATOM 7241 O O . PRO A 1 49 ? -1.246 -2.369 3.086 1.00 0.00 49 PRO A O 7
ATOM 7252 N N . LYS A 1 50 ? -1.763 -1.523 5.120 1.00 0.00 50 LYS A N 7
ATOM 7253 C CA . LYS A 1 50 ? -0.640 -2.088 5.873 1.00 0.00 50 LYS A CA 7
ATOM 7254 C C . LYS A 1 50 ? -0.381 -3.580 5.594 1.00 0.00 50 LYS A C 7
ATOM 7255 O O . LYS A 1 50 ? 0.744 -3.966 5.279 1.00 0.00 50 LYS A O 7
ATOM 7274 N N . ASN A 1 51 ? -1.416 -4.415 5.748 1.00 0.00 51 ASN A N 7
ATOM 7275 C CA . ASN A 1 51 ? -1.331 -5.879 5.736 1.00 0.00 51 ASN A CA 7
ATOM 7276 C C . ASN A 1 51 ? -0.797 -6.479 4.417 1.00 0.00 51 ASN A C 7
ATOM 7277 O O . ASN A 1 51 ? -0.310 -7.609 4.420 1.00 0.00 51 ASN A O 7
ATOM 7288 N N . TYR A 1 52 ? -0.908 -5.752 3.295 1.00 0.00 52 TYR A N 7
ATOM 7289 C CA . TYR A 1 52 ? -0.653 -6.250 1.944 1.00 0.00 52 TYR A CA 7
ATOM 7290 C C . TYR A 1 52 ? 0.834 -6.285 1.537 1.00 0.00 52 TYR A C 7
ATOM 7291 O O . TYR A 1 52 ? 1.147 -6.878 0.503 1.00 0.00 52 TYR A O 7
ATOM 7309 N N . ILE A 1 53 ? 1.744 -5.670 2.314 1.00 0.00 53 ILE A N 7
ATOM 7310 C CA . ILE A 1 53 ? 3.177 -5.574 2.008 1.00 0.00 53 ILE A CA 7
ATOM 7311 C C . ILE A 1 53 ? 4.059 -6.243 3.077 1.00 0.00 53 ILE A C 7
ATOM 7312 O O . ILE A 1 53 ? 3.590 -6.627 4.149 1.00 0.00 53 ILE A O 7
ATOM 7328 N N . GLU A 1 54 ? 5.360 -6.350 2.771 1.00 0.00 54 GLU A N 7
ATOM 7329 C CA . GLU A 1 54 ? 6.407 -6.849 3.658 1.00 0.00 54 GLU A CA 7
ATOM 7330 C C . GLU A 1 54 ? 6.811 -5.764 4.670 1.00 0.00 54 GLU A C 7
ATOM 7331 O O . GLU A 1 54 ? 6.471 -5.856 5.848 1.00 0.00 54 GLU A O 7
ATOM 7343 N N . MET A 1 55 ? 7.532 -4.742 4.186 1.00 0.00 55 MET A N 7
ATOM 7344 C CA . MET A 1 55 ? 8.056 -3.585 4.914 1.00 0.00 55 MET A CA 7
ATOM 7345 C C . MET A 1 55 ? 8.705 -3.995 6.246 1.00 0.00 55 MET A C 7
ATOM 7346 O O . MET A 1 55 ? 8.144 -3.803 7.324 1.00 0.00 55 MET A O 7
ATOM 7360 N N . LYS A 1 56 ? 9.898 -4.590 6.137 1.00 0.00 56 LYS A N 7
ATOM 7361 C CA . LYS A 1 56 ? 10.671 -5.150 7.244 1.00 0.00 56 LYS A CA 7
ATOM 7362 C C . LYS A 1 56 ? 11.602 -4.084 7.838 1.00 0.00 56 LYS A C 7
ATOM 7363 O O . LYS A 1 56 ? 11.556 -3.835 9.040 1.00 0.00 56 LYS A O 7
ATOM 7384 N N . VAL B 2 1 ? -11.973 -16.728 -1.210 1.00 0.00 1 VAL B N 7
ATOM 7385 C CA . VAL B 2 1 ? -12.124 -15.434 -0.510 1.00 0.00 1 VAL B CA 7
ATOM 7386 C C . VAL B 2 1 ? -10.852 -14.575 -0.673 1.00 0.00 1 VAL B C 7
ATOM 7387 O O . VAL B 2 1 ? -9.882 -14.808 0.048 1.00 0.00 1 VAL B O 7
ATOM 7402 N N . PRO B 2 2 ? -10.827 -13.601 -1.607 1.00 0.00 2 PRO B N 7
ATOM 7403 C CA . PRO B 2 2 ? -9.705 -12.679 -1.800 1.00 0.00 2 PRO B CA 7
ATOM 7404 C C . PRO B 2 2 ? -9.333 -11.886 -0.527 1.00 0.00 2 PRO B C 7
ATOM 7405 O O . PRO B 2 2 ? -10.166 -11.762 0.372 1.00 0.00 2 PRO B O 7
ATOM 7416 N N . PRO B 2 3 ? -8.108 -11.325 -0.442 1.00 0.00 3 PRO B N 7
ATOM 7417 C CA . PRO B 2 3 ? -7.653 -10.509 0.684 1.00 0.00 3 PRO B CA 7
ATOM 7418 C C . PRO B 2 3 ? -8.642 -9.384 1.064 1.00 0.00 3 PRO B C 7
ATOM 7419 O O . PRO B 2 3 ? -8.968 -8.564 0.202 1.00 0.00 3 PRO B O 7
ATOM 7430 N N . PRO B 2 4 ? -9.121 -9.317 2.324 1.00 0.00 4 PRO B N 7
ATOM 7431 C CA . PRO B 2 4 ? -9.986 -8.244 2.812 1.00 0.00 4 PRO B CA 7
ATOM 7432 C C . PRO B 2 4 ? -9.148 -7.003 3.173 1.00 0.00 4 PRO B C 7
ATOM 7433 O O . PRO B 2 4 ? -8.094 -7.131 3.793 1.00 0.00 4 PRO B O 7
ATOM 7444 N N . VAL B 2 5 ? -9.613 -5.809 2.772 1.00 0.00 5 VAL B N 7
ATOM 7445 C CA . VAL B 2 5 ? -8.902 -4.531 2.891 1.00 0.00 5 VAL B CA 7
ATOM 7446 C C . VAL B 2 5 ? -9.239 -3.847 4.236 1.00 0.00 5 VAL B C 7
ATOM 7447 O O . VAL B 2 5 ? -10.387 -3.439 4.420 1.00 0.00 5 VAL B O 7
ATOM 7460 N N . PRO B 2 6 ? -8.271 -3.664 5.163 1.00 0.00 6 PRO B N 7
ATOM 7461 C CA . PRO B 2 6 ? -8.443 -2.855 6.374 1.00 0.00 6 PRO B CA 7
ATOM 7462 C C . PRO B 2 6 ? -8.794 -1.388 6.047 1.00 0.00 6 PRO B C 7
ATOM 7463 O O . PRO B 2 6 ? -8.304 -0.861 5.050 1.00 0.00 6 PRO B O 7
ATOM 7474 N N . PRO B 2 7 ? -9.614 -0.705 6.867 1.00 0.00 7 PRO B N 7
ATOM 7475 C CA . PRO B 2 7 ? -10.092 0.651 6.592 1.00 0.00 7 PRO B CA 7
ATOM 7476 C C . PRO B 2 7 ? -8.979 1.702 6.746 1.00 0.00 7 PRO B C 7
ATOM 7477 O O . PRO B 2 7 ? -8.150 1.608 7.652 1.00 0.00 7 PRO B O 7
ATOM 7488 N N . ARG B 2 8 ? -8.974 2.717 5.865 1.00 0.00 8 ARG B N 7
ATOM 7489 C CA . ARG B 2 8 ? -8.064 3.862 5.942 1.00 0.00 8 ARG B CA 7
ATOM 7490 C C . ARG B 2 8 ? -8.466 4.851 7.048 1.00 0.00 8 ARG B C 7
ATOM 7491 O O . ARG B 2 8 ? -9.619 4.897 7.479 1.00 0.00 8 ARG B O 7
ATOM 7512 N N . ARG B 2 9 ? -7.488 5.645 7.509 1.00 0.00 9 ARG B N 7
ATOM 7513 C CA . ARG B 2 9 ? -7.630 6.612 8.589 1.00 0.00 9 ARG B CA 7
ATOM 7514 C C . ARG B 2 9 ? -8.597 7.739 8.194 1.00 0.00 9 ARG B C 7
ATOM 7515 O O . ARG B 2 9 ? -8.420 8.380 7.157 1.00 0.00 9 ARG B O 7
ATOM 7536 N N . ARG B 2 10 ? -9.607 7.976 9.040 1.00 0.00 10 ARG B N 7
ATOM 7537 C CA . ARG B 2 10 ? -10.549 9.088 8.933 1.00 0.00 10 ARG B CA 7
ATOM 7538 C C . ARG B 2 10 ? -9.835 10.427 9.181 1.00 0.00 10 ARG B C 7
ATOM 7539 O O . ARG B 2 10 ? -9.210 10.557 10.258 1.00 0.00 10 ARG B O 7
ATOM 7561 N N . MET A 1 1 ? 12.549 3.222 3.157 1.00 0.00 1 MET A N 8
ATOM 7562 C CA . MET A 1 1 ? 12.179 1.945 3.756 1.00 0.00 1 MET A CA 8
ATOM 7563 C C . MET A 1 1 ? 11.254 1.140 2.820 1.00 0.00 1 MET A C 8
ATOM 7564 O O . MET A 1 1 ? 10.192 0.671 3.228 1.00 0.00 1 MET A O 8
ATOM 7579 N N . GLU A 1 2 ? 11.674 0.960 1.556 1.00 0.00 2 GLU A N 8
ATOM 7580 C CA . GLU A 1 2 ? 10.881 0.344 0.493 1.00 0.00 2 GLU A CA 8
ATOM 7581 C C . GLU A 1 2 ? 10.500 -1.119 0.785 1.00 0.00 2 GLU A C 8
ATOM 7582 O O . GLU A 1 2 ? 11.264 -1.862 1.403 1.00 0.00 2 GLU A O 8
ATOM 7594 N N . ALA A 1 3 ? 9.299 -1.512 0.335 1.00 0.00 3 ALA A N 8
ATOM 7595 C CA . ALA A 1 3 ? 8.700 -2.838 0.495 1.00 0.00 3 ALA A CA 8
ATOM 7596 C C . ALA A 1 3 ? 8.449 -3.503 -0.871 1.00 0.00 3 ALA A C 8
ATOM 7597 O O . ALA A 1 3 ? 8.753 -2.931 -1.918 1.00 0.00 3 ALA A O 8
ATOM 7604 N N . ILE A 1 4 ? 7.866 -4.712 -0.853 1.00 0.00 4 ILE A N 8
ATOM 7605 C CA . ILE A 1 4 ? 7.351 -5.419 -2.031 1.00 0.00 4 ILE A CA 8
ATOM 7606 C C . ILE A 1 4 ? 5.855 -5.712 -1.829 1.00 0.00 4 ILE A C 8
ATOM 7607 O O . ILE A 1 4 ? 5.402 -5.918 -0.704 1.00 0.00 4 ILE A O 8
ATOM 7623 N N . ALA A 1 5 ? 5.082 -5.741 -2.919 1.00 0.00 5 ALA A N 8
ATOM 7624 C CA . ALA A 1 5 ? 3.679 -6.141 -2.925 1.00 0.00 5 ALA A CA 8
ATOM 7625 C C . ALA A 1 5 ? 3.536 -7.645 -2.628 1.00 0.00 5 ALA A C 8
ATOM 7626 O O . ALA A 1 5 ? 4.162 -8.467 -3.296 1.00 0.00 5 ALA A O 8
ATOM 7633 N N . LYS A 1 6 ? 2.701 -8.001 -1.640 1.00 0.00 6 LYS A N 8
ATOM 7634 C CA . LYS A 1 6 ? 2.394 -9.380 -1.251 1.00 0.00 6 LYS A CA 8
ATOM 7635 C C . LYS A 1 6 ? 1.081 -9.870 -1.890 1.00 0.00 6 LYS A C 8
ATOM 7636 O O . LYS A 1 6 ? 0.967 -11.049 -2.228 1.00 0.00 6 LYS A O 8
ATOM 7655 N N . VAL A 1 7 ? 0.091 -8.974 -2.038 1.00 0.00 7 VAL A N 8
ATOM 7656 C CA . VAL A 1 7 ? -1.234 -9.233 -2.605 1.00 0.00 7 VAL A CA 8
ATOM 7657 C C . VAL A 1 7 ? -1.568 -8.162 -3.662 1.00 0.00 7 VAL A C 8
ATOM 7658 O O . VAL A 1 7 ? -1.149 -7.010 -3.543 1.00 0.00 7 VAL A O 8
ATOM 7671 N N . ASP A 1 8 ? -2.328 -8.546 -4.700 1.00 0.00 8 ASP A N 8
ATOM 7672 C CA . ASP A 1 8 ? -2.695 -7.696 -5.833 1.00 0.00 8 ASP A CA 8
ATOM 7673 C C . ASP A 1 8 ? -3.763 -6.658 -5.437 1.00 0.00 8 ASP A C 8
ATOM 7674 O O . ASP A 1 8 ? -4.955 -6.848 -5.692 1.00 0.00 8 ASP A O 8
ATOM 7683 N N . PHE A 1 9 ? -3.318 -5.545 -4.838 1.00 0.00 9 PHE A N 8
ATOM 7684 C CA . PHE A 1 9 ? -4.154 -4.412 -4.446 1.00 0.00 9 PHE A CA 8
ATOM 7685 C C . PHE A 1 9 ? -4.560 -3.588 -5.681 1.00 0.00 9 PHE A C 8
ATOM 7686 O O . PHE A 1 9 ? -3.918 -2.594 -6.013 1.00 0.00 9 PHE A O 8
ATOM 7703 N N . LYS A 1 10 ? -5.638 -4.003 -6.357 1.00 0.00 10 LYS A N 8
ATOM 7704 C CA . LYS A 1 10 ? -6.097 -3.439 -7.626 1.00 0.00 10 LYS A CA 8
ATOM 7705 C C . LYS A 1 10 ? -7.085 -2.274 -7.417 1.00 0.00 10 LYS A C 8
ATOM 7706 O O . LYS A 1 10 ? -8.246 -2.348 -7.816 1.00 0.00 10 LYS A O 8
ATOM 7725 N N . ALA A 1 11 ? -6.606 -1.170 -6.818 1.00 0.00 11 ALA A N 8
ATOM 7726 C CA . ALA A 1 11 ? -7.386 0.058 -6.628 1.00 0.00 11 ALA A CA 8
ATOM 7727 C C . ALA A 1 11 ? -7.624 0.810 -7.951 1.00 0.00 11 ALA A C 8
ATOM 7728 O O . ALA A 1 11 ? -6.852 0.680 -8.902 1.00 0.00 11 ALA A O 8
ATOM 7735 N N . THR A 1 12 ? -8.701 1.609 -7.995 1.00 0.00 12 THR A N 8
ATOM 7736 C CA . THR A 1 12 ? -9.103 2.428 -9.143 1.00 0.00 12 THR A CA 8
ATOM 7737 C C . THR A 1 12 ? -9.513 3.835 -8.670 1.00 0.00 12 THR A C 8
ATOM 7738 O O . THR A 1 12 ? -10.644 4.272 -8.883 1.00 0.00 12 THR A O 8
ATOM 7749 N N . ALA A 1 13 ? -8.572 4.552 -8.036 1.00 0.00 13 ALA A N 8
ATOM 7750 C CA . ALA A 1 13 ? -8.751 5.910 -7.520 1.00 0.00 13 ALA A CA 8
ATOM 7751 C C . ALA A 1 13 ? -7.389 6.603 -7.357 1.00 0.00 13 ALA A C 8
ATOM 7752 O O . ALA A 1 13 ? -6.409 5.960 -6.979 1.00 0.00 13 ALA A O 8
ATOM 7759 N N . ASP A 1 14 ? -7.328 7.919 -7.618 1.00 0.00 14 ASP A N 8
ATOM 7760 C CA . ASP A 1 14 ? -6.115 8.728 -7.480 1.00 0.00 14 ASP A CA 8
ATOM 7761 C C . ASP A 1 14 ? -5.916 9.159 -6.011 1.00 0.00 14 ASP A C 8
ATOM 7762 O O . ASP A 1 14 ? -5.873 10.346 -5.690 1.00 0.00 14 ASP A O 8
ATOM 7771 N N . ASP A 1 15 ? -5.787 8.160 -5.127 1.00 0.00 15 ASP A N 8
ATOM 7772 C CA . ASP A 1 15 ? -5.532 8.285 -3.693 1.00 0.00 15 ASP A CA 8
ATOM 7773 C C . ASP A 1 15 ? -4.976 6.942 -3.191 1.00 0.00 15 ASP A C 8
ATOM 7774 O O . ASP A 1 15 ? -3.860 6.885 -2.678 1.00 0.00 15 ASP A O 8
ATOM 7783 N N . GLU A 1 16 ? -5.734 5.853 -3.397 1.00 0.00 16 GLU A N 8
ATOM 7784 C CA . GLU A 1 16 ? -5.296 4.476 -3.197 1.00 0.00 16 GLU A CA 8
ATOM 7785 C C . GLU A 1 16 ? -4.307 4.143 -4.327 1.00 0.00 16 GLU A C 8
ATOM 7786 O O . GLU A 1 16 ? -4.688 4.147 -5.497 1.00 0.00 16 GLU A O 8
ATOM 7798 N N . LEU A 1 17 ? -3.035 3.892 -3.980 1.00 0.00 17 LEU A N 8
ATOM 7799 C CA . LEU A 1 17 ? -1.914 3.771 -4.916 1.00 0.00 17 LEU A CA 8
ATOM 7800 C C . LEU A 1 17 ? -2.219 2.880 -6.136 1.00 0.00 17 LEU A C 8
ATOM 7801 O O . LEU A 1 17 ? -2.104 3.336 -7.274 1.00 0.00 17 LEU A O 8
ATOM 7817 N N . SER A 1 18 ? -2.599 1.620 -5.867 1.00 0.00 18 SER A N 8
ATOM 7818 C CA . SER A 1 18 ? -2.834 0.528 -6.813 1.00 0.00 18 SER A CA 8
ATOM 7819 C C . SER A 1 18 ? -1.514 -0.161 -7.201 1.00 0.00 18 SER A C 8
ATOM 7820 O O . SER A 1 18 ? -0.568 0.513 -7.610 1.00 0.00 18 SER A O 8
ATOM 7828 N N . PHE A 1 19 ? -1.444 -1.495 -7.060 1.00 0.00 19 PHE A N 8
ATOM 7829 C CA . PHE A 1 19 ? -0.239 -2.295 -7.296 1.00 0.00 19 PHE A CA 8
ATOM 7830 C C . PHE A 1 19 ? -0.543 -3.795 -7.471 1.00 0.00 19 PHE A C 8
ATOM 7831 O O . PHE A 1 19 ? -1.637 -4.264 -7.156 1.00 0.00 19 PHE A O 8
ATOM 7848 N N . LYS A 1 20 ? 0.459 -4.543 -7.964 1.00 0.00 20 LYS A N 8
ATOM 7849 C CA . LYS A 1 20 ? 0.433 -5.993 -8.178 1.00 0.00 20 LYS A CA 8
ATOM 7850 C C . LYS A 1 20 ? 1.641 -6.660 -7.493 1.00 0.00 20 LYS A C 8
ATOM 7851 O O . LYS A 1 20 ? 2.707 -6.054 -7.390 1.00 0.00 20 LYS A O 8
ATOM 7870 N N . ARG A 1 21 ? 1.473 -7.911 -7.030 1.00 0.00 21 ARG A N 8
ATOM 7871 C CA . ARG A 1 21 ? 2.470 -8.716 -6.316 1.00 0.00 21 ARG A CA 8
ATOM 7872 C C . ARG A 1 21 ? 3.873 -8.655 -6.953 1.00 0.00 21 ARG A C 8
ATOM 7873 O O . ARG A 1 21 ? 4.019 -8.822 -8.164 1.00 0.00 21 ARG A O 8
ATOM 7894 N N . GLY A 1 22 ? 4.897 -8.414 -6.121 1.00 0.00 22 GLY A N 8
ATOM 7895 C CA . GLY A 1 22 ? 6.300 -8.299 -6.511 1.00 0.00 22 GLY A CA 8
ATOM 7896 C C . GLY A 1 22 ? 6.726 -6.907 -7.002 1.00 0.00 22 GLY A C 8
ATOM 7897 O O . GLY A 1 22 ? 7.927 -6.677 -7.150 1.00 0.00 22 GLY A O 8
ATOM 7901 N N . ASP A 1 23 ? 5.790 -5.968 -7.230 1.00 0.00 23 ASP A N 8
ATOM 7902 C CA . ASP A 1 23 ? 6.105 -4.576 -7.527 1.00 0.00 23 ASP A CA 8
ATOM 7903 C C . ASP A 1 23 ? 6.751 -3.926 -6.294 1.00 0.00 23 ASP A C 8
ATOM 7904 O O . ASP A 1 23 ? 6.298 -4.125 -5.165 1.00 0.00 23 ASP A O 8
ATOM 7913 N N . ILE A 1 24 ? 7.828 -3.171 -6.521 1.00 0.00 24 ILE A N 8
ATOM 7914 C CA . ILE A 1 24 ? 8.604 -2.492 -5.487 1.00 0.00 24 ILE A CA 8
ATOM 7915 C C . ILE A 1 24 ? 7.869 -1.207 -5.077 1.00 0.00 24 ILE A C 8
ATOM 7916 O O . ILE A 1 24 ? 7.805 -0.255 -5.855 1.00 0.00 24 ILE A O 8
ATOM 7932 N N . LEU A 1 25 ? 7.372 -1.162 -3.834 1.00 0.00 25 LEU A N 8
ATOM 7933 C CA . LEU A 1 25 ? 6.695 -0.004 -3.259 1.00 0.00 25 LEU A CA 8
ATOM 7934 C C . LEU A 1 25 ? 7.762 0.877 -2.604 1.00 0.00 25 LEU A C 8
ATOM 7935 O O . LEU A 1 25 ? 8.418 0.459 -1.650 1.00 0.00 25 LEU A O 8
ATOM 7951 N N . LYS A 1 26 ? 7.918 2.104 -3.117 1.00 0.00 26 LYS A N 8
ATOM 7952 C CA . LYS A 1 26 ? 8.925 3.068 -2.690 1.00 0.00 26 LYS A CA 8
ATOM 7953 C C . LYS A 1 26 ? 8.283 3.876 -1.557 1.00 0.00 26 LYS A C 8
ATOM 7954 O O . LYS A 1 26 ? 7.603 4.869 -1.812 1.00 0.00 26 LYS A O 8
ATOM 7973 N N . VAL A 1 27 ? 8.514 3.455 -0.305 1.00 0.00 27 VAL A N 8
ATOM 7974 C CA . VAL A 1 27 ? 7.798 3.958 0.867 1.00 0.00 27 VAL A CA 8
ATOM 7975 C C . VAL A 1 27 ? 8.484 5.190 1.461 1.00 0.00 27 VAL A C 8
ATOM 7976 O O . VAL A 1 27 ? 9.710 5.283 1.525 1.00 0.00 27 VAL A O 8
ATOM 7989 N N . LEU A 1 28 ? 7.635 6.133 1.885 1.00 0.00 28 LEU A N 8
ATOM 7990 C CA . LEU A 1 28 ? 7.982 7.439 2.435 1.00 0.00 28 LEU A CA 8
ATOM 7991 C C . LEU A 1 28 ? 7.683 7.466 3.944 1.00 0.00 28 LEU A C 8
ATOM 7992 O O . LEU A 1 28 ? 8.552 7.811 4.743 1.00 0.00 28 LEU A O 8
ATOM 8008 N N . ASN A 1 29 ? 6.448 7.101 4.324 1.00 0.00 29 ASN A N 8
ATOM 8009 C CA . ASN A 1 29 ? 5.948 7.074 5.699 1.00 0.00 29 ASN A CA 8
ATOM 8010 C C . ASN A 1 29 ? 6.205 5.704 6.353 1.00 0.00 29 ASN A C 8
ATOM 8011 O O . ASN A 1 29 ? 5.984 4.668 5.728 1.00 0.00 29 ASN A O 8
ATOM 8022 N N . GLU A 1 30 ? 6.610 5.711 7.631 1.00 0.00 30 GLU A N 8
ATOM 8023 C CA . GLU A 1 30 ? 6.802 4.530 8.471 1.00 0.00 30 GLU A CA 8
ATOM 8024 C C . GLU A 1 30 ? 5.426 3.989 8.922 1.00 0.00 30 GLU A C 8
ATOM 8025 O O . GLU A 1 30 ? 4.591 3.685 8.072 1.00 0.00 30 GLU A O 8
ATOM 8037 N N . GLU A 1 31 ? 5.160 3.894 10.235 1.00 0.00 31 GLU A N 8
ATOM 8038 C CA . GLU A 1 31 ? 3.837 3.602 10.793 1.00 0.00 31 GLU A CA 8
ATOM 8039 C C . GLU A 1 31 ? 2.993 4.886 10.792 1.00 0.00 31 GLU A C 8
ATOM 8040 O O . GLU A 1 31 ? 2.134 5.064 9.929 1.00 0.00 31 GLU A O 8
ATOM 8052 N N . SER A 1 32 ? 3.255 5.777 11.757 1.00 0.00 32 SER A N 8
ATOM 8053 C CA . SER A 1 32 ? 2.590 7.072 11.935 1.00 0.00 32 SER A CA 8
ATOM 8054 C C . SER A 1 32 ? 1.073 6.895 12.165 1.00 0.00 32 SER A C 8
ATOM 8055 O O . SER A 1 32 ? 0.656 5.947 12.832 1.00 0.00 32 SER A O 8
ATOM 8063 N N . ASP A 1 33 ? 0.245 7.787 11.600 1.00 0.00 33 ASP A N 8
ATOM 8064 C CA . ASP A 1 33 ? -1.210 7.675 11.559 1.00 0.00 33 ASP A CA 8
ATOM 8065 C C . ASP A 1 33 ? -1.656 6.580 10.568 1.00 0.00 33 ASP A C 8
ATOM 8066 O O . ASP A 1 33 ? -0.847 6.012 9.833 1.00 0.00 33 ASP A O 8
ATOM 8075 N N . GLN A 1 34 ? -2.970 6.310 10.545 1.00 0.00 34 GLN A N 8
ATOM 8076 C CA . GLN A 1 34 ? -3.649 5.396 9.626 1.00 0.00 34 GLN A CA 8
ATOM 8077 C C . GLN A 1 34 ? -3.176 3.933 9.770 1.00 0.00 34 GLN A C 8
ATOM 8078 O O . GLN A 1 34 ? -2.331 3.603 10.604 1.00 0.00 34 GLN A O 8
ATOM 8092 N N . ASN A 1 35 ? -3.740 3.044 8.941 1.00 0.00 35 ASN A N 8
ATOM 8093 C CA . ASN A 1 35 ? -3.292 1.659 8.758 1.00 0.00 35 ASN A CA 8
ATOM 8094 C C . ASN A 1 35 ? -2.804 1.445 7.307 1.00 0.00 35 ASN A C 8
ATOM 8095 O O . ASN A 1 35 ? -2.920 0.347 6.759 1.00 0.00 35 ASN A O 8
ATOM 8106 N N . TRP A 1 36 ? -2.268 2.511 6.688 1.00 0.00 36 TRP A N 8
ATOM 8107 C CA . TRP A 1 36 ? -1.775 2.558 5.316 1.00 0.00 36 TRP A CA 8
ATOM 8108 C C . TRP A 1 36 ? -0.563 3.503 5.247 1.00 0.00 36 TRP A C 8
ATOM 8109 O O . TRP A 1 36 ? -0.547 4.529 5.930 1.00 0.00 36 TRP A O 8
ATOM 8130 N N . TYR A 1 37 ? 0.434 3.182 4.407 1.00 0.00 37 TYR A N 8
ATOM 8131 C CA . TYR A 1 37 ? 1.621 4.023 4.188 1.00 0.00 37 TYR A CA 8
ATOM 8132 C C . TYR A 1 37 ? 1.494 4.811 2.879 1.00 0.00 37 TYR A C 8
ATOM 8133 O O . TYR A 1 37 ? 0.852 4.345 1.940 1.00 0.00 37 TYR A O 8
ATOM 8151 N N . LYS A 1 38 ? 2.175 5.962 2.785 1.00 0.00 38 LYS A N 8
ATOM 8152 C CA . LYS A 1 38 ? 2.329 6.702 1.536 1.00 0.00 38 LYS A CA 8
ATOM 8153 C C . LYS A 1 38 ? 3.592 6.201 0.820 1.00 0.00 38 LYS A C 8
ATOM 8154 O O . LYS A 1 38 ? 4.670 6.144 1.419 1.00 0.00 38 LYS A O 8
ATOM 8173 N N . ALA A 1 39 ? 3.435 5.817 -0.454 1.00 0.00 39 ALA A N 8
ATOM 8174 C CA . ALA A 1 39 ? 4.488 5.255 -1.291 1.00 0.00 39 ALA A CA 8
ATOM 8175 C C . ALA A 1 39 ? 4.272 5.592 -2.771 1.00 0.00 39 ALA A C 8
ATOM 8176 O O . ALA A 1 39 ? 3.139 5.789 -3.211 1.00 0.00 39 ALA A O 8
ATOM 8183 N N . GLU A 1 40 ? 5.374 5.624 -3.534 1.00 0.00 40 GLU A N 8
ATOM 8184 C CA . GLU A 1 40 ? 5.416 5.933 -4.961 1.00 0.00 40 GLU A CA 8
ATOM 8185 C C . GLU A 1 40 ? 5.575 4.670 -5.825 1.00 0.00 40 GLU A C 8
ATOM 8186 O O . GLU A 1 40 ? 6.210 3.692 -5.424 1.00 0.00 40 GLU A O 8
ATOM 8198 N N . LEU A 1 41 ? 5.022 4.748 -7.043 1.00 0.00 41 LEU A N 8
ATOM 8199 C CA . LEU A 1 41 ? 5.195 3.795 -8.144 1.00 0.00 41 LEU A CA 8
ATOM 8200 C C . LEU A 1 41 ? 5.346 4.588 -9.459 1.00 0.00 41 LEU A C 8
ATOM 8201 O O . LEU A 1 41 ? 6.294 5.362 -9.596 1.00 0.00 41 LEU A O 8
ATOM 8217 N N . ASN A 1 42 ? 4.437 4.393 -10.428 1.00 0.00 42 ASN A N 8
ATOM 8218 C CA . ASN A 1 42 ? 4.467 4.969 -11.764 1.00 0.00 42 ASN A CA 8
ATOM 8219 C C . ASN A 1 42 ? 4.057 6.454 -11.731 1.00 0.00 42 ASN A C 8
ATOM 8220 O O . ASN A 1 42 ? 2.949 6.813 -12.130 1.00 0.00 42 ASN A O 8
ATOM 8231 N N . GLY A 1 43 ? 4.963 7.314 -11.245 1.00 0.00 43 GLY A N 8
ATOM 8232 C CA . GLY A 1 43 ? 4.802 8.765 -11.176 1.00 0.00 43 GLY A CA 8
ATOM 8233 C C . GLY A 1 43 ? 3.561 9.234 -10.399 1.00 0.00 43 GLY A C 8
ATOM 8234 O O . GLY A 1 43 ? 2.964 10.247 -10.761 1.00 0.00 43 GLY A O 8
ATOM 8238 N N . LYS A 1 44 ? 3.180 8.512 -9.334 1.00 0.00 44 LYS A N 8
ATOM 8239 C CA . LYS A 1 44 ? 2.109 8.888 -8.412 1.00 0.00 44 LYS A CA 8
ATOM 8240 C C . LYS A 1 44 ? 2.396 8.332 -7.008 1.00 0.00 44 LYS A C 8
ATOM 8241 O O . LYS A 1 44 ? 2.712 7.149 -6.868 1.00 0.00 44 LYS A O 8
ATOM 8260 N N . ASP A 1 45 ? 2.260 9.181 -5.979 1.00 0.00 45 ASP A N 8
ATOM 8261 C CA . ASP A 1 45 ? 2.293 8.803 -4.570 1.00 0.00 45 ASP A CA 8
ATOM 8262 C C . ASP A 1 45 ? 0.859 8.534 -4.087 1.00 0.00 45 ASP A C 8
ATOM 8263 O O . ASP A 1 45 ? -0.015 9.390 -4.234 1.00 0.00 45 ASP A O 8
ATOM 8272 N N . GLY A 1 46 ? 0.619 7.348 -3.511 1.00 0.00 46 GLY A N 8
ATOM 8273 C CA . GLY A 1 46 ? -0.676 6.953 -2.961 1.00 0.00 46 GLY A CA 8
ATOM 8274 C C . GLY A 1 46 ? -0.566 5.983 -1.780 1.00 0.00 46 GLY A C 8
ATOM 8275 O O . GLY A 1 46 ? 0.527 5.578 -1.382 1.00 0.00 46 GLY A O 8
ATOM 8279 N N . PHE A 1 47 ? -1.727 5.605 -1.226 1.00 0.00 47 PHE A N 8
ATOM 8280 C CA . PHE A 1 47 ? -1.850 4.822 0.001 1.00 0.00 47 PHE A CA 8
ATOM 8281 C C . PHE A 1 47 ? -1.859 3.314 -0.298 1.00 0.00 47 PHE A C 8
ATOM 8282 O O . PHE A 1 47 ? -2.563 2.860 -1.201 1.00 0.00 47 PHE A O 8
ATOM 8299 N N . ILE A 1 48 ? -1.089 2.544 0.489 1.00 0.00 48 ILE A N 8
ATOM 8300 C CA . ILE A 1 48 ? -0.943 1.089 0.394 1.00 0.00 48 ILE A CA 8
ATOM 8301 C C . ILE A 1 48 ? -1.466 0.435 1.685 1.00 0.00 48 ILE A C 8
ATOM 8302 O O . ILE A 1 48 ? -1.014 0.825 2.763 1.00 0.00 48 ILE A O 8
ATOM 8318 N N . PRO A 1 49 ? -2.388 -0.550 1.628 1.00 0.00 49 PRO A N 8
ATOM 8319 C CA . PRO A 1 49 ? -2.810 -1.305 2.806 1.00 0.00 49 PRO A CA 8
ATOM 8320 C C . PRO A 1 49 ? -1.611 -2.009 3.460 1.00 0.00 49 PRO A C 8
ATOM 8321 O O . PRO A 1 49 ? -0.882 -2.731 2.778 1.00 0.00 49 PRO A O 8
ATOM 8332 N N . LYS A 1 50 ? -1.421 -1.815 4.773 1.00 0.00 50 LYS A N 8
ATOM 8333 C CA . LYS A 1 50 ? -0.355 -2.452 5.555 1.00 0.00 50 LYS A CA 8
ATOM 8334 C C . LYS A 1 50 ? -0.319 -3.986 5.369 1.00 0.00 50 LYS A C 8
ATOM 8335 O O . LYS A 1 50 ? 0.757 -4.580 5.333 1.00 0.00 50 LYS A O 8
ATOM 8354 N N . ASN A 1 51 ? -1.498 -4.614 5.229 1.00 0.00 51 ASN A N 8
ATOM 8355 C CA . ASN A 1 51 ? -1.688 -6.052 5.034 1.00 0.00 51 ASN A CA 8
ATOM 8356 C C . ASN A 1 51 ? -1.249 -6.537 3.637 1.00 0.00 51 ASN A C 8
ATOM 8357 O O . ASN A 1 51 ? -0.629 -7.594 3.526 1.00 0.00 51 ASN A O 8
ATOM 8368 N N . TYR A 1 52 ? -1.591 -5.794 2.569 1.00 0.00 52 TYR A N 8
ATOM 8369 C CA . TYR A 1 52 ? -1.357 -6.189 1.173 1.00 0.00 52 TYR A CA 8
ATOM 8370 C C . TYR A 1 52 ? 0.122 -6.111 0.743 1.00 0.00 52 TYR A C 8
ATOM 8371 O O . TYR A 1 52 ? 0.473 -6.701 -0.279 1.00 0.00 52 TYR A O 8
ATOM 8389 N N . ILE A 1 53 ? 0.989 -5.417 1.499 1.00 0.00 53 ILE A N 8
ATOM 8390 C CA . ILE A 1 53 ? 2.441 -5.439 1.303 1.00 0.00 53 ILE A CA 8
ATOM 8391 C C . ILE A 1 53 ? 3.128 -6.506 2.173 1.00 0.00 53 ILE A C 8
ATOM 8392 O O . ILE A 1 53 ? 2.573 -7.020 3.144 1.00 0.00 53 ILE A O 8
ATOM 8408 N N . GLU A 1 54 ? 4.371 -6.809 1.789 1.00 0.00 54 GLU A N 8
ATOM 8409 C CA . GLU A 1 54 ? 5.300 -7.746 2.410 1.00 0.00 54 GLU A CA 8
ATOM 8410 C C . GLU A 1 54 ? 6.062 -7.102 3.582 1.00 0.00 54 GLU A C 8
ATOM 8411 O O . GLU A 1 54 ? 6.450 -7.798 4.518 1.00 0.00 54 GLU A O 8
ATOM 8423 N N . MET A 1 55 ? 6.278 -5.775 3.521 1.00 0.00 55 MET A N 8
ATOM 8424 C CA . MET A 1 55 ? 7.001 -4.974 4.510 1.00 0.00 55 MET A CA 8
ATOM 8425 C C . MET A 1 55 ? 8.451 -5.469 4.631 1.00 0.00 55 MET A C 8
ATOM 8426 O O . MET A 1 55 ? 8.903 -5.900 5.691 1.00 0.00 55 MET A O 8
ATOM 8440 N N . LYS A 1 56 ? 9.153 -5.424 3.492 1.00 0.00 56 LYS A N 8
ATOM 8441 C CA . LYS A 1 56 ? 10.467 -6.020 3.273 1.00 0.00 56 LYS A CA 8
ATOM 8442 C C . LYS A 1 56 ? 11.266 -5.114 2.326 1.00 0.00 56 LYS A C 8
ATOM 8443 O O . LYS A 1 56 ? 11.264 -5.326 1.115 1.00 0.00 56 LYS A O 8
ATOM 8464 N N . VAL B 2 1 ? -10.375 -17.287 4.090 1.00 0.00 1 VAL B N 8
ATOM 8465 C CA . VAL B 2 1 ? -10.590 -15.904 4.569 1.00 0.00 1 VAL B CA 8
ATOM 8466 C C . VAL B 2 1 ? -9.667 -14.920 3.820 1.00 0.00 1 VAL B C 8
ATOM 8467 O O . VAL B 2 1 ? -8.484 -14.846 4.153 1.00 0.00 1 VAL B O 8
ATOM 8482 N N . PRO B 2 2 ? -10.172 -14.175 2.814 1.00 0.00 2 PRO B N 8
ATOM 8483 C CA . PRO B 2 2 ? -9.410 -13.159 2.083 1.00 0.00 2 PRO B CA 8
ATOM 8484 C C . PRO B 2 2 ? -8.769 -12.097 3.002 1.00 0.00 2 PRO B C 8
ATOM 8485 O O . PRO B 2 2 ? -9.325 -11.796 4.060 1.00 0.00 2 PRO B O 8
ATOM 8496 N N . PRO B 2 3 ? -7.618 -11.514 2.614 1.00 0.00 3 PRO B N 8
ATOM 8497 C CA . PRO B 2 3 ? -6.919 -10.499 3.398 1.00 0.00 3 PRO B CA 8
ATOM 8498 C C . PRO B 2 3 ? -7.736 -9.190 3.427 1.00 0.00 3 PRO B C 8
ATOM 8499 O O . PRO B 2 3 ? -8.081 -8.673 2.364 1.00 0.00 3 PRO B O 8
ATOM 8510 N N . PRO B 2 4 ? -8.073 -8.648 4.614 1.00 0.00 4 PRO B N 8
ATOM 8511 C CA . PRO B 2 4 ? -8.912 -7.460 4.743 1.00 0.00 4 PRO B CA 8
ATOM 8512 C C . PRO B 2 4 ? -8.123 -6.177 4.426 1.00 0.00 4 PRO B C 8
ATOM 8513 O O . PRO B 2 4 ? -6.932 -6.083 4.720 1.00 0.00 4 PRO B O 8
ATOM 8524 N N . VAL B 2 5 ? -8.810 -5.185 3.842 1.00 0.00 5 VAL B N 8
ATOM 8525 C CA . VAL B 2 5 ? -8.305 -3.836 3.588 1.00 0.00 5 VAL B CA 8
ATOM 8526 C C . VAL B 2 5 ? -8.714 -2.946 4.782 1.00 0.00 5 VAL B C 8
ATOM 8527 O O . VAL B 2 5 ? -9.912 -2.728 4.969 1.00 0.00 5 VAL B O 8
ATOM 8540 N N . PRO B 2 6 ? -7.768 -2.419 5.589 1.00 0.00 6 PRO B N 8
ATOM 8541 C CA . PRO B 2 6 ? -8.069 -1.544 6.727 1.00 0.00 6 PRO B CA 8
ATOM 8542 C C . PRO B 2 6 ? -8.798 -0.241 6.331 1.00 0.00 6 PRO B C 8
ATOM 8543 O O . PRO B 2 6 ? -8.746 0.151 5.165 1.00 0.00 6 PRO B O 8
ATOM 8554 N N . PRO B 2 7 ? -9.433 0.471 7.285 1.00 0.00 7 PRO B N 8
ATOM 8555 C CA . PRO B 2 7 ? -10.024 1.793 7.063 1.00 0.00 7 PRO B CA 8
ATOM 8556 C C . PRO B 2 7 ? -9.031 2.782 6.429 1.00 0.00 7 PRO B C 8
ATOM 8557 O O . PRO B 2 7 ? -7.894 2.884 6.891 1.00 0.00 7 PRO B O 8
ATOM 8568 N N . ARG B 2 8 ? -9.454 3.491 5.370 1.00 0.00 8 ARG B N 8
ATOM 8569 C CA . ARG B 2 8 ? -8.630 4.415 4.582 1.00 0.00 8 ARG B CA 8
ATOM 8570 C C . ARG B 2 8 ? -7.895 5.430 5.470 1.00 0.00 8 ARG B C 8
ATOM 8571 O O . ARG B 2 8 ? -6.667 5.424 5.541 1.00 0.00 8 ARG B O 8
ATOM 8592 N N . ARG B 2 9 ? -8.668 6.280 6.157 1.00 0.00 9 ARG B N 8
ATOM 8593 C CA . ARG B 2 9 ? -8.197 7.276 7.117 1.00 0.00 9 ARG B CA 8
ATOM 8594 C C . ARG B 2 9 ? -9.109 7.207 8.353 1.00 0.00 9 ARG B C 8
ATOM 8595 O O . ARG B 2 9 ? -10.117 7.911 8.418 1.00 0.00 9 ARG B O 8
ATOM 8616 N N . ARG B 2 10 ? -8.752 6.335 9.310 1.00 0.00 10 ARG B N 8
ATOM 8617 C CA . ARG B 2 10 ? -9.492 6.019 10.537 1.00 0.00 10 ARG B CA 8
ATOM 8618 C C . ARG B 2 10 ? -10.760 5.190 10.263 1.00 0.00 10 ARG B C 8
ATOM 8619 O O . ARG B 2 10 ? -11.504 5.531 9.318 1.00 0.00 10 ARG B O 8
ATOM 8641 N N . MET A 1 1 ? 10.385 3.329 3.177 1.00 0.00 1 MET A N 9
ATOM 8642 C CA . MET A 1 1 ? 10.904 1.975 3.043 1.00 0.00 1 MET A CA 9
ATOM 8643 C C . MET A 1 1 ? 10.254 1.227 1.862 1.00 0.00 1 MET A C 9
ATOM 8644 O O . MET A 1 1 ? 9.066 1.385 1.579 1.00 0.00 1 MET A O 9
ATOM 8659 N N . GLU A 1 2 ? 11.052 0.393 1.183 1.00 0.00 2 GLU A N 9
ATOM 8660 C CA . GLU A 1 2 ? 10.681 -0.364 -0.010 1.00 0.00 2 GLU A CA 9
ATOM 8661 C C . GLU A 1 2 ? 9.935 -1.651 0.383 1.00 0.00 2 GLU A C 9
ATOM 8662 O O . GLU A 1 2 ? 10.556 -2.630 0.796 1.00 0.00 2 GLU A O 9
ATOM 8674 N N . ALA A 1 3 ? 8.601 -1.645 0.240 1.00 0.00 3 ALA A N 9
ATOM 8675 C CA . ALA A 1 3 ? 7.708 -2.765 0.539 1.00 0.00 3 ALA A CA 9
ATOM 8676 C C . ALA A 1 3 ? 7.381 -3.555 -0.736 1.00 0.00 3 ALA A C 9
ATOM 8677 O O . ALA A 1 3 ? 6.920 -2.980 -1.721 1.00 0.00 3 ALA A O 9
ATOM 8684 N N . ILE A 1 4 ? 7.584 -4.879 -0.701 1.00 0.00 4 ILE A N 9
ATOM 8685 C CA . ILE A 1 4 ? 7.243 -5.801 -1.785 1.00 0.00 4 ILE A CA 9
ATOM 8686 C C . ILE A 1 4 ? 5.736 -6.102 -1.725 1.00 0.00 4 ILE A C 9
ATOM 8687 O O . ILE A 1 4 ? 5.259 -6.653 -0.731 1.00 0.00 4 ILE A O 9
ATOM 8703 N N . ALA A 1 5 ? 4.988 -5.765 -2.788 1.00 0.00 5 ALA A N 9
ATOM 8704 C CA . ALA A 1 5 ? 3.564 -6.078 -2.912 1.00 0.00 5 ALA A CA 9
ATOM 8705 C C . ALA A 1 5 ? 3.348 -7.565 -3.229 1.00 0.00 5 ALA A C 9
ATOM 8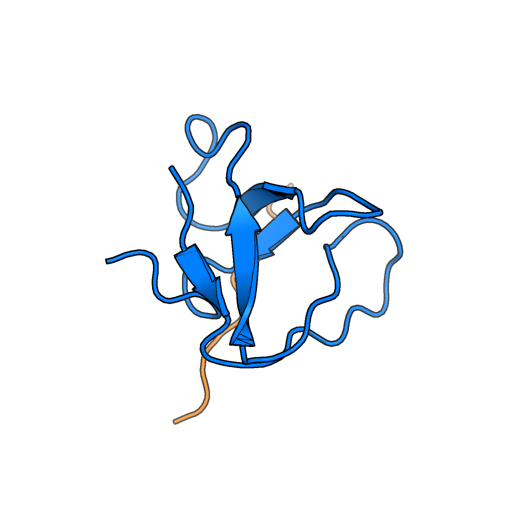706 O O . ALA A 1 5 ? 3.022 -7.934 -4.357 1.00 0.00 5 ALA A O 9
ATOM 8713 N N . LYS A 1 6 ? 3.510 -8.421 -2.213 1.00 0.00 6 LYS A N 9
ATOM 8714 C CA . LYS A 1 6 ? 3.387 -9.874 -2.316 1.00 0.00 6 LYS A CA 9
ATOM 8715 C C . LYS A 1 6 ? 1.930 -10.312 -2.052 1.00 0.00 6 LYS A C 9
ATOM 8716 O O . LYS A 1 6 ? 1.687 -11.249 -1.293 1.00 0.00 6 LYS A O 9
ATOM 8735 N N . VAL A 1 7 ? 0.957 -9.620 -2.675 1.00 0.00 7 VAL A N 9
ATOM 8736 C CA . VAL A 1 7 ? -0.483 -9.816 -2.474 1.00 0.00 7 VAL A CA 9
ATOM 8737 C C . VAL A 1 7 ? -1.264 -9.524 -3.769 1.00 0.00 7 VAL A C 9
ATOM 8738 O O . VAL A 1 7 ? -1.954 -10.417 -4.260 1.00 0.00 7 VAL A O 9
ATOM 8751 N N . ASP A 1 8 ? -1.172 -8.277 -4.271 1.00 0.00 8 ASP A N 9
ATOM 8752 C CA . ASP A 1 8 ? -1.930 -7.668 -5.376 1.00 0.00 8 ASP A CA 9
ATOM 8753 C C . ASP A 1 8 ? -3.124 -6.871 -4.821 1.00 0.00 8 ASP A C 9
ATOM 8754 O O . ASP A 1 8 ? -4.003 -7.457 -4.189 1.00 0.00 8 ASP A O 9
ATOM 8763 N N . PHE A 1 9 ? -3.158 -5.546 -5.061 1.00 0.00 9 PHE A N 9
ATOM 8764 C CA . PHE A 1 9 ? -4.214 -4.641 -4.600 1.00 0.00 9 PHE A CA 9
ATOM 8765 C C . PHE A 1 9 ? -4.954 -4.023 -5.798 1.00 0.00 9 PHE A C 9
ATOM 8766 O O . PHE A 1 9 ? -4.433 -3.138 -6.479 1.00 0.00 9 PHE A O 9
ATOM 8783 N N . LYS A 1 10 ? -6.191 -4.478 -6.046 1.00 0.00 10 LYS A N 9
ATOM 8784 C CA . LYS A 1 10 ? -7.001 -4.077 -7.193 1.00 0.00 10 LYS A CA 9
ATOM 8785 C C . LYS A 1 10 ? -7.846 -2.837 -6.846 1.00 0.00 10 LYS A C 9
ATOM 8786 O O . LYS A 1 10 ? -9.074 -2.902 -6.795 1.00 0.00 10 LYS A O 9
ATOM 8805 N N . ALA A 1 11 ? -7.174 -1.693 -6.635 1.00 0.00 11 ALA A N 9
ATOM 8806 C CA . ALA A 1 11 ? -7.817 -0.383 -6.509 1.00 0.00 11 ALA A CA 9
ATOM 8807 C C . ALA A 1 11 ? -8.189 0.175 -7.896 1.00 0.00 11 ALA A C 9
ATOM 8808 O O . ALA A 1 11 ? -7.655 -0.262 -8.918 1.00 0.00 11 ALA A O 9
ATOM 8815 N N . THR A 1 12 ? -9.117 1.144 -7.928 1.00 0.00 12 THR A N 9
ATOM 8816 C CA . THR A 1 12 ? -9.642 1.747 -9.157 1.00 0.00 12 THR A CA 9
ATOM 8817 C C . THR A 1 12 ? -9.992 3.231 -8.944 1.00 0.00 12 THR A C 9
ATOM 8818 O O . THR A 1 12 ? -11.095 3.670 -9.266 1.00 0.00 12 THR A O 9
ATOM 8829 N N . ALA A 1 13 ? -9.031 4.012 -8.425 1.00 0.00 13 ALA A N 9
ATOM 8830 C CA . ALA A 1 13 ? -9.165 5.447 -8.173 1.00 0.00 13 ALA A CA 9
ATOM 8831 C C . ALA A 1 13 ? -7.787 6.112 -8.035 1.00 0.00 13 ALA A C 9
ATOM 8832 O O . ALA A 1 13 ? -6.830 5.480 -7.584 1.00 0.00 13 ALA A O 9
ATOM 8839 N N . ASP A 1 14 ? -7.696 7.404 -8.388 1.00 0.00 14 ASP A N 9
ATOM 8840 C CA . ASP A 1 14 ? -6.497 8.229 -8.229 1.00 0.00 14 ASP A CA 9
ATOM 8841 C C . ASP A 1 14 ? -6.368 8.714 -6.770 1.00 0.00 14 ASP A C 9
ATOM 8842 O O . ASP A 1 14 ? -6.351 9.914 -6.494 1.00 0.00 14 ASP A O 9
ATOM 8851 N N . ASP A 1 15 ? -6.262 7.751 -5.843 1.00 0.00 15 ASP A N 9
ATOM 8852 C CA . ASP A 1 15 ? -6.067 7.944 -4.410 1.00 0.00 15 ASP A CA 9
ATOM 8853 C C . ASP A 1 15 ? -5.505 6.640 -3.823 1.00 0.00 15 ASP A C 9
ATOM 8854 O O . ASP A 1 15 ? -4.352 6.607 -3.398 1.00 0.00 15 ASP A O 9
ATOM 8863 N N . GLU A 1 16 ? -6.301 5.559 -3.840 1.00 0.00 16 GLU A N 9
ATOM 8864 C CA . GLU A 1 16 ? -5.872 4.214 -3.472 1.00 0.00 16 GLU A CA 9
ATOM 8865 C C . GLU A 1 16 ? -5.024 3.649 -4.620 1.00 0.00 16 GLU A C 9
ATOM 8866 O O . GLU A 1 16 ? -5.528 3.419 -5.719 1.00 0.00 16 GLU A O 9
ATOM 8878 N N . LEU A 1 17 ? -3.719 3.482 -4.370 1.00 0.00 17 LEU A N 9
ATOM 8879 C CA . LEU A 1 17 ? -2.705 3.162 -5.370 1.00 0.00 17 LEU A CA 9
ATOM 8880 C C . LEU A 1 17 ? -2.927 1.761 -5.963 1.00 0.00 17 LEU A C 9
ATOM 8881 O O . LEU A 1 17 ? -3.023 0.780 -5.229 1.00 0.00 17 LEU A O 9
ATOM 8897 N N . SER A 1 18 ? -3.027 1.673 -7.296 1.00 0.00 18 SER A N 9
ATOM 8898 C CA . SER A 1 18 ? -3.437 0.465 -8.016 1.00 0.00 18 SER A CA 9
ATOM 8899 C C . SER A 1 18 ? -2.230 -0.431 -8.342 1.00 0.00 18 SER A C 9
ATOM 8900 O O . SER A 1 18 ? -1.969 -0.724 -9.509 1.00 0.00 18 SER A O 9
ATOM 8908 N N . PHE A 1 19 ? -1.520 -0.902 -7.306 1.00 0.00 19 PHE A N 9
ATOM 8909 C CA . PHE A 1 19 ? -0.332 -1.753 -7.423 1.00 0.00 19 PHE A CA 9
ATOM 8910 C C . PHE A 1 19 ? -0.688 -3.250 -7.441 1.00 0.00 19 PHE A C 9
ATOM 8911 O O . PHE A 1 19 ? -1.740 -3.654 -6.944 1.00 0.00 19 PHE A O 9
ATOM 8928 N N . LYS A 1 20 ? 0.191 -4.069 -8.036 1.00 0.00 20 LYS A N 9
ATOM 8929 C CA . LYS A 1 20 ? -0.044 -5.486 -8.315 1.00 0.00 20 LYS A CA 9
ATOM 8930 C C . LYS A 1 20 ? 1.038 -6.370 -7.664 1.00 0.00 20 LYS A C 9
ATOM 8931 O O . LYS A 1 20 ? 1.294 -6.221 -6.469 1.00 0.00 20 LYS A O 9
ATOM 8950 N N . ARG A 1 21 ? 1.633 -7.318 -8.406 1.00 0.00 21 ARG A N 9
ATOM 8951 C CA . ARG A 1 21 ? 2.511 -8.362 -7.870 1.00 0.00 21 ARG A CA 9
ATOM 8952 C C . ARG A 1 21 ? 3.993 -7.971 -7.955 1.00 0.00 21 ARG A C 9
ATOM 8953 O O . ARG A 1 21 ? 4.524 -7.765 -9.046 1.00 0.00 21 ARG A O 9
ATOM 8974 N N . GLY A 1 22 ? 4.663 -7.906 -6.794 1.00 0.00 22 GLY A N 9
ATOM 8975 C CA . GLY A 1 22 ? 6.087 -7.607 -6.659 1.00 0.00 22 GLY A CA 9
ATOM 8976 C C . GLY A 1 22 ? 6.443 -6.119 -6.806 1.00 0.00 22 GLY A C 9
ATOM 8977 O O . GLY A 1 22 ? 7.619 -5.791 -6.958 1.00 0.00 22 GLY A O 9
ATOM 8981 N N . ASP A 1 23 ? 5.448 -5.221 -6.748 1.00 0.00 23 ASP A N 9
ATOM 8982 C CA . ASP A 1 23 ? 5.600 -3.777 -6.888 1.00 0.00 23 ASP A CA 9
ATOM 8983 C C . ASP A 1 23 ? 6.403 -3.221 -5.699 1.00 0.00 23 ASP A C 9
ATOM 8984 O O . ASP A 1 23 ? 5.986 -3.363 -4.548 1.00 0.00 23 ASP A O 9
ATOM 8993 N N . ILE A 1 24 ? 7.561 -2.606 -5.985 1.00 0.00 24 ILE A N 9
ATOM 8994 C CA . ILE A 1 24 ? 8.479 -2.053 -4.991 1.00 0.00 24 ILE A CA 9
ATOM 8995 C C . ILE A 1 24 ? 8.007 -0.643 -4.599 1.00 0.00 24 ILE A C 9
ATOM 8996 O O . ILE A 1 24 ? 8.378 0.352 -5.224 1.00 0.00 24 ILE A O 9
ATOM 9012 N N . LEU A 1 25 ? 7.168 -0.578 -3.560 1.00 0.00 25 LEU A N 9
ATOM 9013 C CA . LEU A 1 25 ? 6.492 0.622 -3.081 1.00 0.00 25 LEU A CA 9
ATOM 9014 C C . LEU A 1 25 ? 7.356 1.331 -2.033 1.00 0.00 25 LEU A C 9
ATOM 9015 O O . LEU A 1 25 ? 7.584 0.795 -0.951 1.00 0.00 25 LEU A O 9
ATOM 9031 N N . LYS A 1 26 ? 7.794 2.557 -2.348 1.00 0.00 26 LYS A N 9
ATOM 9032 C CA . LYS A 1 26 ? 8.697 3.372 -1.542 1.00 0.00 26 LYS A CA 9
ATOM 9033 C C . LYS A 1 26 ? 7.823 4.193 -0.588 1.00 0.00 26 LYS A C 9
ATOM 9034 O O . LYS A 1 26 ? 7.112 5.092 -1.035 1.00 0.00 26 LYS A O 9
ATOM 9053 N N . VAL A 1 27 ? 7.885 3.923 0.722 1.00 0.00 27 VAL A N 9
ATOM 9054 C CA . VAL A 1 27 ? 6.937 4.481 1.687 1.00 0.00 27 VAL A CA 9
ATOM 9055 C C . VAL A 1 27 ? 7.438 5.833 2.205 1.00 0.00 27 VAL A C 9
ATOM 9056 O O . VAL A 1 27 ? 8.572 5.975 2.658 1.00 0.00 27 VAL A O 9
ATOM 9069 N N . LEU A 1 28 ? 6.542 6.824 2.113 1.00 0.00 28 LEU A N 9
ATOM 9070 C CA . LEU A 1 28 ? 6.761 8.226 2.467 1.00 0.00 28 LEU A CA 9
ATOM 9071 C C . LEU A 1 28 ? 6.409 8.479 3.947 1.00 0.00 28 LEU A C 9
ATOM 9072 O O . LEU A 1 28 ? 7.039 9.318 4.590 1.00 0.00 28 LEU A O 9
ATOM 9088 N N . ASN A 1 29 ? 5.441 7.727 4.501 1.00 0.00 29 ASN A N 9
ATOM 9089 C CA . ASN A 1 29 ? 5.066 7.751 5.915 1.00 0.00 29 ASN A CA 9
ATOM 9090 C C . ASN A 1 29 ? 5.919 6.722 6.672 1.00 0.00 29 ASN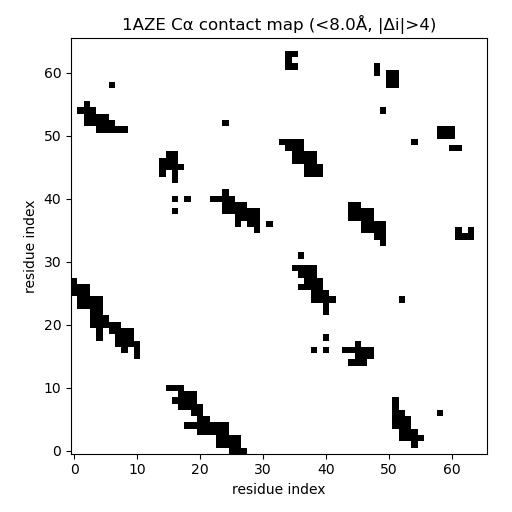 A C 9
ATOM 9091 O O . ASN A 1 29 ? 5.460 5.620 6.975 1.00 0.00 29 ASN A O 9
ATOM 9102 N N . GLU A 1 30 ? 7.170 7.102 6.977 1.00 0.00 30 GLU A N 9
ATOM 9103 C CA . GLU A 1 30 ? 8.149 6.301 7.717 1.00 0.00 30 GLU A CA 9
ATOM 9104 C C . GLU A 1 30 ? 7.575 5.758 9.037 1.00 0.00 30 GLU A C 9
ATOM 9105 O O . GLU A 1 30 ? 7.682 4.565 9.320 1.00 0.00 30 GLU A O 9
ATOM 9117 N N . GLU A 1 31 ? 6.919 6.637 9.807 1.00 0.00 31 GLU A N 9
ATOM 9118 C CA . GLU A 1 31 ? 6.126 6.302 10.991 1.00 0.00 31 GLU A CA 9
ATOM 9119 C C . GLU A 1 31 ? 4.891 5.502 10.562 1.00 0.00 31 GLU A C 9
ATOM 9120 O O . GLU A 1 31 ? 3.813 6.044 10.323 1.00 0.00 31 GLU A O 9
ATOM 9132 N N . SER A 1 32 ? 5.108 4.191 10.434 1.00 0.00 32 SER A N 9
ATOM 9133 C CA . SER A 1 32 ? 4.188 3.221 9.847 1.00 0.00 32 SER A CA 9
ATOM 9134 C C . SER A 1 32 ? 3.211 2.661 10.897 1.00 0.00 32 SER A C 9
ATOM 9135 O O . SER A 1 32 ? 3.144 1.448 11.101 1.00 0.00 32 SER A O 9
ATOM 9143 N N . ASP A 1 33 ? 2.429 3.547 11.533 1.00 0.00 33 ASP A N 9
ATOM 9144 C CA . ASP A 1 33 ? 1.349 3.222 12.469 1.00 0.00 33 ASP A CA 9
ATOM 9145 C C . ASP A 1 33 ? -0.017 3.279 11.757 1.00 0.00 33 ASP A C 9
ATOM 9146 O O . ASP A 1 33 ? -0.784 2.315 11.790 1.00 0.00 33 ASP A O 9
ATOM 9155 N N . GLN A 1 34 ? -0.303 4.409 11.091 1.00 0.00 34 GLN A N 9
ATOM 9156 C CA . GLN A 1 34 ? -1.488 4.641 10.273 1.00 0.00 34 GLN A CA 9
ATOM 9157 C C . GLN A 1 34 ? -1.513 3.638 9.109 1.00 0.00 34 GLN A C 9
ATOM 9158 O O . GLN A 1 34 ? -0.765 3.784 8.147 1.00 0.00 34 GLN A O 9
ATOM 9172 N N . ASN A 1 35 ? -2.373 2.616 9.233 1.00 0.00 35 ASN A N 9
ATOM 9173 C CA . ASN A 1 35 ? -2.465 1.415 8.395 1.00 0.00 35 ASN A CA 9
ATOM 9174 C C . ASN A 1 35 ? -2.316 1.686 6.889 1.00 0.00 35 ASN A C 9
ATOM 9175 O O . ASN A 1 35 ? -1.623 0.940 6.196 1.00 0.00 35 ASN A O 9
ATOM 9186 N N . TRP A 1 36 ? -2.964 2.748 6.392 1.00 0.00 36 TRP A N 9
ATOM 9187 C CA . TRP A 1 36 ? -2.856 3.198 5.012 1.00 0.00 36 TRP A CA 9
ATOM 9188 C C . TRP A 1 36 ? -1.701 4.202 4.895 1.00 0.00 36 TRP A C 9
ATOM 9189 O O . TRP A 1 36 ? -1.859 5.379 5.219 1.00 0.00 36 TRP A O 9
ATOM 9210 N N . TYR A 1 37 ? -0.548 3.728 4.404 1.00 0.00 37 TYR A N 9
ATOM 9211 C CA . TYR A 1 37 ? 0.673 4.509 4.210 1.00 0.00 37 TYR A CA 9
ATOM 9212 C C . TYR A 1 37 ? 0.641 5.124 2.807 1.00 0.00 37 TYR A C 9
ATOM 9213 O O . TYR A 1 37 ? 0.238 4.447 1.865 1.00 0.00 37 TYR A O 9
ATOM 9231 N N . LYS A 1 38 ? 1.127 6.360 2.627 1.00 0.00 38 LYS A N 9
ATOM 9232 C CA . LYS A 1 38 ? 1.299 6.911 1.285 1.00 0.00 38 LYS A CA 9
ATOM 9233 C C . LYS A 1 38 ? 2.701 6.540 0.785 1.00 0.00 38 LYS A C 9
ATOM 9234 O O . LYS A 1 38 ? 3.698 6.819 1.452 1.00 0.00 38 LYS A O 9
ATOM 9253 N N . ALA A 1 39 ? 2.756 5.879 -0.380 1.00 0.00 39 ALA A N 9
ATOM 9254 C CA . ALA A 1 39 ? 3.970 5.423 -1.048 1.00 0.00 39 ALA A CA 9
ATOM 9255 C C . ALA A 1 39 ? 4.020 5.914 -2.500 1.00 0.00 39 ALA A C 9
ATOM 9256 O O . ALA A 1 39 ? 2.983 6.197 -3.104 1.00 0.00 39 ALA A O 9
ATOM 9263 N N . GLU A 1 40 ? 5.236 5.960 -3.060 1.00 0.00 40 GLU A N 9
ATOM 9264 C CA . GLU A 1 40 ? 5.513 6.204 -4.469 1.00 0.00 40 GLU A CA 9
ATOM 9265 C C . GLU A 1 40 ? 5.970 4.895 -5.126 1.00 0.00 40 GLU A C 9
ATOM 9266 O O . GLU A 1 40 ? 6.929 4.271 -4.675 1.00 0.00 40 GLU A O 9
ATOM 9278 N N . LEU A 1 41 ? 5.282 4.480 -6.194 1.00 0.00 41 LEU A N 9
ATOM 9279 C CA . LEU A 1 41 ? 5.493 3.213 -6.880 1.00 0.00 41 LEU A CA 9
ATOM 9280 C C . LEU A 1 41 ? 6.761 3.271 -7.743 1.00 0.00 41 LEU A C 9
ATOM 9281 O O . LEU A 1 41 ? 7.758 2.610 -7.453 1.00 0.00 41 LEU A O 9
ATOM 9297 N N . ASN A 1 42 ? 6.690 4.086 -8.798 1.00 0.00 42 ASN A N 9
ATOM 9298 C CA . ASN A 1 42 ? 7.716 4.388 -9.785 1.00 0.00 42 ASN A CA 9
ATOM 9299 C C . ASN A 1 42 ? 7.220 5.532 -10.686 1.00 0.00 42 ASN A C 9
ATOM 9300 O O . ASN A 1 42 ? 7.922 6.522 -10.888 1.00 0.00 42 ASN A O 9
ATOM 9311 N N . GLY A 1 43 ? 5.998 5.376 -11.213 1.00 0.00 43 GLY A N 9
ATOM 9312 C CA . GLY A 1 43 ? 5.277 6.362 -12.007 1.00 0.00 43 GLY A CA 9
ATOM 9313 C C . GLY A 1 43 ? 4.413 7.297 -11.147 1.00 0.00 43 GLY A C 9
ATOM 9314 O O . GLY A 1 43 ? 4.485 8.514 -11.316 1.00 0.00 43 GLY A O 9
ATOM 9318 N N . LYS A 1 44 ? 3.564 6.730 -10.271 1.00 0.00 44 LYS A N 9
ATOM 9319 C CA . LYS A 1 44 ? 2.536 7.449 -9.507 1.00 0.00 44 LYS A CA 9
ATOM 9320 C C . LYS A 1 44 ? 2.594 7.152 -7.996 1.00 0.00 44 LYS A C 9
ATOM 9321 O O . LYS A 1 44 ? 3.124 6.127 -7.562 1.00 0.00 44 LYS A O 9
ATOM 9340 N N . ASP A 1 45 ? 2.000 8.067 -7.214 1.00 0.00 45 ASP A N 9
ATOM 9341 C CA . ASP A 1 45 ? 1.893 8.057 -5.758 1.00 0.00 45 ASP A CA 9
ATOM 9342 C C . ASP A 1 45 ? 0.433 7.863 -5.297 1.00 0.00 45 ASP A C 9
ATOM 9343 O O . ASP A 1 45 ? -0.496 8.369 -5.929 1.00 0.00 45 ASP A O 9
ATOM 9352 N N . GLY A 1 46 ? 0.231 7.145 -4.182 1.00 0.00 46 GLY A N 9
ATOM 9353 C CA . GLY A 1 46 ? -1.080 6.954 -3.555 1.00 0.00 46 GLY A CA 9
ATOM 9354 C C . GLY A 1 46 ? -1.016 6.073 -2.297 1.00 0.00 46 GLY A C 9
ATOM 9355 O O . GLY A 1 46 ? 0.069 5.750 -1.814 1.00 0.00 46 GLY A O 9
ATOM 9359 N N . PHE A 1 47 ? -2.185 5.674 -1.771 1.00 0.00 47 PHE A N 9
ATOM 9360 C CA . PHE A 1 47 ? -2.333 4.984 -0.487 1.00 0.00 47 PHE A CA 9
ATOM 9361 C C . PHE A 1 47 ? -2.251 3.453 -0.636 1.00 0.00 47 PHE A C 9
ATOM 9362 O O . PHE A 1 47 ? -2.695 2.878 -1.630 1.00 0.00 47 PHE A O 9
ATOM 9379 N N . ILE A 1 48 ? -1.655 2.814 0.381 1.00 0.00 48 ILE A N 9
ATOM 9380 C CA . ILE A 1 48 ? -1.231 1.428 0.458 1.00 0.00 48 ILE A CA 9
ATOM 9381 C C . ILE A 1 48 ? -1.669 0.859 1.819 1.00 0.00 48 ILE A C 9
ATOM 9382 O O . ILE A 1 48 ? -1.098 1.256 2.836 1.00 0.00 48 ILE A O 9
ATOM 9398 N N . PRO A 1 49 ? -2.631 -0.082 1.875 1.00 0.00 49 PRO A N 9
ATOM 9399 C CA . PRO A 1 49 ? -3.019 -0.736 3.118 1.00 0.00 49 PRO A CA 9
ATOM 9400 C C . PRO A 1 49 ? -1.953 -1.765 3.537 1.00 0.00 49 PRO A C 9
ATOM 9401 O O . PRO A 1 49 ? -1.521 -2.576 2.717 1.00 0.00 49 PRO A O 9
ATOM 9412 N N . LYS A 1 50 ? -1.528 -1.733 4.812 1.00 0.00 50 LYS A N 9
ATOM 9413 C CA . LYS A 1 50 ? -0.468 -2.580 5.370 1.00 0.00 50 LYS A CA 9
ATOM 9414 C C . LYS A 1 50 ? -0.642 -4.083 5.074 1.00 0.00 50 LYS A C 9
ATOM 9415 O O . LYS A 1 50 ? 0.338 -4.785 4.830 1.00 0.00 50 LYS A O 9
ATOM 9434 N N . ASN A 1 51 ? -1.890 -4.576 5.101 1.00 0.00 51 ASN A N 9
ATOM 9435 C CA . ASN A 1 51 ? -2.246 -5.971 4.838 1.00 0.00 51 ASN A CA 9
ATOM 9436 C C . ASN A 1 51 ? -1.872 -6.426 3.411 1.00 0.00 51 ASN A C 9
ATOM 9437 O O . ASN A 1 51 ? -1.650 -7.615 3.191 1.00 0.00 51 ASN A O 9
ATOM 9448 N N . TYR A 1 52 ? -1.807 -5.491 2.448 1.00 0.00 52 TYR A N 9
ATOM 9449 C CA . TYR A 1 52 ? -1.552 -5.736 1.027 1.00 0.00 52 TYR A CA 9
ATOM 9450 C C . TYR A 1 52 ? -0.061 -5.653 0.632 1.00 0.00 52 TYR A C 9
ATOM 9451 O O . TYR A 1 52 ? 0.248 -5.531 -0.552 1.00 0.00 52 TYR A O 9
ATOM 9469 N N . ILE A 1 53 ? 0.868 -5.790 1.591 1.00 0.00 53 ILE A N 9
ATOM 9470 C CA . ILE A 1 53 ? 2.313 -5.895 1.358 1.00 0.00 53 ILE A CA 9
ATOM 9471 C C . ILE A 1 53 ? 2.947 -6.969 2.258 1.00 0.00 53 ILE A C 9
ATOM 9472 O O . ILE A 1 53 ? 2.394 -7.338 3.295 1.00 0.00 53 ILE A O 9
ATOM 9488 N N . GLU A 1 54 ? 4.142 -7.435 1.866 1.00 0.00 54 GLU A N 9
ATOM 9489 C CA . GLU A 1 54 ? 5.007 -8.287 2.679 1.00 0.00 54 GLU A CA 9
ATOM 9490 C C . GLU A 1 54 ? 5.456 -7.535 3.945 1.00 0.00 54 GLU A C 9
ATOM 9491 O O . GLU A 1 54 ? 5.334 -8.052 5.055 1.00 0.00 54 GLU A O 9
ATOM 9503 N N . MET A 1 55 ? 5.978 -6.313 3.749 1.00 0.00 55 MET A N 9
ATOM 9504 C CA . MET A 1 55 ? 6.470 -5.374 4.759 1.00 0.00 55 MET A CA 9
ATOM 9505 C C . MET A 1 55 ? 7.829 -5.804 5.333 1.00 0.00 55 MET A C 9
ATOM 9506 O O . MET A 1 55 ? 8.801 -5.052 5.266 1.00 0.00 55 MET A O 9
ATOM 9520 N N . LYS A 1 56 ? 7.888 -7.027 5.872 1.00 0.00 56 LYS A N 9
ATOM 9521 C CA . LYS A 1 56 ? 9.103 -7.718 6.295 1.00 0.00 56 LYS A CA 9
ATOM 9522 C C . LYS A 1 56 ? 9.621 -8.577 5.129 1.00 0.00 56 LYS A C 9
ATOM 9523 O O . LYS A 1 56 ? 9.706 -9.798 5.245 1.00 0.00 56 LYS A O 9
ATOM 9544 N N . VAL B 2 1 ? -7.191 -17.911 4.665 1.00 0.00 1 VAL B N 9
ATOM 9545 C CA . VAL B 2 1 ? -7.929 -16.630 4.735 1.00 0.00 1 VAL B CA 9
ATOM 9546 C C . VAL B 2 1 ? -7.122 -15.503 4.056 1.00 0.00 1 VAL B C 9
ATOM 9547 O O . VAL B 2 1 ? -5.976 -15.283 4.449 1.00 0.00 1 VAL B O 9
ATOM 9562 N N . PRO B 2 2 ? -7.673 -14.793 3.049 1.00 0.00 2 PRO B N 9
ATOM 9563 C CA . PRO B 2 2 ? -6.967 -13.728 2.335 1.00 0.00 2 PRO B CA 9
ATOM 9564 C C . PRO B 2 2 ? -6.850 -12.451 3.195 1.00 0.00 2 PRO B C 9
ATOM 9565 O O . PRO B 2 2 ? -7.665 -12.241 4.094 1.00 0.00 2 PRO B O 9
ATOM 9576 N N . PRO B 2 3 ? -5.852 -11.585 2.927 1.00 0.00 3 PRO B N 9
ATOM 9577 C CA . PRO B 2 3 ? -5.627 -10.344 3.667 1.00 0.00 3 PRO B CA 9
ATOM 9578 C C . PRO B 2 3 ? -6.776 -9.345 3.417 1.00 0.00 3 PRO B C 9
ATOM 9579 O O . PRO B 2 3 ? -6.972 -8.935 2.273 1.00 0.00 3 PRO B O 9
ATOM 9590 N N . PRO B 2 4 ? -7.543 -8.944 4.452 1.00 0.00 4 PRO B N 9
ATOM 9591 C CA . PRO B 2 4 ? -8.669 -8.024 4.309 1.00 0.00 4 PRO B CA 9
ATOM 9592 C C . PRO B 2 4 ? -8.189 -6.569 4.169 1.00 0.00 4 PRO B C 9
ATOM 9593 O O . PRO B 2 4 ? -7.051 -6.246 4.507 1.00 0.00 4 PRO B O 9
ATOM 9604 N N . VAL B 2 5 ? -9.071 -5.690 3.674 1.00 0.00 5 VAL B N 9
ATOM 9605 C CA . VAL B 2 5 ? -8.818 -4.260 3.487 1.00 0.00 5 VAL B CA 9
ATOM 9606 C C . VAL B 2 5 ? -9.059 -3.524 4.827 1.00 0.00 5 VAL B C 9
ATOM 9607 O O . VAL B 2 5 ? -10.200 -3.500 5.290 1.00 0.00 5 VAL B O 9
ATOM 9620 N N . PRO B 2 6 ? -8.030 -2.919 5.463 1.00 0.00 6 PRO B N 9
ATOM 9621 C CA . PRO B 2 6 ? -8.167 -2.164 6.712 1.00 0.00 6 PRO B CA 9
ATOM 9622 C C . PRO B 2 6 ? -9.106 -0.949 6.585 1.00 0.00 6 PRO B C 9
ATOM 9623 O O . PRO B 2 6 ? -9.235 -0.390 5.495 1.00 0.00 6 PRO B O 9
ATOM 9634 N N . PRO B 2 7 ? -9.710 -0.481 7.694 1.00 0.00 7 PRO B N 9
ATOM 9635 C CA . PRO B 2 7 ? -10.445 0.779 7.732 1.00 0.00 7 PRO B CA 9
ATOM 9636 C C . PRO B 2 7 ? -9.471 1.960 7.567 1.00 0.00 7 PRO B C 9
ATOM 9637 O O . PRO B 2 7 ? -8.386 1.959 8.154 1.00 0.00 7 PRO B O 9
ATOM 9648 N N . ARG B 2 8 ? -9.850 2.961 6.758 1.00 0.00 8 ARG B N 9
ATOM 9649 C CA . ARG B 2 8 ? -9.009 4.121 6.456 1.00 0.00 8 ARG B CA 9
ATOM 9650 C C . ARG B 2 8 ? -8.657 4.935 7.705 1.00 0.00 8 ARG B C 9
ATOM 9651 O O . ARG B 2 8 ? -7.489 5.258 7.909 1.00 0.00 8 ARG B O 9
ATOM 9672 N N . ARG B 2 9 ? -9.656 5.242 8.543 1.00 0.00 9 ARG B N 9
ATOM 9673 C CA . ARG B 2 9 ? -9.488 5.946 9.816 1.00 0.00 9 ARG B CA 9
ATOM 9674 C C . ARG B 2 9 ? -8.828 7.319 9.579 1.00 0.00 9 ARG B C 9
ATOM 9675 O O . ARG B 2 9 ? -7.698 7.556 10.003 1.00 0.00 9 ARG B O 9
ATOM 9696 N N . ARG B 2 10 ? -9.541 8.195 8.854 1.00 0.00 10 ARG B N 9
ATOM 9697 C CA . ARG B 2 10 ? -9.057 9.468 8.321 1.00 0.00 10 ARG B CA 9
ATOM 9698 C C . ARG B 2 10 ? -7.954 9.225 7.272 1.00 0.00 10 ARG B C 9
ATOM 9699 O O . ARG B 2 10 ? -6.767 9.445 7.600 1.00 0.00 10 ARG B O 9
ATOM 9721 N N . MET A 1 1 ? 13.769 3.554 1.054 1.00 0.00 1 MET A N 10
ATOM 9722 C CA . MET A 1 1 ? 12.949 2.596 1.783 1.00 0.00 1 MET A CA 10
ATOM 9723 C C . MET A 1 1 ? 11.784 2.108 0.902 1.00 0.00 1 MET A C 10
ATOM 9724 O O . MET A 1 1 ? 11.128 2.900 0.223 1.00 0.00 1 MET A O 10
ATOM 9739 N N . GLU A 1 2 ? 11.530 0.791 0.922 1.00 0.00 2 GLU A N 10
ATOM 9740 C CA . GLU A 1 2 ? 10.570 0.111 0.055 1.00 0.00 2 GLU A CA 10
ATOM 9741 C C . GLU A 1 2 ? 9.907 -1.103 0.739 1.00 0.00 2 GLU A C 10
ATOM 9742 O O . GLU A 1 2 ? 10.428 -1.644 1.714 1.00 0.00 2 GLU A O 10
ATOM 9754 N N . ALA A 1 3 ? 8.739 -1.506 0.208 1.00 0.00 3 ALA A N 10
ATOM 9755 C CA . ALA A 1 3 ? 7.892 -2.615 0.656 1.00 0.00 3 ALA A CA 10
ATOM 9756 C C . ALA A 1 3 ? 7.622 -3.590 -0.500 1.00 0.00 3 ALA A C 10
ATOM 9757 O O . ALA A 1 3 ? 7.343 -3.154 -1.617 1.00 0.00 3 ALA A O 10
ATOM 9764 N N . ILE A 1 4 ? 7.646 -4.904 -0.222 1.00 0.00 4 ILE A N 10
ATOM 9765 C CA . ILE A 1 4 ? 7.266 -5.939 -1.189 1.00 0.00 4 ILE A CA 10
ATOM 9766 C C . ILE A 1 4 ? 5.736 -6.049 -1.273 1.00 0.00 4 ILE A C 10
ATOM 9767 O O . ILE A 1 4 ? 5.053 -6.060 -0.247 1.00 0.00 4 ILE A O 10
ATOM 9783 N N . ALA A 1 5 ? 5.200 -6.142 -2.496 1.00 0.00 5 ALA A N 10
ATOM 9784 C CA . ALA A 1 5 ? 3.791 -6.409 -2.754 1.00 0.00 5 ALA A CA 10
ATOM 9785 C C . ALA A 1 5 ? 3.461 -7.866 -2.403 1.00 0.00 5 ALA A C 10
ATOM 9786 O O . ALA A 1 5 ? 3.897 -8.784 -3.094 1.00 0.00 5 ALA A O 10
ATOM 9793 N N . LYS A 1 6 ? 2.723 -8.089 -1.309 1.00 0.00 6 LYS A N 10
ATOM 9794 C CA . LYS A 1 6 ? 2.449 -9.420 -0.765 1.00 0.00 6 LYS A CA 10
ATOM 9795 C C . LYS A 1 6 ? 1.168 -10.021 -1.371 1.00 0.00 6 LYS A C 10
ATOM 9796 O O . LYS A 1 6 ? 1.128 -11.219 -1.650 1.00 0.00 6 LYS A O 10
ATOM 9815 N N . VAL A 1 7 ? 0.139 -9.187 -1.591 1.00 0.00 7 VAL A N 10
ATOM 9816 C CA . VAL A 1 7 ? -1.126 -9.532 -2.246 1.00 0.00 7 VAL A CA 10
ATOM 9817 C C . VAL A 1 7 ? -1.468 -8.444 -3.281 1.00 0.00 7 VAL A C 10
ATOM 9818 O O . VAL A 1 7 ? -1.233 -7.261 -3.036 1.00 0.00 7 VAL A O 10
ATOM 9831 N N . ASP A 1 8 ? -2.023 -8.840 -4.437 1.00 0.00 8 ASP A N 10
ATOM 9832 C CA . ASP A 1 8 ? -2.377 -7.952 -5.545 1.00 0.00 8 ASP A CA 10
ATOM 9833 C C . ASP A 1 8 ? -3.525 -7.003 -5.139 1.00 0.00 8 ASP A C 10
ATOM 9834 O O . ASP A 1 8 ? -4.690 -7.403 -5.157 1.00 0.00 8 ASP A O 10
ATOM 9843 N N . PHE A 1 9 ? -3.206 -5.751 -4.769 1.00 0.00 9 PHE A N 10
ATOM 9844 C CA . PHE A 1 9 ? -4.194 -4.755 -4.344 1.00 0.00 9 PHE A CA 10
ATOM 9845 C C . PHE A 1 9 ? -4.848 -4.063 -5.551 1.00 0.00 9 PHE A C 10
ATOM 9846 O O . PHE A 1 9 ? -4.165 -3.723 -6.519 1.00 0.00 9 PHE A O 10
ATOM 9863 N N . LYS A 1 10 ? -6.175 -3.868 -5.483 1.00 0.00 10 LYS A N 10
ATOM 9864 C CA . LYS A 1 10 ? -7.012 -3.374 -6.575 1.00 0.00 10 LYS A CA 10
ATOM 9865 C C . LYS A 1 10 ? -8.089 -2.414 -6.031 1.00 0.00 10 LYS A C 10
ATOM 9866 O O . LYS A 1 10 ? -9.194 -2.844 -5.701 1.00 0.00 10 LYS A O 10
ATOM 9885 N N . ALA A 1 11 ? -7.767 -1.113 -5.967 1.00 0.00 11 ALA A N 10
ATOM 9886 C CA . ALA A 1 11 ? -8.690 -0.008 -5.683 1.00 0.00 11 ALA A CA 10
ATOM 9887 C C . ALA A 1 11 ? -8.993 0.797 -6.963 1.00 0.00 11 ALA A C 10
ATOM 9888 O O . ALA A 1 11 ? -8.308 0.661 -7.978 1.00 0.00 11 ALA A O 10
ATOM 9895 N N . THR A 1 12 ? -10.040 1.635 -6.914 1.00 0.00 12 THR A N 10
ATOM 9896 C CA . THR A 1 12 ? -10.534 2.436 -8.039 1.00 0.00 12 THR A CA 10
ATOM 9897 C C . THR A 1 12 ? -10.809 3.878 -7.577 1.00 0.00 12 THR A C 10
ATOM 9898 O O . THR A 1 12 ? -11.960 4.270 -7.388 1.00 0.00 12 THR A O 10
ATOM 9909 N N . ALA A 1 13 ? -9.741 4.672 -7.402 1.00 0.00 13 ALA A N 10
ATOM 9910 C CA . ALA A 1 13 ? -9.802 6.062 -6.945 1.00 0.00 13 ALA A CA 10
ATOM 9911 C C . ALA A 1 13 ? -8.517 6.837 -7.297 1.00 0.00 13 ALA A C 10
ATOM 9912 O O . ALA A 1 13 ? -7.584 6.296 -7.892 1.00 0.00 13 ALA A O 10
ATOM 9919 N N . ASP A 1 14 ? -8.470 8.117 -6.906 1.00 0.00 14 ASP A N 10
ATOM 9920 C CA . ASP A 1 14 ? -7.292 8.978 -6.995 1.00 0.00 14 ASP A CA 10
ATOM 9921 C C . ASP A 1 14 ? -6.319 8.678 -5.840 1.00 0.00 14 ASP A C 10
ATOM 9922 O O . ASP A 1 14 ? -5.134 8.445 -6.077 1.00 0.00 14 ASP A O 10
ATOM 9931 N N . ASP A 1 15 ? -6.829 8.678 -4.598 1.00 0.00 15 ASP A N 10
ATOM 9932 C CA . ASP A 1 15 ? -6.088 8.479 -3.352 1.00 0.00 15 ASP A CA 10
ATOM 9933 C C . ASP A 1 15 ? -5.243 7.192 -3.352 1.00 0.00 15 ASP A C 10
ATOM 9934 O O . ASP A 1 15 ? -4.058 7.236 -3.026 1.00 0.00 15 ASP A O 10
ATOM 9943 N N . GLU A 1 16 ? -5.854 6.049 -3.701 1.00 0.00 16 GLU A N 10
ATOM 9944 C CA . GLU A 1 16 ? -5.241 4.727 -3.726 1.00 0.00 16 GLU A CA 10
ATOM 9945 C C . GLU A 1 16 ? -4.025 4.598 -4.659 1.00 0.00 16 GLU A C 10
ATOM 9946 O O . GLU A 1 16 ? -3.687 5.505 -5.420 1.00 0.00 16 GLU A O 10
ATOM 9958 N N . LEU A 1 17 ? -3.408 3.412 -4.616 1.00 0.00 17 LEU A N 10
ATOM 9959 C CA . LEU A 1 17 ? -2.383 2.956 -5.543 1.00 0.00 17 LEU A CA 10
ATOM 9960 C C . LEU A 1 17 ? -2.497 1.427 -5.655 1.00 0.00 17 LEU A C 10
ATOM 9961 O O . LEU A 1 17 ? -2.069 0.712 -4.753 1.00 0.00 17 LEU A O 10
ATOM 9977 N N . SER A 1 18 ? -3.071 0.925 -6.756 1.00 0.00 18 SER A N 10
ATOM 9978 C CA . SER A 1 18 ? -3.173 -0.506 -7.062 1.00 0.00 18 SER A CA 10
ATOM 9979 C C . SER A 1 18 ? -1.818 -1.069 -7.520 1.00 0.00 18 SER A C 10
ATOM 9980 O O . SER A 1 18 ? -0.991 -0.335 -8.064 1.00 0.00 18 SER A O 10
ATOM 9988 N N . PHE A 1 19 ? -1.591 -2.375 -7.308 1.00 0.00 19 PHE A N 10
ATOM 9989 C CA . PHE A 1 19 ? -0.329 -3.032 -7.657 1.00 0.00 19 PHE A CA 10
ATOM 9990 C C . PHE A 1 19 ? -0.450 -4.561 -7.778 1.00 0.00 19 PHE A C 10
ATOM 9991 O O . PHE A 1 19 ? -1.360 -5.183 -7.231 1.00 0.00 19 PHE A O 10
ATOM 10008 N N . LYS A 1 20 ? 0.524 -5.141 -8.491 1.00 0.00 20 LYS A N 10
ATOM 10009 C CA . LYS A 1 20 ? 0.775 -6.571 -8.671 1.00 0.00 20 LYS A CA 10
ATOM 10010 C C . LYS A 1 20 ? 1.642 -7.109 -7.518 1.00 0.00 20 LYS A C 10
ATOM 10011 O O . LYS A 1 20 ? 2.477 -6.377 -6.989 1.00 0.00 20 LYS A O 10
ATOM 10030 N N . ARG A 1 21 ? 1.493 -8.396 -7.163 1.00 0.00 21 ARG A N 10
ATOM 10031 C CA . ARG A 1 21 ? 2.356 -9.063 -6.182 1.00 0.00 21 ARG A CA 10
ATOM 10032 C C . ARG A 1 21 ? 3.806 -9.223 -6.688 1.00 0.00 21 ARG A C 10
ATOM 10033 O O . ARG A 1 21 ? 4.050 -9.325 -7.890 1.00 0.00 21 ARG A O 10
ATOM 10054 N N . GLY A 1 22 ? 4.768 -9.230 -5.753 1.00 0.00 22 GLY A N 10
ATOM 10055 C CA . GLY A 1 22 ? 6.209 -9.251 -5.996 1.00 0.00 22 GLY A CA 10
ATOM 10056 C C . GLY A 1 22 ? 6.806 -7.842 -6.102 1.00 0.00 22 GLY A C 10
ATOM 10057 O O . GLY A 1 22 ? 7.826 -7.563 -5.471 1.00 0.00 22 GLY A O 10
ATOM 10061 N N . ASP A 1 23 ? 6.179 -6.966 -6.905 1.00 0.00 23 ASP A N 10
ATOM 10062 C CA . ASP A 1 23 ? 6.580 -5.589 -7.194 1.00 0.00 23 ASP A CA 10
ATOM 10063 C C . ASP A 1 23 ? 7.027 -4.834 -5.926 1.00 0.00 23 ASP A C 10
ATOM 10064 O O . ASP A 1 23 ? 6.331 -4.836 -4.911 1.00 0.00 23 ASP A O 10
ATOM 10073 N N . ILE A 1 24 ? 8.210 -4.211 -5.997 1.00 0.00 24 ILE A N 10
ATOM 10074 C CA . ILE A 1 24 ? 8.868 -3.505 -4.897 1.00 0.00 24 ILE A CA 10
ATOM 10075 C C . ILE A 1 24 ? 8.505 -2.014 -4.987 1.00 0.00 24 ILE A C 10
ATOM 10076 O O . ILE A 1 24 ? 9.048 -1.290 -5.822 1.00 0.00 24 ILE A O 10
ATOM 10092 N N . LEU A 1 25 ? 7.575 -1.563 -4.132 1.00 0.00 25 LEU A N 10
ATOM 10093 C CA . LEU A 1 25 ? 7.050 -0.197 -4.103 1.00 0.00 25 LEU A CA 10
ATOM 10094 C C . LEU A 1 25 ? 7.887 0.692 -3.170 1.00 0.00 25 LEU A C 10
ATOM 10095 O O . LEU A 1 25 ? 8.327 0.247 -2.112 1.00 0.00 25 LEU A O 10
ATOM 10111 N N . LYS A 1 26 ? 8.072 1.962 -3.560 1.00 0.00 26 LYS A N 10
ATOM 10112 C CA . LYS A 1 26 ? 8.894 2.961 -2.879 1.00 0.00 26 LYS A CA 10
ATOM 10113 C C . LYS A 1 26 ? 8.026 3.709 -1.855 1.00 0.00 26 LYS A C 10
ATOM 10114 O O . LYS A 1 26 ? 7.305 4.638 -2.222 1.00 0.00 26 LYS A O 10
ATOM 10133 N N . VAL A 1 27 ? 8.089 3.312 -0.574 1.00 0.00 27 VAL A N 10
ATOM 10134 C CA . VAL A 1 27 ? 7.216 3.809 0.479 1.00 0.00 27 VAL A CA 10
ATOM 10135 C C . VAL A 1 27 ? 7.803 5.050 1.154 1.00 0.00 27 VAL A C 10
ATOM 10136 O O . VAL A 1 27 ? 9.017 5.176 1.314 1.00 0.00 27 VAL A O 10
ATOM 10149 N N . LEU A 1 28 ? 6.905 5.967 1.530 1.00 0.00 28 LEU A N 10
ATOM 10150 C CA . LEU A 1 28 ? 7.229 7.318 2.002 1.00 0.00 28 LEU A CA 10
ATOM 10151 C C . LEU A 1 28 ? 6.799 7.572 3.463 1.00 0.00 28 LEU A C 10
ATOM 10152 O O . LEU A 1 28 ? 7.353 8.471 4.095 1.00 0.00 28 LEU A O 10
ATOM 10168 N N . ASN A 1 29 ? 5.836 6.806 4.010 1.00 0.00 29 ASN A N 10
ATOM 10169 C CA . ASN A 1 29 ? 5.385 6.913 5.406 1.00 0.00 29 ASN A CA 10
ATOM 10170 C C . ASN A 1 29 ? 4.879 5.571 5.977 1.00 0.00 29 ASN A C 10
ATOM 10171 O O . ASN A 1 29 ? 4.653 4.615 5.235 1.00 0.00 29 ASN A O 10
ATOM 10182 N N . GLU A 1 30 ? 4.664 5.535 7.301 1.00 0.00 30 GLU A N 10
ATOM 10183 C CA . GLU A 1 30 ? 4.040 4.436 8.048 1.00 0.00 30 GLU A CA 10
ATOM 10184 C C . GLU A 1 30 ? 3.506 4.935 9.402 1.00 0.00 30 GLU A C 10
ATOM 10185 O O . GLU A 1 30 ? 2.351 4.686 9.748 1.00 0.00 30 GLU A O 10
ATOM 10197 N N . GLU A 1 31 ? 4.366 5.627 10.162 1.00 0.00 31 GLU A N 10
ATOM 10198 C CA . GLU A 1 31 ? 4.066 6.383 11.378 1.00 0.00 31 GLU A CA 10
ATOM 10199 C C . GLU A 1 31 ? 3.612 5.567 12.610 1.00 0.00 31 GLU A C 10
ATOM 10200 O O . GLU A 1 31 ? 3.662 6.087 13.723 1.00 0.00 31 GLU A O 10
ATOM 10212 N N . SER A 1 32 ? 3.180 4.308 12.432 1.00 0.00 32 SER A N 10
ATOM 10213 C CA . SER A 1 32 ? 2.631 3.422 13.463 1.00 0.00 32 SER A CA 10
ATOM 10214 C C . SER A 1 32 ? 1.275 3.930 13.997 1.00 0.00 32 SER A C 10
ATOM 10215 O O . SER A 1 32 ? 1.016 3.908 15.200 1.00 0.00 32 SER A O 10
ATOM 10223 N N . ASP A 1 33 ? 0.406 4.365 13.073 1.00 0.00 33 ASP A N 10
ATOM 10224 C CA . ASP A 1 33 ? -0.956 4.850 13.308 1.00 0.00 33 ASP A CA 10
ATOM 10225 C C . ASP A 1 33 ? -1.728 4.951 11.978 1.00 0.00 33 ASP A C 10
ATOM 10226 O O . ASP A 1 33 ? -2.905 4.592 11.910 1.00 0.00 33 ASP A O 10
ATOM 10235 N N . GLN A 1 34 ? -1.057 5.428 10.916 1.00 0.00 34 GLN A N 10
ATOM 10236 C CA . GLN A 1 34 ? -1.603 5.555 9.571 1.00 0.00 34 GLN A CA 10
ATOM 10237 C C . GLN A 1 34 ? -2.054 4.190 9.022 1.00 0.00 34 GLN A C 10
ATOM 10238 O O . GLN A 1 34 ? -3.212 4.043 8.637 1.00 0.00 34 GLN A O 10
ATOM 10252 N N . ASN A 1 35 ? -1.137 3.207 8.988 1.00 0.00 35 ASN A N 10
ATOM 10253 C CA . ASN A 1 35 ? -1.332 1.857 8.436 1.00 0.00 35 ASN A CA 10
ATOM 10254 C C . ASN A 1 35 ? -1.693 1.847 6.933 1.00 0.00 35 ASN A C 10
ATOM 10255 O O . ASN A 1 35 ? -2.212 0.855 6.420 1.00 0.00 35 ASN A O 10
ATOM 10266 N N . TRP A 1 36 ? -1.375 2.940 6.225 1.00 0.00 36 TRP A N 10
ATOM 10267 C CA . TRP A 1 36 ? -1.518 3.119 4.787 1.00 0.00 36 TRP A CA 10
ATOM 10268 C C . TRP A 1 36 ? -0.337 3.977 4.316 1.00 0.00 36 TRP A C 10
ATOM 10269 O O . TRP A 1 36 ? -0.253 5.155 4.671 1.00 0.00 36 TRP A O 10
ATOM 10290 N N . TYR A 1 37 ? 0.581 3.405 3.526 1.00 0.00 37 TYR A N 10
ATOM 10291 C CA . TYR A 1 37 ? 1.812 4.091 3.129 1.00 0.00 37 TYR A CA 10
ATOM 10292 C C . TYR A 1 37 ? 1.529 4.857 1.840 1.00 0.00 37 TYR A C 10
ATOM 10293 O O . TYR A 1 37 ? 0.967 4.278 0.913 1.00 0.00 37 TYR A O 10
ATOM 10311 N N . LYS A 1 38 ? 1.959 6.121 1.733 1.00 0.00 38 LYS A N 10
ATOM 10312 C CA . LYS A 1 38 ? 1.724 6.891 0.517 1.00 0.00 38 LYS A CA 10
ATOM 10313 C C . LYS A 1 38 ? 2.912 6.619 -0.411 1.00 0.00 38 LYS A C 10
ATOM 10314 O O . LYS A 1 38 ? 3.859 7.396 -0.489 1.00 0.00 38 LYS A O 10
ATOM 10333 N N . ALA A 1 39 ? 2.864 5.450 -1.060 1.00 0.00 39 ALA A N 10
ATOM 10334 C CA . ALA A 1 39 ? 3.948 4.863 -1.830 1.00 0.00 39 ALA A CA 10
ATOM 10335 C C . ALA A 1 39 ? 3.868 5.228 -3.313 1.00 0.00 39 ALA A C 10
ATOM 10336 O O . ALA A 1 39 ? 2.781 5.373 -3.875 1.00 0.00 39 ALA A O 10
ATOM 10343 N N . GLU A 1 40 ? 5.042 5.331 -3.944 1.00 0.00 40 GLU A N 10
ATOM 10344 C CA . GLU A 1 40 ? 5.222 5.604 -5.356 1.00 0.00 40 GLU A CA 10
ATOM 10345 C C . GLU A 1 40 ? 5.655 4.323 -6.086 1.00 0.00 40 GLU A C 10
ATOM 10346 O O . GLU A 1 40 ? 6.534 3.601 -5.612 1.00 0.00 40 GLU A O 10
ATOM 10358 N N . LEU A 1 41 ? 5.018 4.028 -7.229 1.00 0.00 41 LEU A N 10
ATOM 10359 C CA . LEU A 1 41 ? 5.278 2.839 -8.036 1.00 0.00 41 LEU A CA 10
ATOM 10360 C C . LEU A 1 41 ? 6.407 3.132 -9.038 1.00 0.00 41 LEU A C 10
ATOM 10361 O O . LEU A 1 41 ? 7.564 2.798 -8.785 1.00 0.00 41 LEU A O 10
ATOM 10377 N N . ASN A 1 42 ? 6.052 3.776 -10.157 1.00 0.00 42 ASN A N 10
ATOM 10378 C CA . ASN A 1 42 ? 6.927 4.274 -11.211 1.00 0.00 42 ASN A CA 10
ATOM 10379 C C . ASN A 1 42 ? 6.085 5.116 -12.191 1.00 0.00 42 ASN A C 10
ATOM 10380 O O . ASN A 1 42 ? 5.996 4.802 -13.377 1.00 0.00 42 ASN A O 10
ATOM 10391 N N . GLY A 1 43 ? 5.432 6.170 -11.679 1.00 0.00 43 GLY A N 10
ATOM 10392 C CA . GLY A 1 43 ? 4.479 6.986 -12.427 1.00 0.00 43 GLY A CA 10
ATOM 10393 C C . GLY A 1 43 ? 3.458 7.696 -11.528 1.00 0.00 43 GLY A C 10
ATOM 10394 O O . GLY A 1 43 ? 3.125 8.852 -11.790 1.00 0.00 43 GLY A O 10
ATOM 10398 N N . LYS A 1 44 ? 2.942 7.006 -10.496 1.00 0.00 44 LYS A N 10
ATOM 10399 C CA . LYS A 1 44 ? 1.910 7.505 -9.582 1.00 0.00 44 LYS A CA 10
ATOM 10400 C C . LYS A 1 44 ? 2.335 7.309 -8.118 1.00 0.00 44 LYS A C 10
ATOM 10401 O O . LYS A 1 44 ? 2.868 6.260 -7.758 1.00 0.00 44 LYS A O 10
ATOM 10420 N N . ASP A 1 45 ? 2.024 8.317 -7.288 1.00 0.00 45 ASP A N 10
ATOM 10421 C CA . ASP A 1 45 ? 2.113 8.325 -5.832 1.00 0.00 45 ASP A CA 10
ATOM 10422 C C . ASP A 1 45 ? 0.693 8.190 -5.244 1.00 0.00 45 ASP A C 10
ATOM 10423 O O . ASP A 1 45 ? -0.212 8.924 -5.646 1.00 0.00 45 ASP A O 10
ATOM 10432 N N . GLY A 1 46 ? 0.489 7.253 -4.306 1.00 0.00 46 GLY A N 10
ATOM 10433 C CA . GLY A 1 46 ? -0.807 7.010 -3.673 1.00 0.00 46 GLY A CA 10
ATOM 10434 C C . GLY A 1 46 ? -0.733 5.983 -2.534 1.00 0.00 46 GLY A C 10
ATOM 10435 O O . GLY A 1 46 ? 0.333 5.452 -2.230 1.00 0.00 46 GLY A O 10
ATOM 10439 N N . PHE A 1 47 ? -1.881 5.681 -1.912 1.00 0.00 47 PHE A N 10
ATOM 10440 C CA . PHE A 1 47 ? -1.955 4.901 -0.676 1.00 0.00 47 PHE A CA 10
ATOM 10441 C C . PHE A 1 47 ? -2.066 3.386 -0.922 1.00 0.00 47 PHE A C 10
ATOM 10442 O O . PHE A 1 47 ? -2.859 2.936 -1.750 1.00 0.00 47 PHE A O 10
ATOM 10459 N N . ILE A 1 48 ? -1.264 2.614 -0.164 1.00 0.00 48 ILE A N 10
ATOM 10460 C CA . ILE A 1 48 ? -1.203 1.152 -0.159 1.00 0.00 48 ILE A CA 10
ATOM 10461 C C . ILE A 1 48 ? -1.473 0.619 1.263 1.00 0.00 48 ILE A C 10
ATOM 10462 O O . ILE A 1 48 ? -0.854 1.101 2.212 1.00 0.00 48 ILE A O 10
ATOM 10478 N N . PRO A 1 49 ? -2.388 -0.356 1.439 1.00 0.00 49 PRO A N 10
ATOM 10479 C CA . PRO A 1 49 ? -2.771 -0.890 2.742 1.00 0.00 49 PRO A CA 10
ATOM 10480 C C . PRO A 1 49 ? -1.687 -1.822 3.306 1.00 0.00 49 PRO A C 10
ATOM 10481 O O . PRO A 1 49 ? -1.194 -2.697 2.596 1.00 0.00 49 PRO A O 10
ATOM 10492 N N . LYS A 1 50 ? -1.350 -1.646 4.594 1.00 0.00 50 LYS A N 10
ATOM 10493 C CA . LYS A 1 50 ? -0.331 -2.408 5.325 1.00 0.00 50 LYS A CA 10
ATOM 10494 C C . LYS A 1 50 ? -0.493 -3.940 5.215 1.00 0.00 50 LYS A C 10
ATOM 10495 O O . LYS A 1 50 ? 0.508 -4.651 5.163 1.00 0.00 50 LYS A O 10
ATOM 10514 N N . ASN A 1 51 ? -1.734 -4.453 5.186 1.00 0.00 51 ASN A N 10
ATOM 10515 C CA . ASN A 1 51 ? -2.035 -5.886 5.107 1.00 0.00 51 ASN A CA 10
ATOM 10516 C C . ASN A 1 51 ? -1.501 -6.536 3.811 1.00 0.00 51 ASN A C 10
ATOM 10517 O O . ASN A 1 51 ? -0.893 -7.604 3.864 1.00 0.00 51 ASN A O 10
ATOM 10528 N N . TYR A 1 52 ? -1.714 -5.896 2.651 1.00 0.00 52 TYR A N 10
ATOM 10529 C CA . TYR A 1 52 ? -1.349 -6.419 1.327 1.00 0.00 52 TYR A CA 10
ATOM 10530 C C . TYR A 1 52 ? 0.168 -6.364 1.027 1.00 0.00 52 TYR A C 10
ATOM 10531 O O . TYR A 1 52 ? 0.566 -6.667 -0.098 1.00 0.00 52 TYR A O 10
ATOM 10549 N N . ILE A 1 53 ? 1.015 -5.978 1.997 1.00 0.00 53 ILE A N 10
ATOM 10550 C CA . ILE A 1 53 ? 2.443 -5.698 1.820 1.00 0.00 53 ILE A CA 10
ATOM 10551 C C . ILE A 1 53 ? 3.254 -6.047 3.079 1.00 0.00 53 ILE A C 10
ATOM 10552 O O . ILE A 1 53 ? 2.698 -6.257 4.157 1.00 0.00 53 ILE A O 10
ATOM 10568 N N . GLU A 1 54 ? 4.586 -6.076 2.931 1.00 0.00 54 GLU A N 10
ATOM 10569 C CA . GLU A 1 54 ? 5.542 -6.164 4.037 1.00 0.00 54 GLU A CA 10
ATOM 10570 C C . GLU A 1 54 ? 6.079 -4.763 4.368 1.00 0.00 54 GLU A C 10
ATOM 10571 O O . GLU A 1 54 ? 5.871 -3.809 3.619 1.00 0.00 54 GLU A O 10
ATOM 10583 N N . MET A 1 55 ? 6.797 -4.632 5.491 1.00 0.00 55 MET A N 10
ATOM 10584 C CA . MET A 1 55 ? 7.558 -3.428 5.809 1.00 0.00 55 MET A CA 10
ATOM 10585 C C . MET A 1 55 ? 8.696 -3.319 4.778 1.00 0.00 55 MET A C 10
ATOM 10586 O O . MET A 1 55 ? 8.892 -2.270 4.169 1.00 0.00 55 MET A O 10
ATOM 10600 N N . LYS A 1 56 ? 9.389 -4.446 4.562 1.00 0.00 56 LYS A N 10
ATOM 10601 C CA . LYS A 1 56 ? 10.358 -4.684 3.501 1.00 0.00 56 LYS A CA 10
ATOM 10602 C C . LYS A 1 56 ? 10.189 -6.124 2.992 1.00 0.00 56 LYS A C 10
ATOM 10603 O O . LYS A 1 56 ? 10.004 -6.324 1.795 1.00 0.00 56 LYS A O 10
ATOM 10624 N N . VAL B 2 1 ? -13.661 -13.960 -0.160 1.00 0.00 1 VAL B N 10
ATOM 10625 C CA . VAL B 2 1 ? -13.327 -12.517 -0.106 1.00 0.00 1 VAL B CA 10
ATOM 10626 C C . VAL B 2 1 ? -11.811 -12.283 0.058 1.00 0.00 1 VAL B C 10
ATOM 10627 O O . VAL B 2 1 ? -11.140 -13.107 0.683 1.00 0.00 1 VAL B O 10
ATOM 10642 N N . PRO B 2 2 ? -11.254 -11.179 -0.481 1.00 0.00 2 PRO B N 10
ATOM 10643 C CA . PRO B 2 2 ? -9.838 -10.838 -0.343 1.00 0.00 2 PRO B CA 10
ATOM 10644 C C . PRO B 2 2 ? -9.523 -10.303 1.074 1.00 0.00 2 PRO B C 10
ATOM 10645 O O . PRO B 2 2 ? -10.448 -10.022 1.840 1.00 0.00 2 PRO B O 10
ATOM 10656 N N . PRO B 2 3 ? -8.234 -10.164 1.452 1.00 0.00 3 PRO B N 10
ATOM 10657 C CA . PRO B 2 3 ? -7.821 -9.731 2.789 1.00 0.00 3 PRO B CA 10
ATOM 10658 C C . PRO B 2 3 ? -8.427 -8.375 3.212 1.00 0.00 3 PRO B C 10
ATOM 10659 O O . PRO B 2 3 ? -8.588 -7.493 2.369 1.00 0.00 3 PRO B O 10
ATOM 10670 N N . PRO B 2 4 ? -8.769 -8.181 4.500 1.00 0.00 4 PRO B N 10
ATOM 10671 C CA . PRO B 2 4 ? -9.362 -6.941 4.991 1.00 0.00 4 PRO B CA 10
ATOM 10672 C C . PRO B 2 4 ? -8.289 -5.848 5.134 1.00 0.00 4 PRO B C 10
ATOM 10673 O O . PRO B 2 4 ? -7.400 -5.956 5.978 1.00 0.00 4 PRO B O 10
ATOM 10684 N N . VAL B 2 5 ? -8.386 -4.772 4.337 1.00 0.00 5 VAL B N 10
ATOM 10685 C CA . VAL B 2 5 ? -7.529 -3.589 4.470 1.00 0.00 5 VAL B CA 10
ATOM 10686 C C . VAL B 2 5 ? -7.739 -2.914 5.845 1.00 0.00 5 VAL B C 10
ATOM 10687 O O . VAL B 2 5 ? -8.859 -2.917 6.360 1.00 0.00 5 VAL B O 10
ATOM 10700 N N . PRO B 2 6 ? -6.681 -2.365 6.476 1.00 0.00 6 PRO B N 10
ATOM 10701 C CA . PRO B 2 6 ? -6.727 -1.887 7.855 1.00 0.00 6 PRO B CA 10
ATOM 10702 C C . PRO B 2 6 ? -7.531 -0.578 7.982 1.00 0.00 6 PRO B C 10
ATOM 10703 O O . PRO B 2 6 ? -7.564 0.219 7.042 1.00 0.00 6 PRO B O 10
ATOM 10714 N N . PRO B 2 7 ? -8.172 -0.332 9.142 1.00 0.00 7 PRO B N 10
ATOM 10715 C CA . PRO B 2 7 ? -8.944 0.878 9.398 1.00 0.00 7 PRO B CA 10
ATOM 10716 C C . PRO B 2 7 ? -8.002 2.083 9.555 1.00 0.00 7 PRO B C 10
ATOM 10717 O O . PRO B 2 7 ? -7.134 2.089 10.428 1.00 0.00 7 PRO B O 10
ATOM 10728 N N . ARG B 2 8 ? -8.179 3.106 8.705 1.00 0.00 8 ARG B N 10
ATOM 10729 C CA . ARG B 2 8 ? -7.422 4.354 8.751 1.00 0.00 8 ARG B CA 10
ATOM 10730 C C . ARG B 2 8 ? -7.845 5.171 9.983 1.00 0.00 8 ARG B C 10
ATOM 10731 O O . ARG B 2 8 ? -7.142 5.190 10.993 1.00 0.00 8 ARG B O 10
ATOM 10752 N N . ARG B 2 9 ? -9.004 5.830 9.890 1.00 0.00 9 ARG B N 10
ATOM 10753 C CA . ARG B 2 9 ? -9.646 6.601 10.952 1.00 0.00 9 ARG B CA 10
ATOM 10754 C C . ARG B 2 9 ? -11.101 6.844 10.526 1.00 0.00 9 ARG B C 10
ATOM 10755 O O . ARG B 2 9 ? -11.401 7.866 9.912 1.00 0.00 9 ARG B O 10
ATOM 10776 N N . ARG B 2 10 ? -11.974 5.866 10.820 1.00 0.00 10 ARG B N 10
ATOM 10777 C CA . ARG B 2 10 ? -13.358 5.751 10.351 1.00 0.00 10 ARG B CA 10
ATOM 10778 C C . ARG B 2 10 ? -13.423 5.325 8.873 1.00 0.00 10 ARG B C 10
ATOM 10779 O O . ARG B 2 10 ? -12.640 5.866 8.061 1.00 0.00 10 ARG B O 10
#

InterPro domains:
  IPR000980 SH2 domain [PF00017] (60-135)
  IPR000980 SH2 domain [PS50001] (60-152)
  IPR000980 SH2 domain [SM00252] (58-141)
  IPR001452 SH3 domain [PF00018] (4-50)
  IPR001452 SH3 domain [PF00018] (162-206)
  IPR001452 SH3 domain [PR00452] (1-11)
  IPR001452 SH3 domain [PR00452] (15-30)
  IPR001452 SH3 domain [PR00452] (190-199)
  IPR001452 SH3 domain [PR00452] (201-213)
  IPR001452 SH3 domain [PS50002] (1-58)
  IPR001452 SH3 domain [PS50002] (156-215)
  IPR001452 SH3 domain [SM00326] (1-57)
  IPR001452 SH3 domain [SM00326] (159-214)
  IPR035641 GRB2, N-terminal SH3 domain [cd11946] (1-56)
  IPR035643 GRB2, C-terminal SH3 domain [cd11949] (160-212)
  IPR036028 SH3-like domain superfamily [SSF50044] (2-77)
  IPR036028 SH3-like domain superfamily [SSF50044] (154-198)
  IPR036860 SH2 domain superfamily [G3DSA:3.30.505.10] (51-164)
  IPR036860 SH2 domain superfamily [SSF55550] (55-210)
  IPR043539 Grb2-like [PTHR46037] (1-215)

Foldseek 3Di:
DWKFQQAQADDDDQQADTGDGRQIWAFDDDPVPPQWTQTDRPPHTHTDHNVRIDPD/DDDDDDDDDD

Nearest PDB structures (foldseek):
  1aze-assembly1_A  TM=8.918E-01  e=2.736E-08  Homo sapiens
  5np5-assembly2_B  TM=8.569E-01  e=1.420E-04  Homo sapiens
  3eg0-assembly1_A  TM=8.443E-01  e=2.164E-04  Homo sapiens
  2o88-assembly2_B  TM=8.389E-01  e=2.038E-04  Homo sapiens
  7pvv-assembly1_A  TM=8.572E-01  e=3.504E-04  Homo sapiens

CATH classification: 2.30.30.40

Radius of gyration: 10.66 Å; Cα contacts (8 Å, |Δi|>4): 135; chains: 2; bounding box: 24×26×23 Å

Sequence (66 aa):
MEAIAKVDFKATADDELSFKRGDILKVLNEESDQNWYKAELNGKDGFIPKNYIEMKVPPPVPPRRRMEAIAKVDFKATADDELSFKRGDILKVLNEESDQNWYKAELNGKDGFIPKNYIEMKVPPPVPPRRRMEAIAKVDFKATADDELSFKRGDILKVLNEESDQNWYKAELNGKDGFIPKNYIEMKVPPPVPPRRRMEAIAKVDFKATADDELSFKRGDILKVLNEESDQNWYKAELNGKDGFIPKNYIEMKVPPPVPPRRRMEAIAKVDFKATADDELSFKRGDILKVLNEESDQNWYKAELNGKDGFIPKNYIEMKVPPPVPPRRRMEAIAKVDFKATADDELSFKRGDILKVLNEESDQNWYKAELNGKDGFIPKNYIEMKVPPPVPPRRRMEAIAKVDFKATADDELSFKRGDILKVLNEESDQNWYKAELNGKDGFIPKNYIEMKVPPPVPPRRRMEAIAKVDFKATADDELSFKRGDILKVLNEESDQNWYKAELNGKDGFIPKNYIEMKVPPPVPPRRRMEAIAKVDFKATADDELSFKRGDILKVLNEESDQNWYKAELNGKDGFIPKNYIEMKVPPPVPPRRRMEAIAKVDFKATADDELSFKRGDILKVLNEESDQNWYKAELNGKDGFIPKNYIEMKVPPPVPPRRR

Organism: Homo sapiens (NCBI:txid9606)

Solvent-accessible surface area: 4702 Å² total; per-residue (Å²): 98,96,2,100,4,102,23,58,20,186,31,148,48,152,62,16,4,38,6,155,146,49,42,98,0,92,15,106,51,46,138,82,31,91,48,8,4,65,1,60,30,124,82,98,85,13,79,0,0,47,37,28,3,80,66,216,196,106,53,81,76,15,108,134,135,290